Protein AF-A0A484LIE7-F1 (afdb_monomer_lite)

Secondary structure (DSSP, 8-state):
---PPPP--------------------PPPPP---------PPP------SS---HHHHHHHHHHHHHHHHHHHHHTT-S--HHHHHHHHHHHHHHHHHHHHHHHHHHHHTT--HHHHHH---EEEEEHHHHTT---TT--EEEEEEE-TT--IIIIIIIIIHHHHHTSTTEEEEEEE-SSSS-EEEEEETTEEEEEEEEE-SSSS--SS--TTSHHHHTT--HHHHHHHHHHHHHHHHHHH-S-HHHHHHHHHHHHHHHHHTT-B-GGGTSB-HHHHHHHHHHHHHH-TT--HHHHHHHHHHHHHT--TTSPB----SS----PPTT----SS-BBPTT-SS-B------HHHHHHHHHHHHHHHHHHHTTTSTT--HHHHTPPP-HHHH-SEEEEEEEEESSHHHHHHHHHHHHTTHHHHHHHHHHHHTSEEE-----EEEE-TTSTT--EEEEEEEEEE--S-S---HHHHHHHHHHHHHHHHHHH-------------------EEEEEEEE----------------SS--HHHHHHHHTSS-HHHHHHHHHT-GGGGSTT--HHHHHHHHHHHHHHHHHHHHHHHHHHTTT-GGGHHHHHHHHIIIIIIIIIIIHHHHHHHHHTT-HHHHHHHHHHHHHHHHHHHHTTTTS--TTHHHHHHHHHHHHHHHHHHHTT-

pLDDT: mean 80.45, std 22.51, range [23.0, 98.62]

Structure (mmCIF, N/CA/C/O backbone):
data_AF-A0A484LIE7-F1
#
_entry.id   AF-A0A484LIE7-F1
#
loop_
_atom_site.group_PDB
_atom_site.id
_atom_site.type_symbol
_atom_site.label_atom_id
_atom_site.label_alt_id
_atom_site.label_comp_id
_atom_site.label_asym_id
_atom_site.label_entity_id
_atom_site.label_seq_id
_atom_site.pdbx_PDB_ins_code
_atom_site.Cartn_x
_atom_site.Cartn_y
_atom_site.Cartn_z
_atom_site.occupancy
_atom_site.B_iso_or_equiv
_atom_site.auth_seq_id
_atom_site.auth_comp_id
_atom_site.auth_asym_id
_atom_site.auth_atom_id
_atom_site.pdbx_PDB_model_num
ATOM 1 N N . MET A 1 1 ? -12.855 21.604 -38.419 1.00 31.05 1 MET A N 1
ATOM 2 C CA . MET A 1 1 ? -12.119 21.369 -39.673 1.00 31.05 1 MET A CA 1
ATOM 3 C C . MET A 1 1 ? -11.802 19.889 -39.680 1.00 31.05 1 MET A C 1
ATOM 5 O O . MET A 1 1 ? -10.874 19.458 -39.009 1.00 31.05 1 MET A O 1
ATOM 9 N N . GLU A 1 2 ? -12.745 19.138 -40.242 1.00 30.39 2 GLU A N 1
ATOM 10 C CA . GLU A 1 2 ? -12.715 17.685 -40.427 1.00 30.39 2 GLU A CA 1
ATOM 11 C C . GLU A 1 2 ? -11.495 17.288 -41.252 1.00 30.39 2 GLU A C 1
ATOM 13 O O . GLU A 1 2 ? -11.127 18.050 -42.136 1.00 30.39 2 GLU A O 1
ATOM 18 N N . PHE A 1 3 ? -10.917 16.115 -40.993 1.00 26.03 3 PHE A N 1
ATOM 19 C CA . PHE A 1 3 ? -10.435 15.227 -42.052 1.00 26.03 3 PHE A CA 1
ATOM 20 C C . PHE A 1 3 ? -10.403 13.782 -41.538 1.00 26.03 3 PHE A C 1
ATOM 22 O O . PHE A 1 3 ? -10.031 13.508 -40.398 1.00 26.03 3 PHE A O 1
ATOM 29 N N . GLU A 1 4 ? -10.893 12.915 -42.416 1.00 25.88 4 GLU A N 1
ATOM 30 C CA . GLU A 1 4 ? -11.358 11.542 -42.247 1.00 25.88 4 GLU A CA 1
ATOM 31 C C . GLU A 1 4 ? -10.235 10.490 -42.183 1.00 25.88 4 GLU A C 1
ATOM 33 O O . GLU A 1 4 ? -9.157 10.661 -42.752 1.00 25.88 4 GLU A O 1
ATOM 38 N N . GLU A 1 5 ? -10.540 9.352 -41.551 1.00 25.14 5 GLU A N 1
ATOM 39 C CA . GLU A 1 5 ? -9.829 8.076 -41.713 1.00 25.14 5 GLU A CA 1
ATOM 40 C C . GLU A 1 5 ? -10.390 7.283 -42.914 1.00 25.14 5 GLU A C 1
ATOM 42 O O . GLU A 1 5 ? -11.609 7.257 -43.101 1.00 25.14 5 GLU A O 1
ATOM 47 N N . PRO A 1 6 ? -9.563 6.545 -43.683 1.00 27.16 6 PRO A N 1
ATOM 48 C CA . PRO A 1 6 ? -10.064 5.590 -44.661 1.00 27.16 6 PRO A CA 1
ATOM 49 C C . PRO A 1 6 ? -10.254 4.189 -44.053 1.00 27.16 6 PRO A C 1
ATOM 51 O O . PRO A 1 6 ? -9.330 3.572 -43.521 1.00 27.16 6 PRO A O 1
ATOM 54 N N . VAL A 1 7 ? -11.469 3.665 -44.217 1.00 25.09 7 VAL A N 1
ATOM 55 C CA . VAL A 1 7 ? -11.863 2.270 -43.979 1.00 25.09 7 VAL A CA 1
ATOM 56 C C . VAL A 1 7 ? -11.470 1.420 -45.192 1.00 25.09 7 VAL A C 1
ATOM 58 O O . VAL A 1 7 ? -11.877 1.718 -46.312 1.00 25.09 7 VAL A O 1
ATOM 61 N N . ILE A 1 8 ? -10.722 0.331 -44.981 1.00 24.95 8 ILE A N 1
ATOM 62 C CA . ILE A 1 8 ? -10.503 -0.718 -45.991 1.00 24.95 8 ILE A CA 1
ATOM 63 C C . ILE A 1 8 ? -11.295 -1.961 -45.581 1.00 24.95 8 ILE A C 1
ATOM 65 O O . ILE A 1 8 ? -11.043 -2.583 -44.550 1.00 24.95 8 ILE A O 1
ATOM 69 N N . GLN A 1 9 ? -12.265 -2.298 -46.424 1.00 23.53 9 GLN A N 1
ATOM 70 C CA . GLN A 1 9 ? -13.183 -3.426 -46.331 1.00 23.53 9 GLN A CA 1
ATOM 71 C C . GLN A 1 9 ? -12.631 -4.564 -47.205 1.00 23.53 9 GLN A C 1
ATOM 73 O O . GLN A 1 9 ? -12.430 -4.368 -48.401 1.00 23.53 9 GLN A O 1
ATOM 78 N N . HIS A 1 10 ? -12.403 -5.752 -46.641 1.00 26.39 10 HIS A N 1
ATOM 79 C CA . HIS A 1 10 ? -12.178 -6.965 -47.432 1.00 26.39 10 HIS A CA 1
ATOM 80 C C . HIS A 1 10 ? -13.286 -7.980 -47.159 1.00 26.39 10 HIS A C 1
ATOM 82 O O . HIS A 1 10 ? -13.334 -8.628 -46.115 1.00 26.39 10 HIS A O 1
ATOM 88 N N . SER A 1 11 ? -14.177 -8.082 -48.142 1.00 23.00 11 SER A N 1
ATOM 89 C CA . SER A 1 11 ? -15.139 -9.158 -48.350 1.00 23.00 11 SER A CA 1
ATOM 90 C C . SER A 1 11 ? -14.404 -10.421 -48.806 1.00 23.00 11 SER A C 1
ATOM 92 O O . SER A 1 11 ? -13.535 -10.339 -49.674 1.00 23.00 11 SER A O 1
ATOM 94 N N . ILE A 1 12 ? -14.765 -11.585 -48.263 1.00 26.81 12 ILE A N 1
ATOM 95 C CA . ILE A 1 12 ? -14.417 -12.885 -48.848 1.00 26.81 12 ILE A CA 1
ATOM 96 C C . ILE A 1 12 ? -15.716 -13.648 -49.101 1.00 26.81 12 ILE A C 1
ATOM 98 O O . ILE A 1 12 ? -16.504 -13.883 -48.185 1.00 26.81 12 ILE A O 1
ATOM 102 N N . ASP A 1 13 ? -15.900 -13.978 -50.377 1.00 24.72 13 ASP A N 1
ATOM 103 C CA . ASP A 1 13 ? -17.009 -14.714 -50.971 1.00 24.72 13 ASP A CA 1
ATOM 104 C C . ASP A 1 13 ? -17.097 -16.171 -50.503 1.00 24.72 13 ASP A C 1
ATOM 106 O O . ASP A 1 13 ? -16.098 -16.863 -50.290 1.00 24.72 13 ASP A O 1
ATOM 110 N N . VAL A 1 14 ? -18.340 -16.642 -50.413 1.00 26.31 14 VAL A N 1
ATOM 111 C CA . VAL A 1 14 ? -18.739 -18.015 -50.097 1.00 26.31 14 VAL A CA 1
ATOM 112 C C . VAL A 1 14 ? -18.869 -18.808 -51.400 1.00 26.31 14 VAL A C 1
ATOM 114 O O . VAL A 1 14 ? -19.760 -18.551 -52.205 1.00 26.31 14 VAL A O 1
ATOM 117 N N . GLY A 1 15 ? -18.004 -19.805 -51.592 1.00 24.97 15 GLY A N 1
ATOM 118 C CA . GLY A 1 15 ? -18.109 -20.790 -52.670 1.00 24.97 15 GLY A CA 1
ATOM 119 C C . GLY A 1 15 ? -18.875 -22.039 -52.226 1.00 24.97 15 GLY A C 1
ATOM 120 O O . GLY A 1 15 ? -18.445 -22.751 -51.321 1.00 24.97 15 GLY A O 1
ATOM 121 N N . VAL A 1 16 ? -20.007 -22.303 -52.879 1.00 27.56 16 VAL A N 1
ATOM 122 C CA . VAL A 1 16 ? -20.844 -23.504 -52.731 1.00 27.56 16 VAL A CA 1
ATOM 123 C C . VAL A 1 16 ? -20.245 -24.665 -53.535 1.00 27.56 16 VAL A C 1
ATOM 125 O O . VAL A 1 16 ? -19.953 -24.512 -54.717 1.00 27.56 16 VAL A O 1
ATOM 128 N N . GLY A 1 17 ? -20.132 -25.844 -52.920 1.00 25.14 17 GLY A N 1
ATOM 129 C CA . GLY A 1 17 ? -19.806 -27.103 -53.594 1.00 25.14 17 GLY A CA 1
ATOM 130 C C . GLY A 1 17 ? -20.461 -28.282 -52.877 1.00 25.14 17 GLY A C 1
ATOM 131 O O . GLY A 1 17 ? -20.102 -28.603 -51.748 1.00 25.14 17 GLY A O 1
ATOM 132 N N . ALA A 1 18 ? -21.459 -28.890 -53.519 1.00 26.22 18 ALA A N 1
ATOM 133 C CA . ALA A 1 18 ? -22.214 -30.036 -53.023 1.00 26.22 18 ALA A CA 1
ATOM 134 C C . ALA A 1 18 ? -21.499 -31.368 -53.318 1.00 26.22 18 ALA A C 1
ATOM 136 O O . ALA A 1 18 ? -20.922 -31.543 -54.389 1.00 26.22 18 ALA A O 1
ATOM 137 N N . GLY A 1 19 ? -21.615 -32.332 -52.401 1.00 25.42 19 GLY A N 1
ATOM 138 C CA . GLY A 1 19 ? -21.187 -33.718 -52.597 1.00 25.42 19 GLY A CA 1
ATOM 139 C C . GLY A 1 19 ? -21.646 -34.621 -51.450 1.00 25.42 19 GLY A C 1
ATOM 140 O O . GLY A 1 19 ? -21.067 -34.602 -50.370 1.00 25.42 19 GLY A O 1
ATOM 141 N N . ASN A 1 20 ? -22.718 -35.379 -51.692 1.00 27.30 20 ASN A N 1
ATOM 142 C CA . ASN A 1 20 ? -23.316 -36.382 -50.802 1.00 27.30 20 ASN A CA 1
ATOM 143 C C . ASN A 1 20 ? -22.342 -37.518 -50.452 1.00 27.30 20 ASN A C 1
ATOM 145 O O . ASN A 1 20 ? -21.673 -37.994 -51.357 1.00 27.30 20 ASN A O 1
ATOM 149 N N . HIS A 1 21 ? -22.394 -38.050 -49.220 1.00 29.17 21 HIS A N 1
ATOM 150 C CA . HIS A 1 21 ? -22.493 -39.499 -48.957 1.00 29.17 21 HIS A CA 1
ATOM 151 C C . HIS A 1 21 ? -22.818 -39.824 -47.477 1.00 29.17 21 HIS A C 1
ATOM 153 O O . HIS A 1 21 ? -22.089 -39.457 -46.565 1.00 29.17 21 HIS A O 1
ATOM 159 N N . ALA A 1 22 ? -23.932 -40.550 -47.310 1.00 28.05 22 ALA A N 1
ATOM 160 C CA . ALA A 1 22 ? -24.279 -41.573 -46.309 1.00 28.05 22 ALA A CA 1
ATOM 161 C C . ALA A 1 22 ? -24.054 -41.333 -44.792 1.00 28.05 22 ALA A C 1
ATOM 163 O O . ALA A 1 22 ? -22.943 -41.358 -44.275 1.00 28.05 22 ALA A O 1
ATOM 164 N N . ALA A 1 23 ? -25.173 -41.280 -44.058 1.00 29.64 23 ALA A N 1
ATOM 165 C CA . ALA A 1 23 ? -25.254 -41.418 -42.600 1.00 29.64 23 ALA A CA 1
ATOM 166 C C . ALA A 1 23 ? -24.946 -42.853 -42.120 1.00 29.64 23 ALA A C 1
ATOM 168 O O . ALA A 1 23 ? -25.239 -43.817 -42.834 1.00 29.64 23 ALA A O 1
ATOM 169 N N . PRO A 1 24 ? -24.512 -43.016 -40.853 1.00 27.78 24 PRO A N 1
ATOM 170 C CA . PRO A 1 24 ? -25.311 -43.886 -39.988 1.00 27.78 24 PRO A CA 1
ATOM 171 C C . PRO A 1 24 ? -25.449 -43.442 -38.515 1.00 27.78 24 PRO A C 1
ATOM 173 O O . PRO A 1 24 ? -24.505 -43.028 -37.856 1.00 27.78 24 PRO A O 1
ATOM 176 N N . ARG A 1 25 ? -26.674 -43.683 -38.023 1.00 26.09 25 ARG A N 1
ATOM 177 C CA . ARG A 1 25 ? -27.111 -44.122 -36.680 1.00 26.09 25 ARG A CA 1
ATOM 178 C C . ARG A 1 25 ? -26.737 -43.296 -35.438 1.00 26.09 25 ARG A C 1
ATOM 180 O O . ARG A 1 25 ? -25.663 -43.398 -34.860 1.00 26.09 25 ARG A O 1
ATOM 187 N N . VAL A 1 26 ? -27.779 -42.625 -34.946 1.00 26.09 26 VAL A N 1
ATOM 188 C CA . VAL A 1 26 ? -27.939 -42.054 -33.606 1.00 26.09 26 VAL A CA 1
ATOM 189 C C . VAL A 1 26 ? -28.017 -43.166 -32.551 1.00 26.09 26 VAL A C 1
ATOM 191 O O . VAL A 1 26 ? -28.889 -44.032 -32.620 1.00 26.09 26 VAL A O 1
ATOM 194 N N . ILE A 1 27 ? -27.142 -43.096 -31.547 1.00 28.80 27 ILE A N 1
ATOM 195 C CA . ILE A 1 27 ? -27.288 -43.757 -30.243 1.00 28.80 27 ILE A CA 1
ATOM 196 C C . ILE A 1 27 ? -27.642 -42.641 -29.243 1.00 28.80 27 ILE A C 1
ATOM 198 O O . ILE A 1 27 ? -26.922 -41.641 -29.206 1.00 28.80 27 ILE A O 1
ATOM 202 N N . PRO A 1 28 ? -28.731 -42.739 -28.459 1.00 29.09 28 PRO A N 1
ATOM 203 C CA . PRO A 1 28 ? -29.097 -41.675 -27.534 1.00 29.09 28 PRO A CA 1
ATOM 204 C C . PRO A 1 28 ? -28.126 -41.645 -26.347 1.00 29.09 28 PRO A C 1
ATOM 206 O O . PRO A 1 28 ? -28.037 -42.598 -25.575 1.00 29.09 28 PRO A O 1
ATOM 209 N N . GLY A 1 29 ? -27.391 -40.537 -26.214 1.00 28.02 29 GLY A N 1
ATOM 210 C CA . GLY A 1 29 ? -26.591 -40.229 -25.029 1.00 28.02 29 GLY A CA 1
ATOM 211 C C . GLY A 1 29 ? -27.470 -40.005 -23.787 1.00 28.02 29 GLY A C 1
ATOM 212 O O . GLY A 1 29 ? -28.655 -39.682 -23.917 1.00 28.02 29 GLY A O 1
ATOM 213 N N . PRO A 1 30 ? -26.921 -40.193 -22.575 1.00 27.25 30 PRO A N 1
ATOM 214 C CA . PRO A 1 30 ? -27.692 -40.180 -21.341 1.00 27.25 30 PRO A CA 1
ATOM 215 C C . PRO A 1 30 ? -28.271 -38.789 -21.051 1.00 27.25 30 PRO A C 1
ATOM 217 O O . PRO A 1 30 ? -27.620 -37.762 -21.244 1.00 27.25 30 PRO A O 1
ATOM 220 N N . GLN A 1 31 ? -29.512 -38.788 -20.566 1.00 29.95 31 GLN A N 1
ATOM 221 C CA . GLN A 1 31 ? -30.261 -37.619 -20.105 1.00 29.95 31 GLN A CA 1
ATOM 222 C C . GLN A 1 31 ? -29.429 -36.759 -19.132 1.00 29.95 31 GLN A C 1
ATOM 224 O O . GLN A 1 31 ? -28.746 -37.311 -18.264 1.00 29.95 31 GLN A O 1
ATOM 229 N N . PRO A 1 32 ? -29.508 -35.417 -19.206 1.00 26.14 32 PRO A N 1
ATOM 230 C CA . PRO A 1 32 ? -28.802 -34.554 -18.275 1.00 26.14 32 PRO A CA 1
ATOM 231 C C . PRO A 1 32 ? -29.364 -34.734 -16.861 1.00 26.14 32 PRO A C 1
ATOM 233 O O . PRO A 1 32 ? -30.528 -34.438 -16.580 1.00 26.14 32 PRO A O 1
ATOM 236 N N . ILE A 1 33 ? -28.502 -35.189 -15.952 1.00 26.08 33 ILE A N 1
ATOM 237 C CA . ILE A 1 33 ? -28.732 -35.147 -14.510 1.00 26.08 33 ILE A CA 1
ATOM 238 C C . ILE A 1 33 ? -28.990 -33.683 -14.137 1.00 26.08 33 ILE A C 1
ATOM 240 O O . ILE A 1 33 ? -28.107 -32.829 -14.238 1.00 26.08 33 ILE A O 1
ATOM 244 N N . ARG A 1 34 ? -30.221 -33.385 -13.709 1.00 27.84 34 ARG A N 1
ATOM 245 C CA . ARG A 1 34 ? -30.575 -32.119 -13.062 1.00 27.84 34 ARG A CA 1
ATOM 246 C C . ARG A 1 34 ? -29.776 -31.999 -11.765 1.00 27.84 34 ARG A C 1
ATOM 248 O O . ARG A 1 34 ? -30.210 -32.474 -10.721 1.00 27.84 34 ARG A O 1
ATOM 255 N N . VAL A 1 35 ? -28.624 -31.339 -11.818 1.00 26.52 35 VAL A N 1
ATOM 256 C CA . VAL A 1 35 ? -27.946 -30.878 -10.606 1.00 26.52 35 VAL A CA 1
ATOM 257 C C . VAL A 1 35 ? -28.673 -29.624 -10.137 1.00 26.52 35 VAL A C 1
ATOM 259 O O . VAL A 1 35 ? -28.655 -28.580 -10.793 1.00 26.52 35 VAL A O 1
ATOM 262 N N . ALA A 1 36 ? -29.378 -29.763 -9.017 1.00 25.72 36 ALA A N 1
ATOM 263 C CA . ALA A 1 36 ? -30.050 -28.675 -8.334 1.00 25.72 36 ALA A CA 1
ATOM 264 C C . ALA A 1 36 ? -29.052 -27.542 -8.053 1.00 25.72 36 ALA A C 1
ATOM 266 O O . ALA A 1 36 ? -28.067 -27.710 -7.336 1.00 25.72 36 ALA A O 1
ATOM 267 N N . ARG A 1 37 ? -29.325 -26.366 -8.624 1.00 27.17 37 ARG A N 1
ATOM 268 C CA . ARG A 1 37 ? -28.730 -25.099 -8.207 1.00 27.17 37 ARG A CA 1
ATOM 269 C C . ARG A 1 37 ? -29.038 -24.893 -6.722 1.00 27.17 37 ARG A C 1
ATOM 271 O O . ARG A 1 37 ? -30.132 -24.448 -6.394 1.00 27.17 37 ARG A O 1
ATOM 278 N N . ILE A 1 38 ? -28.077 -25.127 -5.831 1.00 26.33 38 ILE A N 1
ATOM 279 C CA . ILE A 1 38 ? -28.079 -24.452 -4.527 1.00 26.33 38 ILE A CA 1
ATOM 280 C C . ILE A 1 38 ? -27.538 -23.043 -4.782 1.00 26.33 38 ILE A C 1
ATOM 282 O O . ILE A 1 38 ? -26.386 -22.715 -4.519 1.00 26.33 38 ILE A O 1
ATOM 286 N N . VAL A 1 39 ? -28.382 -22.214 -5.396 1.00 25.33 39 VAL A N 1
ATOM 287 C CA . VAL A 1 39 ? -28.279 -20.765 -5.257 1.00 25.33 39 VAL A CA 1
ATOM 288 C C . VAL A 1 39 ? -28.810 -20.500 -3.862 1.00 25.33 39 VAL A C 1
ATOM 290 O O . VAL A 1 39 ? -30.004 -20.658 -3.633 1.00 25.33 39 VAL A O 1
ATOM 293 N N . VAL A 1 40 ? -27.934 -20.155 -2.919 1.00 24.69 40 VAL A N 1
ATOM 294 C CA . VAL A 1 40 ? -28.382 -19.521 -1.678 1.00 24.69 40 VAL A CA 1
ATOM 295 C C . VAL A 1 40 ? -29.008 -18.193 -2.113 1.00 24.69 40 VAL A C 1
ATOM 297 O O . VAL A 1 40 ? -28.275 -17.328 -2.604 1.00 24.69 40 VAL A O 1
ATOM 300 N N . PRO A 1 41 ? -30.337 -18.014 -2.042 1.00 25.16 41 PRO A N 1
ATOM 301 C CA . PRO A 1 41 ? -30.937 -16.746 -2.391 1.00 25.16 41 PRO A CA 1
ATOM 302 C C . PRO A 1 41 ? -30.646 -15.818 -1.217 1.00 25.16 41 PRO A C 1
ATOM 304 O O . PRO A 1 41 ? -31.231 -15.960 -0.144 1.00 25.16 41 PRO A O 1
ATOM 307 N N . PHE A 1 42 ? -29.735 -14.865 -1.400 1.00 27.66 42 PHE A N 1
ATOM 308 C CA . PHE A 1 42 ? -29.816 -13.654 -0.595 1.00 27.66 42 PHE A CA 1
ATOM 309 C C . PHE A 1 42 ? -31.175 -13.016 -0.911 1.00 27.66 42 PHE A C 1
ATOM 311 O O . PHE A 1 42 ? -31.513 -12.894 -2.094 1.00 27.66 42 PHE A O 1
ATOM 318 N N . PRO A 1 43 ? -31.991 -12.670 0.099 1.00 28.80 43 PRO A N 1
ATOM 319 C CA . PRO A 1 43 ? -33.285 -12.072 -0.166 1.00 28.80 43 PRO A CA 1
ATOM 320 C C . PRO A 1 43 ? -33.065 -10.781 -0.965 1.00 28.80 43 PRO A C 1
ATOM 322 O O . PRO A 1 43 ? -32.150 -10.017 -0.637 1.00 28.80 43 PRO A O 1
ATOM 325 N N . PRO A 1 44 ? -33.874 -10.509 -2.006 1.00 28.33 44 PRO A N 1
ATOM 326 C CA . PRO A 1 44 ? -33.870 -9.193 -2.615 1.00 28.33 44 PRO A CA 1
ATOM 327 C C . PRO A 1 44 ? -34.177 -8.199 -1.500 1.00 28.33 44 PRO A C 1
ATOM 329 O O . PRO A 1 44 ? -35.056 -8.450 -0.671 1.00 28.33 44 PRO A O 1
ATOM 332 N N . HIS A 1 45 ? -33.439 -7.092 -1.451 1.00 31.08 45 HIS A N 1
ATOM 333 C CA . HIS A 1 45 ? -33.774 -5.981 -0.577 1.00 31.08 45 HIS A CA 1
ATOM 334 C C . HIS A 1 45 ? -35.221 -5.563 -0.874 1.00 31.08 45 HIS A C 1
ATOM 336 O O . HIS A 1 45 ? -35.489 -4.811 -1.807 1.00 31.08 45 HIS A O 1
ATOM 342 N N . ARG A 1 46 ? -36.177 -6.063 -0.082 1.00 25.16 46 ARG A N 1
ATOM 343 C CA . ARG A 1 46 ? -37.464 -5.406 0.081 1.00 25.16 46 ARG A CA 1
ATOM 344 C C . ARG A 1 46 ? -37.128 -4.101 0.772 1.00 25.16 46 ARG A C 1
ATOM 346 O O . ARG A 1 46 ? -36.843 -4.078 1.968 1.00 25.16 46 ARG A O 1
ATOM 353 N N . VAL A 1 47 ? -37.132 -3.028 -0.006 1.00 27.92 47 VAL A N 1
ATOM 354 C CA . VAL A 1 47 ? -37.331 -1.689 0.524 1.00 27.92 47 VAL A CA 1
ATOM 355 C C . VAL A 1 47 ? -38.665 -1.752 1.260 1.00 27.92 47 VAL A C 1
ATOM 357 O O . VAL A 1 47 ? -39.732 -1.737 0.652 1.00 27.92 47 VAL A O 1
ATOM 360 N N . VAL A 1 48 ? -38.612 -1.922 2.579 1.00 26.86 48 VAL A N 1
ATOM 361 C CA . VAL A 1 48 ? -39.735 -1.556 3.429 1.00 26.86 48 VAL A CA 1
ATOM 362 C C . VAL A 1 48 ? -39.784 -0.044 3.324 1.00 26.86 48 VAL A C 1
ATOM 364 O O . VAL A 1 48 ? -39.020 0.661 3.976 1.00 26.86 48 VAL A O 1
ATOM 367 N N . THR A 1 49 ? -40.630 0.452 2.426 1.00 27.73 49 THR A N 1
ATOM 368 C CA . THR A 1 49 ? -41.026 1.852 2.408 1.00 27.73 49 THR A CA 1
ATOM 369 C C . THR A 1 49 ? -41.824 2.091 3.685 1.00 27.73 49 THR A C 1
ATOM 371 O O . THR A 1 49 ? -43.052 1.973 3.701 1.00 27.73 49 THR A O 1
ATOM 374 N N . SER A 1 50 ? -41.133 2.380 4.787 1.00 28.19 50 SER A N 1
ATOM 375 C CA . SER A 1 50 ? -41.749 3.172 5.838 1.00 28.19 50 SER A CA 1
ATOM 376 C C . SER A 1 50 ? -42.101 4.516 5.202 1.00 28.19 50 SER A C 1
ATOM 378 O O . SER A 1 50 ? -41.313 5.110 4.466 1.00 28.19 50 SER A O 1
ATOM 380 N N . ARG A 1 51 ? -43.348 4.948 5.391 1.00 33.59 51 ARG A N 1
ATOM 381 C CA . ARG A 1 51 ? -43.864 6.219 4.881 1.00 33.59 51 ARG A CA 1
ATOM 382 C C . ARG A 1 51 ? -43.178 7.378 5.610 1.00 33.59 51 ARG A C 1
ATOM 384 O O . ARG A 1 51 ? -43.730 7.936 6.546 1.00 33.59 51 ARG A O 1
ATOM 391 N N . VAL A 1 52 ? -41.981 7.730 5.165 1.00 38.03 52 VAL A N 1
ATOM 392 C CA . VAL A 1 52 ? -41.394 9.066 5.274 1.00 38.03 52 VAL A CA 1
ATOM 393 C C . VAL A 1 52 ? -40.831 9.329 3.887 1.00 38.03 52 VAL A C 1
ATOM 395 O O . VAL A 1 52 ? -40.024 8.542 3.401 1.00 38.03 52 VAL A O 1
ATOM 398 N N . GLY A 1 53 ? -41.339 10.348 3.196 1.00 38.94 53 GLY A N 1
ATOM 399 C CA . GLY A 1 53 ? -40.951 10.640 1.819 1.00 38.94 53 GLY A CA 1
ATOM 400 C C . GLY A 1 53 ? -39.452 10.913 1.719 1.00 38.94 53 GLY A C 1
ATOM 401 O O . GLY A 1 53 ? -39.013 12.032 1.960 1.00 38.94 53 GLY A O 1
ATOM 402 N N . PHE A 1 54 ? -38.665 9.898 1.365 1.00 52.19 54 PHE A N 1
ATOM 403 C CA . PHE A 1 54 ? -37.283 10.081 0.945 1.00 52.19 54 PHE A CA 1
ATOM 404 C C . PHE A 1 54 ? -37.321 10.719 -0.440 1.00 52.19 54 PHE A C 1
ATOM 406 O O . PHE A 1 54 ? -37.622 10.060 -1.435 1.00 52.19 54 PHE A O 1
ATOM 413 N N . ASN A 1 55 ? -37.070 12.024 -0.497 1.00 68.12 55 ASN A N 1
ATOM 414 C CA . ASN A 1 55 ? -36.909 12.715 -1.762 1.00 68.12 55 ASN A CA 1
ATOM 415 C C . ASN A 1 55 ? -35.591 12.244 -2.402 1.00 68.12 55 ASN A C 1
ATOM 417 O O . ASN A 1 55 ? -34.507 12.575 -1.923 1.00 68.12 55 ASN A O 1
ATOM 421 N N . LEU A 1 56 ? -35.698 11.441 -3.463 1.00 73.44 56 LEU A N 1
ATOM 422 C CA . LEU A 1 56 ? -34.554 10.904 -4.199 1.00 73.44 56 LEU A CA 1
ATOM 423 C C . LEU A 1 56 ? -33.645 12.020 -4.742 1.00 73.44 56 LEU A C 1
ATOM 425 O O . LEU A 1 56 ? -32.431 11.845 -4.769 1.00 73.44 56 LEU A O 1
ATOM 429 N N . ASP A 1 57 ? -34.211 13.178 -5.097 1.00 75.19 57 ASP A N 1
ATOM 430 C CA . ASP A 1 57 ? -33.447 14.347 -5.550 1.00 75.19 57 ASP A CA 1
ATOM 431 C C . ASP A 1 57 ? -32.551 14.895 -4.430 1.00 75.19 57 ASP A C 1
ATOM 433 O O . ASP A 1 57 ? -31.377 15.180 -4.648 1.00 75.19 57 ASP A O 1
ATOM 437 N N . VAL A 1 58 ? -33.067 14.959 -3.198 1.00 78.25 58 VAL A N 1
ATOM 438 C CA . VAL A 1 58 ? -32.288 15.398 -2.027 1.00 78.25 58 VAL A CA 1
ATOM 439 C C . VAL A 1 58 ? -31.153 14.416 -1.738 1.00 78.25 58 VAL A C 1
ATOM 441 O O . VAL A 1 58 ? -30.023 14.839 -1.520 1.00 78.25 58 VAL A O 1
ATOM 444 N N . PHE A 1 59 ? -31.422 13.108 -1.799 1.00 80.62 59 PHE A N 1
ATOM 445 C CA . PHE A 1 59 ? -30.393 12.080 -1.617 1.00 80.62 59 PHE A CA 1
ATOM 446 C C . PHE A 1 59 ? -29.257 12.212 -2.644 1.00 80.62 59 PHE A C 1
ATOM 448 O O . PHE A 1 59 ? -28.087 12.220 -2.263 1.00 80.62 59 PHE A O 1
ATOM 455 N N . LEU A 1 60 ? -29.595 12.346 -3.931 1.00 82.12 60 LEU A N 1
ATOM 456 C CA . LEU A 1 60 ? -28.610 12.452 -5.011 1.00 82.12 60 LEU A CA 1
ATOM 457 C C . LEU A 1 60 ? -27.791 13.744 -4.917 1.00 82.12 60 LEU A C 1
ATOM 459 O O . LEU A 1 60 ? -26.577 13.712 -5.117 1.00 82.12 60 LEU A O 1
ATOM 463 N N . ARG A 1 61 ? -28.423 14.871 -4.561 1.00 84.19 61 ARG A N 1
ATOM 464 C CA . ARG A 1 61 ? -27.712 16.136 -4.311 1.00 84.19 61 ARG A CA 1
ATOM 465 C C . ARG A 1 61 ? -26.715 15.999 -3.169 1.00 84.19 61 ARG A C 1
ATOM 467 O O . ARG A 1 61 ? -25.554 16.352 -3.340 1.00 84.19 61 ARG A O 1
ATOM 474 N N . MET A 1 62 ? -27.135 15.423 -2.043 1.00 84.50 62 MET A N 1
ATOM 475 C CA . MET A 1 62 ? -26.243 15.214 -0.902 1.00 84.50 62 MET A CA 1
ATOM 476 C C . MET A 1 62 ? -25.086 14.273 -1.260 1.00 84.50 62 MET A C 1
ATOM 478 O O . MET A 1 62 ? -23.942 14.570 -0.943 1.00 84.50 62 MET A O 1
ATOM 482 N N . GLU A 1 63 ? -25.331 13.162 -1.961 1.00 86.38 63 GLU A N 1
ATOM 483 C CA . GLU A 1 63 ? -24.264 12.252 -2.414 1.00 86.38 63 GLU A CA 1
ATOM 484 C C . GLU A 1 63 ? -23.235 12.960 -3.314 1.00 86.38 63 GLU A C 1
ATOM 486 O O . GLU A 1 63 ? -22.020 12.748 -3.170 1.00 86.38 63 GLU A O 1
ATOM 491 N N . MET A 1 64 ? -23.721 13.814 -4.219 1.00 87.56 64 MET A N 1
ATOM 492 C CA . MET A 1 64 ? -22.897 14.626 -5.109 1.00 87.56 64 MET A CA 1
ATOM 493 C C . MET A 1 64 ? -22.055 15.631 -4.320 1.00 87.56 64 MET A C 1
ATOM 495 O O . MET A 1 64 ? -20.838 15.655 -4.481 1.00 87.56 64 MET A O 1
ATOM 499 N N . GLU A 1 65 ? -22.663 16.389 -3.406 1.00 89.38 65 GLU A N 1
ATOM 500 C CA . GLU A 1 65 ? -21.960 17.322 -2.516 1.00 89.38 65 GLU A CA 1
ATOM 501 C C . GLU A 1 65 ? -20.881 16.614 -1.684 1.00 89.38 65 GLU A C 1
ATOM 503 O O . GLU A 1 65 ? -19.748 17.094 -1.582 1.00 89.38 65 GLU A O 1
ATOM 508 N N . ARG A 1 66 ? -21.186 15.425 -1.144 1.00 90.94 66 ARG A N 1
ATOM 509 C CA . ARG A 1 66 ? -20.226 14.608 -0.386 1.00 90.94 66 ARG A CA 1
ATOM 510 C C . ARG A 1 66 ? -19.050 14.150 -1.243 1.00 90.94 66 ARG A C 1
ATOM 512 O O . ARG A 1 66 ? -17.922 14.156 -0.751 1.00 90.94 66 ARG A O 1
ATOM 519 N N . SER A 1 67 ? -19.299 13.779 -2.498 1.00 92.12 67 SER A N 1
ATOM 520 C CA . SER A 1 67 ? -18.251 13.375 -3.447 1.00 92.12 67 SER A CA 1
ATOM 521 C C . SER A 1 67 ? -17.370 14.558 -3.856 1.00 92.12 67 SER A C 1
ATOM 523 O O . SER A 1 67 ? -16.145 14.426 -3.894 1.00 92.12 67 SER A O 1
ATOM 525 N N . SER A 1 68 ? -17.967 15.729 -4.089 1.00 91.94 68 SER A N 1
ATOM 526 C CA . SER A 1 68 ? -17.239 16.966 -4.397 1.00 91.94 68 SER A CA 1
ATOM 527 C C . SER A 1 68 ? -16.366 17.417 -3.225 1.00 91.94 68 SER A C 1
ATOM 529 O O . SER A 1 68 ? -15.190 17.718 -3.413 1.00 91.94 68 SER A O 1
ATOM 531 N N . SER A 1 69 ? -16.899 17.387 -1.999 1.00 93.19 69 SER A N 1
ATOM 532 C CA . SER A 1 69 ? -16.138 17.698 -0.781 1.00 93.19 69 SER A CA 1
ATOM 533 C C . SER A 1 69 ? -14.937 16.763 -0.601 1.00 93.19 69 SER A C 1
ATOM 535 O O . SER A 1 69 ? -13.831 17.217 -0.309 1.00 93.19 69 SER A O 1
ATOM 537 N N . LEU A 1 70 ? -15.120 15.463 -0.847 1.00 92.56 70 LEU A N 1
ATOM 538 C CA . LEU A 1 70 ? -14.035 14.489 -0.765 1.00 92.56 70 LEU A CA 1
ATOM 539 C C . LEU A 1 70 ? -12.966 14.720 -1.845 1.00 92.56 70 LEU A C 1
ATOM 541 O O . LEU A 1 70 ? -11.773 14.647 -1.556 1.00 92.56 70 LEU A O 1
ATOM 545 N N . SER A 1 71 ? -13.384 15.070 -3.062 1.00 92.56 71 SER A N 1
ATOM 546 C CA . SER A 1 71 ? -12.474 15.434 -4.156 1.00 92.56 71 SER A CA 1
ATOM 547 C C . SER A 1 71 ? -11.651 16.680 -3.815 1.00 92.56 71 SER A C 1
ATOM 549 O O . SER A 1 71 ? -10.446 16.711 -4.059 1.00 92.56 71 SER A O 1
ATOM 551 N N . GLN A 1 72 ? -12.262 17.674 -3.163 1.00 92.25 72 GLN A N 1
ATOM 552 C CA . GLN A 1 72 ? -11.551 18.859 -2.682 1.00 92.25 72 GLN A CA 1
ATOM 553 C C . GLN A 1 72 ? -10.500 18.505 -1.621 1.00 92.25 72 GLN A C 1
ATOM 555 O O . GLN A 1 72 ? -9.383 19.015 -1.670 1.00 92.25 72 GLN A O 1
ATOM 560 N N . ILE A 1 73 ? -10.815 17.596 -0.691 1.00 92.69 73 ILE A N 1
ATOM 561 C CA . ILE A 1 73 ? -9.833 17.095 0.284 1.00 92.69 73 ILE A CA 1
ATOM 562 C C . ILE A 1 73 ? -8.670 16.419 -0.440 1.00 92.69 73 ILE A C 1
ATOM 564 O O . ILE A 1 73 ? -7.519 16.678 -0.109 1.00 92.69 73 ILE A O 1
ATOM 568 N N . MET A 1 74 ? -8.937 15.603 -1.463 1.00 92.50 74 MET A N 1
ATOM 569 C CA . MET A 1 74 ? -7.872 14.963 -2.239 1.00 92.50 74 MET A CA 1
ATOM 570 C C . MET A 1 74 ? -6.933 15.979 -2.902 1.00 92.50 74 MET A C 1
ATOM 572 O O . MET A 1 74 ? -5.725 15.741 -2.936 1.00 92.50 74 MET A O 1
ATOM 576 N N . MET A 1 75 ? -7.464 17.097 -3.407 1.00 90.81 75 MET A N 1
ATOM 577 C CA . MET A 1 75 ? -6.656 18.188 -3.963 1.00 90.81 75 MET A CA 1
ATOM 578 C C . MET A 1 75 ? -5.833 18.889 -2.877 1.00 90.81 75 MET A C 1
ATOM 580 O O . MET A 1 75 ? -4.623 19.031 -3.030 1.00 90.81 75 MET A O 1
ATOM 584 N N . ASN A 1 76 ? -6.465 19.261 -1.759 1.00 91.81 76 ASN A N 1
ATOM 585 C CA . ASN A 1 76 ? -5.805 19.951 -0.644 1.00 91.81 76 ASN A CA 1
ATOM 586 C C . ASN A 1 76 ? -4.676 19.111 -0.021 1.00 91.81 76 ASN A C 1
ATOM 588 O O . ASN A 1 76 ? -3.661 19.646 0.412 1.00 91.81 76 ASN A O 1
ATOM 592 N N . GLU A 1 77 ? -4.844 17.790 -0.000 1.00 91.00 77 GLU A N 1
ATOM 593 C CA . GLU A 1 77 ? -3.871 16.817 0.507 1.00 91.00 77 GLU A CA 1
ATOM 594 C C . GLU A 1 77 ? -2.809 16.416 -0.538 1.00 91.00 77 GLU A C 1
ATOM 596 O O . GLU A 1 77 ? -1.978 15.542 -0.277 1.00 91.00 77 GLU A O 1
ATOM 601 N N . GLY A 1 78 ? -2.842 16.999 -1.744 1.00 91.25 78 GLY A N 1
ATOM 602 C CA . GLY A 1 78 ? -1.885 16.710 -2.818 1.00 91.25 78 GLY A CA 1
ATOM 603 C C . GLY A 1 78 ? -1.930 15.260 -3.317 1.00 91.25 78 GLY A C 1
ATOM 604 O O . GLY A 1 78 ? -0.910 14.707 -3.738 1.00 91.25 78 GLY A O 1
ATOM 605 N N . LEU A 1 79 ? -3.091 14.599 -3.236 1.00 92.25 79 LEU A N 1
ATOM 606 C CA . LEU A 1 79 ? -3.258 13.203 -3.668 1.00 92.25 79 LEU A CA 1
ATOM 607 C C . LEU A 1 79 ? -3.398 13.056 -5.184 1.00 92.25 79 LEU A C 1
ATOM 609 O O . LEU A 1 79 ? -3.216 11.955 -5.711 1.00 92.25 79 LEU A O 1
ATOM 613 N N . VAL A 1 80 ? -3.751 14.144 -5.863 1.00 91.50 80 VAL A N 1
ATOM 614 C CA . VAL A 1 80 ? -3.823 14.233 -7.320 1.00 91.50 80 VAL A CA 1
ATOM 615 C C . VAL A 1 80 ? -2.612 15.048 -7.785 1.00 91.50 80 VAL A C 1
ATOM 617 O O . VAL A 1 80 ? -2.482 16.198 -7.364 1.00 91.50 80 VAL A O 1
ATOM 620 N N . PRO A 1 81 ? -1.695 14.461 -8.574 1.00 90.25 81 PRO A N 1
ATOM 621 C CA . PRO A 1 81 ? -0.561 15.190 -9.135 1.00 90.25 81 PRO A CA 1
ATOM 622 C C . PRO A 1 81 ? -1.015 16.348 -10.029 1.00 90.25 81 PRO A C 1
ATOM 624 O O . PRO A 1 81 ? -2.087 16.290 -10.632 1.00 90.25 81 PRO A O 1
ATOM 627 N N . SER A 1 82 ? -0.184 17.385 -10.139 1.00 91.94 82 SER A N 1
ATOM 628 C CA . SER A 1 82 ? -0.417 18.453 -11.113 1.00 91.94 82 SER A CA 1
ATOM 629 C C . SER A 1 82 ? -0.144 17.965 -12.544 1.00 91.94 82 SER A C 1
ATOM 631 O O . SER A 1 82 ? 0.629 17.029 -12.756 1.00 91.94 82 SER A O 1
ATOM 633 N N . GLU A 1 83 ? -0.719 18.632 -13.549 1.00 92.56 83 GLU A N 1
ATOM 634 C CA . GLU A 1 83 ? -0.416 18.349 -14.965 1.00 92.56 83 GLU A CA 1
ATOM 635 C C . GLU A 1 83 ? 1.080 18.497 -15.289 1.00 92.56 83 GLU A C 1
ATOM 637 O O . GLU A 1 83 ? 1.621 17.777 -16.132 1.00 92.56 83 GLU A O 1
ATOM 642 N N . GLU A 1 84 ? 1.769 19.407 -14.597 1.00 92.25 84 GLU A N 1
ATOM 643 C CA . GLU A 1 84 ? 3.212 19.581 -14.731 1.00 92.25 84 GLU A CA 1
ATOM 644 C C . GLU A 1 84 ? 3.975 18.367 -14.184 1.00 92.25 84 GLU A C 1
ATOM 646 O O . GLU A 1 84 ? 4.863 17.846 -14.864 1.00 92.25 84 GLU A O 1
ATOM 651 N N . ASP A 1 85 ? 3.604 17.866 -13.002 1.00 91.19 85 ASP A N 1
ATOM 652 C CA . ASP A 1 85 ? 4.198 16.654 -12.429 1.00 91.19 85 ASP A CA 1
ATOM 653 C C . ASP A 1 85 ? 3.969 15.439 -13.338 1.00 91.19 85 ASP A C 1
ATOM 655 O O . ASP A 1 85 ? 4.897 14.667 -13.593 1.00 91.19 85 ASP A O 1
ATOM 659 N N . GLU A 1 86 ? 2.760 15.292 -13.887 1.00 93.56 86 GLU A N 1
ATOM 660 C CA . GLU A 1 86 ? 2.428 14.239 -14.854 1.00 93.56 86 GLU A CA 1
ATOM 661 C C . GLU A 1 86 ? 3.268 14.359 -16.131 1.00 93.56 86 GLU A C 1
ATOM 663 O O . GLU A 1 86 ? 3.811 13.370 -16.636 1.00 93.56 86 GLU A O 1
ATOM 668 N N . LEU A 1 87 ? 3.437 15.572 -16.666 1.00 94.75 87 LEU A N 1
ATOM 669 C CA . LEU A 1 87 ? 4.287 15.808 -17.831 1.00 94.75 87 LEU A CA 1
ATOM 670 C C . LEU A 1 87 ? 5.753 15.449 -17.550 1.00 94.75 87 LEU A C 1
ATOM 672 O O . LEU A 1 87 ? 6.378 14.771 -18.370 1.00 94.75 87 LEU A O 1
ATOM 676 N N . ARG A 1 88 ? 6.292 15.835 -16.388 1.00 94.44 88 ARG A N 1
ATOM 677 C CA . ARG A 1 88 ? 7.659 15.480 -15.976 1.00 94.44 88 ARG A CA 1
ATOM 678 C C . ARG A 1 88 ? 7.838 13.960 -15.885 1.00 94.44 88 ARG A C 1
ATOM 680 O O . ARG A 1 88 ? 8.794 13.429 -16.454 1.00 94.44 88 ARG A O 1
ATOM 687 N N . ARG A 1 89 ? 6.888 13.236 -15.279 1.00 95.19 89 ARG A N 1
ATOM 688 C CA . ARG A 1 89 ? 6.908 11.759 -15.183 1.00 95.19 89 ARG A CA 1
ATOM 689 C C . ARG A 1 89 ? 6.814 11.084 -16.553 1.00 95.19 89 ARG A C 1
ATOM 691 O O . ARG A 1 89 ? 7.590 10.169 -16.843 1.00 95.19 89 ARG A O 1
ATOM 698 N N . ARG A 1 90 ? 5.926 11.561 -17.435 1.00 95.69 90 ARG A N 1
ATOM 699 C CA . ARG A 1 90 ? 5.815 11.077 -18.826 1.00 95.69 90 ARG A CA 1
ATOM 700 C C . ARG A 1 90 ? 7.121 11.273 -19.598 1.00 95.69 90 ARG A C 1
ATOM 702 O O . ARG A 1 90 ? 7.574 10.344 -20.269 1.00 95.69 90 ARG A O 1
ATOM 709 N N . ASN A 1 91 ? 7.752 12.438 -19.459 1.00 96.25 91 ASN A N 1
ATOM 710 C CA . ASN A 1 91 ? 9.030 12.745 -20.100 1.00 96.25 91 ASN A CA 1
ATOM 711 C C . ASN A 1 91 ? 10.165 11.851 -19.582 1.00 96.25 91 ASN A C 1
ATOM 713 O O . ASN A 1 91 ? 10.915 11.306 -20.395 1.00 96.25 91 ASN A O 1
ATOM 717 N N . ALA A 1 92 ? 10.254 11.635 -18.266 1.00 96.56 92 ALA A N 1
ATOM 718 C CA . ALA A 1 92 ? 11.234 10.731 -17.664 1.00 96.56 92 ALA A CA 1
ATOM 719 C C . ALA A 1 92 ? 11.085 9.295 -18.202 1.00 96.56 92 ALA A C 1
ATOM 721 O O . ALA A 1 92 ? 12.056 8.704 -18.678 1.00 96.56 92 ALA A O 1
ATOM 722 N N . ILE A 1 93 ? 9.859 8.756 -18.244 1.00 97.25 93 ILE A N 1
ATOM 723 C CA . ILE A 1 93 ? 9.588 7.425 -18.815 1.00 97.25 93 ILE A CA 1
ATOM 724 C C . ILE A 1 93 ? 9.938 7.356 -20.304 1.00 97.25 93 ILE A C 1
ATOM 726 O O . ILE A 1 93 ? 10.498 6.357 -20.761 1.00 97.25 93 ILE A O 1
ATOM 730 N N . HIS A 1 94 ? 9.626 8.396 -21.080 1.00 97.44 94 HIS A N 1
ATOM 731 C CA . HIS A 1 94 ? 9.955 8.442 -22.506 1.00 97.44 94 HIS A CA 1
ATOM 732 C C . HIS A 1 94 ? 11.466 8.425 -22.751 1.00 97.44 94 HIS A C 1
ATOM 734 O O . HIS A 1 94 ? 11.954 7.641 -23.568 1.00 97.44 94 HIS A O 1
ATOM 740 N N . LYS A 1 95 ? 12.224 9.242 -22.012 1.00 97.88 95 LYS A N 1
ATOM 741 C CA . LYS A 1 95 ? 13.692 9.247 -22.069 1.00 97.88 95 LYS A CA 1
ATOM 742 C C . LYS A 1 95 ? 14.266 7.895 -21.627 1.00 97.88 95 LYS A C 1
ATOM 744 O O . LYS A 1 95 ? 15.098 7.333 -22.339 1.00 97.88 95 LYS A O 1
ATOM 749 N N . LEU A 1 96 ? 13.771 7.323 -20.526 1.00 98.00 96 LEU A N 1
ATOM 750 C CA . LEU A 1 96 ? 14.204 6.012 -20.032 1.00 98.00 96 LEU A CA 1
ATOM 751 C C . LEU A 1 96 ? 13.963 4.898 -21.063 1.00 98.00 96 LEU A C 1
ATOM 753 O O . LEU A 1 96 ? 14.853 4.084 -21.307 1.00 98.00 96 LEU A O 1
ATOM 757 N N . LYS A 1 97 ? 12.804 4.893 -21.739 1.00 97.50 97 LYS A N 1
ATOM 758 C CA . LYS A 1 97 ? 12.511 3.962 -22.845 1.00 97.50 97 LYS A CA 1
ATOM 759 C C . LYS A 1 97 ? 13.550 4.058 -23.964 1.00 97.50 97 LYS A C 1
ATOM 761 O O . LYS A 1 97 ? 13.994 3.024 -24.459 1.00 97.50 97 LYS A O 1
ATOM 766 N N . LYS A 1 98 ? 13.962 5.271 -24.349 1.00 97.38 98 LYS A N 1
ATOM 767 C CA . LYS A 1 98 ? 15.006 5.476 -25.369 1.00 97.38 98 LYS A CA 1
ATOM 768 C C . LYS A 1 98 ? 16.358 4.925 -24.915 1.00 97.38 98 LYS A C 1
ATOM 770 O O . LYS A 1 98 ? 16.987 4.196 -25.676 1.00 97.38 98 LYS A O 1
ATOM 775 N N . ILE A 1 99 ? 16.759 5.208 -23.674 1.00 98.06 99 ILE A N 1
ATOM 776 C CA . ILE A 1 99 ? 18.020 4.718 -23.095 1.00 98.06 99 ILE A CA 1
ATOM 777 C C . ILE A 1 99 ? 18.054 3.185 -23.087 1.00 98.06 99 ILE A C 1
ATOM 779 O O . ILE A 1 99 ? 19.022 2.586 -23.549 1.00 98.06 99 ILE A O 1
ATOM 783 N N . VAL A 1 100 ? 16.983 2.538 -22.620 1.00 97.81 100 VAL A N 1
ATOM 784 C CA . VAL A 1 100 ? 16.886 1.070 -22.564 1.00 97.81 100 VAL A CA 1
ATOM 785 C C . VAL A 1 100 ? 16.892 0.442 -23.964 1.00 97.81 100 VAL A C 1
ATOM 787 O O . VAL A 1 100 ? 17.534 -0.588 -24.172 1.00 97.81 100 VAL A O 1
ATOM 790 N N . MET A 1 101 ? 16.247 1.076 -24.947 1.00 96.44 101 MET A N 1
ATOM 791 C CA . MET A 1 101 ? 16.280 0.629 -26.346 1.00 96.44 101 MET A CA 1
ATOM 792 C C . MET A 1 101 ? 17.666 0.760 -26.995 1.00 96.44 101 MET A C 1
ATOM 794 O O . MET A 1 101 ? 18.052 -0.087 -27.799 1.00 96.44 101 MET A O 1
ATOM 798 N N . GLU A 1 102 ? 18.426 1.805 -26.674 1.00 96.00 102 GLU A N 1
ATOM 799 C CA . GLU A 1 102 ? 19.809 1.958 -27.140 1.00 96.00 102 GLU A CA 1
ATOM 800 C C . GLU A 1 102 ? 20.729 0.927 -26.469 1.00 96.00 102 GLU A C 1
ATOM 802 O O . GLU A 1 102 ? 21.504 0.231 -27.134 1.00 96.00 102 GLU A O 1
ATOM 807 N N . TRP A 1 103 ? 20.586 0.770 -25.152 1.00 97.81 103 TRP A N 1
ATOM 808 C CA . TRP A 1 103 ? 21.342 -0.189 -24.358 1.00 97.81 103 TRP A CA 1
ATOM 809 C C . TRP A 1 103 ? 21.177 -1.623 -24.868 1.00 97.81 103 TRP A C 1
ATOM 811 O O . TRP A 1 103 ? 22.181 -2.302 -25.085 1.00 97.81 103 TRP A O 1
ATOM 821 N N . ILE A 1 104 ? 19.950 -2.087 -25.127 1.00 97.81 104 ILE A N 1
ATOM 822 C CA . ILE A 1 104 ? 19.735 -3.481 -25.539 1.00 97.81 104 ILE A CA 1
ATOM 823 C C . ILE A 1 104 ? 20.358 -3.797 -26.907 1.00 97.81 104 ILE A C 1
ATOM 825 O O . ILE A 1 104 ? 20.863 -4.900 -27.119 1.00 97.81 104 ILE A O 1
ATOM 829 N N . LYS A 1 105 ? 20.405 -2.821 -27.825 1.00 95.75 105 LYS A N 1
ATOM 830 C CA . LYS A 1 105 ? 21.117 -2.960 -29.106 1.00 95.75 105 LYS A CA 1
ATOM 831 C C . LYS A 1 105 ? 22.625 -3.073 -28.894 1.00 95.75 105 LYS A C 1
ATOM 833 O O . LYS A 1 105 ? 23.280 -3.886 -29.545 1.00 95.75 105 LYS A O 1
ATOM 838 N N . ARG A 1 106 ? 23.175 -2.303 -27.948 1.00 95.62 106 ARG A N 1
ATOM 839 C CA . ARG A 1 106 ? 24.588 -2.395 -27.556 1.00 95.62 106 ARG A CA 1
ATOM 840 C C . ARG A 1 106 ? 24.919 -3.749 -26.928 1.00 95.62 106 ARG A C 1
ATOM 842 O O . ARG A 1 106 ? 25.974 -4.295 -27.235 1.00 95.62 106 ARG A O 1
ATOM 849 N N . VAL A 1 107 ? 24.024 -4.302 -26.107 1.00 97.00 107 VAL A N 1
ATOM 850 C CA . VAL A 1 107 ? 24.149 -5.663 -25.554 1.00 97.00 107 VAL A CA 1
ATOM 851 C C . VAL A 1 107 ? 24.177 -6.695 -26.678 1.00 97.00 107 VAL A C 1
ATOM 853 O O . VAL A 1 107 ? 25.124 -7.474 -26.761 1.00 97.00 107 VAL A O 1
ATOM 856 N N . ALA A 1 108 ? 23.207 -6.645 -27.597 1.00 96.00 108 ALA A N 1
ATOM 857 C CA . ALA A 1 108 ? 23.134 -7.556 -28.738 1.00 96.00 108 ALA A CA 1
ATOM 858 C C . ALA A 1 108 ? 24.419 -7.530 -29.590 1.00 96.00 108 ALA A C 1
ATOM 860 O O . ALA A 1 108 ? 24.913 -8.576 -30.010 1.00 96.00 108 ALA A O 1
ATOM 861 N N . TYR A 1 109 ? 24.994 -6.340 -29.799 1.00 95.06 109 TYR A N 1
ATOM 862 C CA . TYR A 1 109 ? 26.275 -6.175 -30.487 1.00 95.06 109 TYR A CA 1
ATOM 863 C C . TYR A 1 109 ? 27.449 -6.771 -29.697 1.00 95.06 109 TYR A C 1
ATOM 865 O O . TYR A 1 109 ? 28.263 -7.496 -30.264 1.00 95.06 109 TYR A O 1
ATOM 873 N N . ARG A 1 110 ? 27.533 -6.510 -28.384 1.00 94.94 110 ARG A N 1
ATOM 874 C CA . ARG A 1 110 ? 28.609 -7.020 -27.512 1.00 94.94 110 ARG A CA 1
ATOM 875 C C . ARG A 1 110 ? 28.624 -8.540 -27.416 1.00 94.94 110 ARG A C 1
ATOM 877 O O . ARG A 1 110 ? 29.692 -9.138 -27.393 1.00 94.94 110 ARG A O 1
ATOM 884 N N . HIS A 1 111 ? 27.439 -9.142 -27.397 1.00 95.12 111 HIS A N 1
ATOM 885 C CA . HIS A 1 111 ? 27.245 -10.591 -27.420 1.00 95.12 111 HIS A CA 1
ATOM 886 C C . HIS A 1 111 ? 27.455 -11.191 -28.821 1.00 95.12 111 HIS A C 1
ATOM 888 O O . HIS A 1 111 ? 27.241 -12.383 -29.012 1.00 95.12 111 HIS A O 1
ATOM 894 N N . GLN A 1 112 ? 27.876 -10.379 -29.802 1.00 94.06 112 GLN A N 1
ATOM 895 C CA . GLN A 1 112 ? 28.199 -10.788 -31.173 1.00 94.06 112 GLN A CA 1
ATOM 896 C C . GLN A 1 112 ? 27.043 -11.515 -31.873 1.00 94.06 112 GLN A C 1
ATOM 898 O O . GLN A 1 112 ? 27.245 -12.446 -32.655 1.00 94.06 112 GLN A O 1
ATOM 903 N N . LEU A 1 113 ? 25.804 -11.087 -31.607 1.00 93.12 113 LEU A N 1
ATOM 904 C CA . LEU A 1 113 ? 24.645 -11.687 -32.253 1.00 93.12 113 LEU A CA 1
ATOM 905 C C . LEU A 1 113 ? 24.662 -11.413 -33.769 1.00 93.12 113 LEU A C 1
ATOM 907 O O . LEU A 1 113 ? 25.048 -10.322 -34.202 1.00 93.12 113 LEU A O 1
ATOM 911 N N . PRO A 1 114 ? 24.193 -12.367 -34.598 1.00 91.50 114 PRO A N 1
ATOM 912 C CA . PRO A 1 114 ? 24.035 -12.170 -36.035 1.00 91.50 114 PRO A CA 1
ATOM 913 C C . PRO A 1 114 ? 23.329 -10.854 -36.385 1.00 91.50 114 PRO A C 1
ATOM 915 O O . PRO A 1 114 ? 22.348 -10.487 -35.739 1.00 91.50 114 PRO A O 1
ATOM 918 N N . LYS A 1 115 ? 23.755 -10.190 -37.472 1.00 88.69 115 LYS A N 1
ATOM 919 C CA . LYS A 1 115 ? 23.227 -8.875 -37.902 1.00 88.69 115 LYS A CA 1
ATOM 920 C C . LYS A 1 115 ? 21.695 -8.802 -37.942 1.00 88.69 115 LYS A C 1
ATOM 922 O O . LYS A 1 115 ? 21.126 -7.786 -37.553 1.00 88.69 115 LYS A O 1
ATOM 927 N N . ARG A 1 116 ? 21.026 -9.893 -38.341 1.00 87.25 116 ARG A N 1
ATOM 928 C CA . ARG A 1 116 ? 19.554 -9.999 -38.338 1.00 87.25 116 ARG A CA 1
ATOM 929 C C . ARG A 1 116 ? 18.931 -9.748 -36.958 1.00 87.25 116 ARG A C 1
ATOM 931 O O . ARG A 1 116 ? 17.892 -9.109 -36.871 1.00 87.25 116 ARG A O 1
ATOM 938 N N . TYR A 1 117 ? 19.575 -10.195 -35.881 1.00 86.94 117 TYR A N 1
ATOM 939 C CA . TYR A 1 117 ? 19.087 -10.011 -34.514 1.00 86.94 117 TYR A CA 1
ATOM 940 C C . TYR A 1 117 ? 19.456 -8.645 -33.933 1.00 86.94 117 TYR A C 1
ATOM 942 O O . TYR A 1 117 ? 18.713 -8.141 -33.100 1.00 86.94 117 TYR A O 1
ATOM 950 N N . LEU A 1 118 ? 20.525 -7.998 -34.413 1.00 86.69 118 LEU A N 1
ATOM 951 C CA . LEU A 1 118 ? 20.850 -6.616 -34.026 1.00 86.69 118 LEU A CA 1
ATOM 952 C C . LEU A 1 118 ? 19.731 -5.644 -34.420 1.00 86.69 118 LEU A C 1
ATOM 954 O O . LEU A 1 118 ? 19.365 -4.771 -33.636 1.00 86.69 118 LEU A O 1
ATOM 958 N N . ALA A 1 119 ? 19.162 -5.823 -35.616 1.00 85.75 119 ALA A N 1
ATOM 959 C CA . ALA A 1 119 ? 18.048 -5.010 -36.101 1.00 85.75 119 ALA A CA 1
ATOM 960 C C . ALA A 1 119 ? 16.752 -5.243 -35.299 1.00 85.75 119 ALA A C 1
ATOM 962 O O . ALA A 1 119 ? 15.963 -4.317 -35.124 1.00 85.75 119 ALA A O 1
ATOM 963 N N . MET A 1 120 ? 16.552 -6.463 -34.791 1.00 87.88 120 MET A N 1
ATOM 964 C CA . MET A 1 120 ? 15.360 -6.866 -34.035 1.00 87.88 120 MET A CA 1
ATOM 965 C C . MET A 1 120 ? 15.489 -6.669 -32.516 1.00 87.88 120 MET A C 1
ATOM 967 O O . MET A 1 120 ? 14.500 -6.831 -31.801 1.00 87.88 120 MET A O 1
ATOM 971 N N . ALA A 1 121 ? 16.685 -6.361 -32.007 1.00 92.88 121 ALA A N 1
ATOM 972 C CA . ALA A 1 121 ? 16.938 -6.221 -30.579 1.00 92.88 121 ALA A CA 1
ATOM 973 C C . ALA A 1 121 ? 16.076 -5.101 -29.981 1.00 92.88 121 ALA A 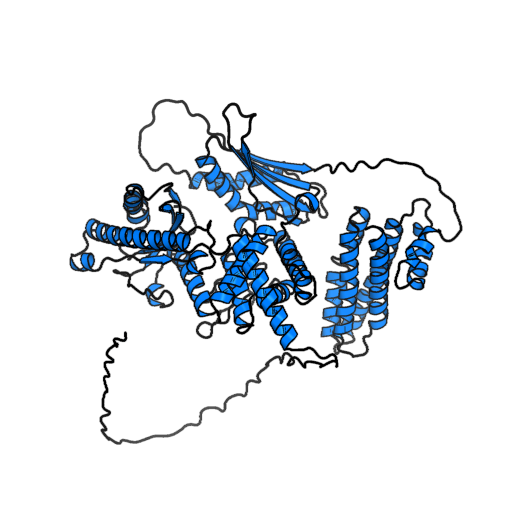C 1
ATOM 975 O O . ALA A 1 121 ? 16.183 -3.928 -30.352 1.00 92.88 121 ALA A O 1
ATOM 976 N N . SER A 1 122 ? 15.222 -5.476 -29.036 1.00 95.19 122 SER A N 1
ATOM 977 C CA . SER A 1 122 ? 14.286 -4.577 -28.373 1.00 95.19 122 SER A CA 1
ATOM 978 C C . SER A 1 122 ? 14.120 -4.966 -26.911 1.00 95.19 122 SER A C 1
ATO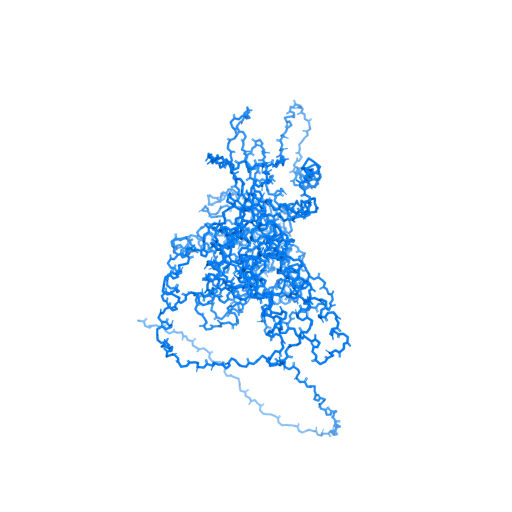M 980 O O . SER A 1 122 ? 14.236 -6.132 -26.543 1.00 95.19 122 SER A O 1
ATOM 982 N N . ALA A 1 123 ? 13.837 -3.968 -26.083 1.00 96.56 123 ALA A N 1
ATOM 983 C CA . ALA A 1 123 ? 13.505 -4.097 -24.672 1.00 96.56 123 ALA A CA 1
ATOM 984 C C . ALA A 1 123 ? 12.346 -3.141 -24.367 1.00 96.56 123 ALA A C 1
ATOM 986 O O . ALA A 1 123 ? 12.097 -2.192 -25.115 1.00 96.56 123 ALA A O 1
ATOM 987 N N . ARG A 1 124 ? 11.594 -3.390 -23.293 1.00 96.31 124 ARG A N 1
ATOM 988 C CA . ARG A 1 124 ? 10.415 -2.582 -22.950 1.00 96.31 124 ARG A CA 1
ATOM 989 C C . ARG A 1 124 ? 10.457 -2.121 -21.508 1.00 96.31 124 ARG A C 1
ATOM 991 O O . ARG A 1 124 ? 10.843 -2.872 -20.625 1.00 96.31 124 ARG A O 1
ATOM 998 N N . ILE A 1 125 ? 9.985 -0.897 -21.296 1.00 97.38 125 ILE A N 1
ATOM 999 C CA . ILE A 1 125 ? 9.651 -0.385 -19.971 1.00 97.38 125 ILE A CA 1
ATOM 1000 C C . ILE A 1 125 ? 8.142 -0.494 -19.784 1.00 97.38 125 ILE A C 1
ATOM 1002 O O . ILE A 1 125 ? 7.385 0.121 -20.543 1.00 97.38 125 ILE A O 1
ATOM 1006 N N . LEU A 1 126 ? 7.722 -1.265 -18.783 1.00 97.00 126 LEU A N 1
ATOM 1007 C CA . LEU A 1 126 ? 6.325 -1.412 -18.381 1.00 97.00 126 LEU A CA 1
ATOM 1008 C C . LEU A 1 126 ? 6.127 -0.780 -17.007 1.00 97.00 126 LEU A C 1
ATOM 1010 O O . LEU A 1 126 ? 6.689 -1.243 -16.022 1.00 97.00 126 LEU A O 1
ATOM 1014 N N . THR A 1 127 ? 5.323 0.270 -16.929 1.00 96.56 127 THR A N 1
ATOM 1015 C CA . THR A 1 127 ? 5.021 0.928 -15.658 1.00 96.56 127 THR A CA 1
ATOM 1016 C C . THR A 1 127 ? 3.983 0.139 -14.869 1.00 96.56 127 THR A C 1
ATOM 1018 O O . THR A 1 127 ? 3.031 -0.403 -15.435 1.00 96.56 127 THR A O 1
ATOM 1021 N N . PHE A 1 128 ? 4.162 0.061 -13.555 1.00 96.06 128 PHE A N 1
ATOM 1022 C CA . PHE A 1 128 ? 3.249 -0.640 -12.654 1.00 96.06 128 PHE A CA 1
ATOM 1023 C C . PHE A 1 128 ? 3.176 0.074 -11.298 1.00 96.06 128 PHE A C 1
ATOM 1025 O O . PHE A 1 128 ? 3.399 1.283 -11.229 1.00 96.06 128 PHE A O 1
ATOM 1032 N N . GLY A 1 129 ? 2.742 -0.628 -10.250 1.00 94.81 129 GLY A N 1
ATOM 1033 C CA . GLY A 1 129 ? 2.589 -0.058 -8.918 1.00 94.81 129 GLY A CA 1
ATOM 1034 C C . GLY A 1 129 ? 1.586 1.092 -8.890 1.00 94.81 129 GLY A C 1
ATOM 1035 O O . GLY A 1 129 ? 0.606 1.100 -9.641 1.00 94.81 129 GLY A O 1
ATOM 1036 N N . SER A 1 130 ? 1.811 2.067 -8.011 1.00 95.00 130 SER A N 1
ATOM 1037 C CA . SER A 1 130 ? 0.858 3.170 -7.837 1.00 95.00 130 SER A CA 1
ATOM 1038 C C . SER A 1 130 ? 0.775 4.087 -9.060 1.00 95.00 130 SER A C 1
ATOM 1040 O O . SER A 1 130 ? -0.322 4.535 -9.406 1.00 95.00 130 SER A O 1
ATOM 1042 N N . TYR A 1 131 ? 1.903 4.296 -9.748 1.00 96.00 131 TYR A N 1
ATOM 1043 C CA . TYR A 1 131 ? 1.968 5.069 -10.985 1.00 96.00 131 TYR A CA 1
ATOM 1044 C C . TYR A 1 131 ? 1.214 4.363 -12.114 1.00 96.00 131 TYR A C 1
ATOM 1046 O O . TYR A 1 131 ? 0.325 4.950 -12.721 1.00 96.00 131 TYR A O 1
ATOM 1054 N N . GLY A 1 132 ? 1.471 3.069 -12.328 1.00 95.75 132 GLY A N 1
ATOM 1055 C CA . GLY A 1 132 ? 0.783 2.281 -13.352 1.00 95.75 132 GLY A CA 1
ATOM 1056 C C . GLY A 1 132 ? -0.710 2.053 -13.091 1.00 95.75 132 GLY A C 1
ATOM 1057 O O . GLY A 1 132 ? -1.437 1.770 -14.034 1.00 95.75 132 GLY A O 1
ATOM 1058 N N . LEU A 1 133 ? -1.182 2.174 -11.844 1.00 96.81 133 LEU A N 1
ATOM 1059 C CA . LEU A 1 133 ? -2.618 2.203 -11.524 1.00 96.81 133 LEU A CA 1
ATOM 1060 C C . 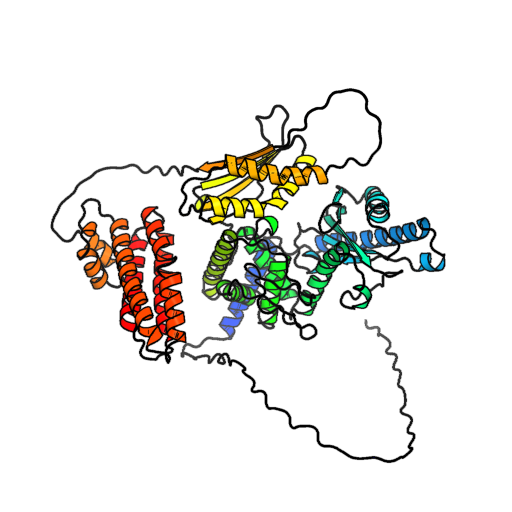LEU A 1 133 ? -3.245 3.589 -11.733 1.00 96.81 133 LEU A C 1
ATOM 1062 O O . LEU A 1 133 ? -4.467 3.699 -11.693 1.00 96.81 133 LEU A O 1
ATOM 1066 N N . GLY A 1 134 ? -2.439 4.642 -11.900 1.00 94.75 134 GLY A N 1
ATOM 1067 C CA . GLY A 1 134 ? -2.897 6.033 -11.913 1.00 94.75 134 GLY A CA 1
ATOM 1068 C C . GLY A 1 134 ? -3.430 6.509 -10.558 1.00 94.75 134 GLY A C 1
ATOM 1069 O O . GLY A 1 134 ? -4.273 7.391 -10.508 1.00 94.75 134 GLY A O 1
ATOM 1070 N N . ALA A 1 135 ? -2.954 5.925 -9.452 1.00 94.44 135 ALA A N 1
ATOM 1071 C CA . ALA A 1 135 ? -3.314 6.290 -8.073 1.00 94.44 135 ALA A CA 1
ATOM 1072 C C . ALA A 1 135 ? -2.076 6.720 -7.259 1.00 94.44 135 ALA A C 1
ATOM 1074 O O . ALA A 1 135 ? -1.944 6.443 -6.054 1.00 94.44 135 ALA A O 1
ATOM 1075 N N . HIS A 1 136 ? -1.123 7.333 -7.956 1.00 93.00 136 HIS A N 1
ATOM 1076 C CA . HIS A 1 136 ? 0.073 7.942 -7.398 1.00 93.00 136 HIS A CA 1
ATOM 1077 C C . HIS A 1 136 ? -0.203 9.399 -7.003 1.00 93.00 136 HIS A C 1
ATOM 1079 O O . HIS A 1 136 ? -1.203 9.984 -7.420 1.00 93.00 136 HIS A O 1
ATOM 1085 N N . ASN A 1 137 ? 0.668 9.949 -6.163 1.00 89.56 137 ASN A N 1
ATOM 1086 C CA . ASN A 1 137 ? 0.652 11.349 -5.740 1.00 89.56 137 ASN A CA 1
ATOM 1087 C C . ASN A 1 137 ? 1.982 12.031 -6.114 1.00 89.56 137 ASN A C 1
ATOM 1089 O O . ASN A 1 137 ? 2.895 11.370 -6.615 1.00 89.56 137 ASN A O 1
ATOM 1093 N N . ALA A 1 138 ? 2.108 13.334 -5.846 1.00 85.50 138 ALA A N 1
ATOM 1094 C CA . ALA A 1 138 ? 3.284 14.119 -6.235 1.00 85.50 138 ALA A CA 1
ATOM 1095 C C . ALA A 1 138 ? 4.616 13.546 -5.706 1.00 85.50 138 ALA A C 1
ATOM 1097 O O . ALA A 1 138 ? 5.622 13.588 -6.409 1.00 85.50 138 ALA A O 1
ATOM 1098 N N . SER A 1 139 ? 4.612 12.935 -4.516 1.00 85.12 139 SER A N 1
ATOM 1099 C CA . SER A 1 139 ? 5.796 12.339 -3.880 1.00 85.12 139 SER A CA 1
ATOM 1100 C C . SER A 1 139 ? 6.012 10.851 -4.177 1.00 85.12 139 SER A C 1
ATOM 1102 O O . SER A 1 139 ? 6.961 10.263 -3.665 1.00 85.12 139 SER A O 1
ATOM 1104 N N . SER A 1 140 ? 5.147 10.218 -4.975 1.00 91.44 140 SER A N 1
ATOM 1105 C CA . SER A 1 140 ? 5.282 8.794 -5.301 1.00 91.44 140 SER A CA 1
ATOM 1106 C C . SER A 1 140 ? 6.465 8.542 -6.235 1.00 91.44 140 SER A C 1
ATOM 1108 O O . SER A 1 140 ? 6.774 9.345 -7.118 1.00 91.44 140 SER A O 1
ATOM 1110 N N . ASP A 1 141 ? 7.093 7.390 -6.070 1.00 94.06 141 ASP A N 1
ATOM 1111 C CA . ASP A 1 141 ? 8.050 6.816 -7.005 1.00 94.06 141 ASP A CA 1
ATOM 1112 C C . ASP A 1 141 ? 7.370 6.311 -8.289 1.00 94.06 141 ASP A C 1
ATOM 1114 O O . ASP A 1 141 ? 6.143 6.192 -8.391 1.00 94.06 141 ASP A O 1
ATOM 1118 N N . ILE A 1 142 ? 8.188 6.058 -9.310 1.00 96.62 142 ILE A N 1
ATOM 1119 C CA . ILE A 1 142 ? 7.775 5.356 -10.522 1.00 96.62 142 ILE A CA 1
ATOM 1120 C C . ILE A 1 142 ? 8.316 3.929 -10.473 1.00 96.62 142 ILE A C 1
ATOM 1122 O O . ILE A 1 142 ? 9.510 3.702 -10.656 1.00 96.62 142 ILE A O 1
ATOM 1126 N N . ASP A 1 143 ? 7.414 2.964 -10.326 1.00 96.81 143 ASP A N 1
ATOM 1127 C CA . ASP A 1 143 ? 7.712 1.552 -10.548 1.00 96.81 143 ASP A CA 1
ATOM 1128 C C . ASP A 1 143 ? 7.726 1.253 -12.060 1.00 96.81 143 ASP A C 1
ATOM 1130 O O . ASP A 1 143 ? 6.688 1.300 -12.737 1.00 96.81 143 ASP A O 1
ATOM 1134 N N . ALA A 1 144 ? 8.898 0.942 -12.614 1.00 97.56 144 ALA A N 1
ATOM 1135 C CA . ALA A 1 144 ? 9.103 0.738 -14.047 1.00 97.56 144 ALA A CA 1
ATOM 1136 C C . ALA A 1 144 ? 9.835 -0.581 -14.319 1.00 97.56 144 ALA A C 1
ATOM 1138 O O . ALA A 1 144 ? 11.030 -0.690 -14.111 1.00 97.56 144 ALA A O 1
ATOM 1139 N N . LEU A 1 145 ? 9.154 -1.601 -14.834 1.00 97.81 145 LEU A N 1
ATOM 1140 C CA . LEU A 1 145 ? 9.775 -2.888 -15.139 1.00 97.81 145 LEU A CA 1
ATOM 1141 C C . LEU A 1 145 ? 10.558 -2.847 -16.456 1.00 97.81 145 LEU A C 1
ATOM 1143 O O . LEU A 1 145 ? 9.969 -2.600 -17.510 1.00 97.81 145 LEU A O 1
ATOM 1147 N N . CYS A 1 146 ? 11.850 -3.178 -16.409 1.00 98.12 146 CYS A N 1
ATOM 1148 C CA . CYS A 1 146 ? 12.679 -3.415 -17.588 1.00 98.12 146 CYS A CA 1
ATOM 1149 C C . CYS A 1 146 ? 12.534 -4.867 -18.062 1.00 98.12 146 CYS A C 1
ATOM 1151 O O . CYS A 1 146 ? 13.094 -5.792 -17.470 1.00 98.12 146 CYS A O 1
ATOM 1153 N N . VAL A 1 147 ? 11.766 -5.063 -19.136 1.00 97.56 147 VAL A N 1
ATOM 1154 C CA . VAL A 1 147 ? 11.553 -6.359 -19.786 1.00 97.56 147 VAL A CA 1
ATOM 1155 C C . VAL A 1 147 ? 12.549 -6.534 -20.923 1.00 97.56 147 VAL A C 1
ATOM 1157 O O . VAL A 1 147 ? 12.570 -5.736 -21.866 1.00 97.56 147 VAL A O 1
ATOM 1160 N N . VAL A 1 148 ? 13.345 -7.598 -20.853 1.00 96.75 148 VAL A N 1
ATOM 1161 C CA . VAL A 1 148 ? 14.467 -7.835 -21.767 1.00 96.75 148 VAL A CA 1
ATOM 1162 C C . VAL A 1 148 ? 14.406 -9.211 -22.440 1.00 96.75 148 VAL A C 1
ATOM 1164 O O . VAL A 1 148 ? 13.812 -10.143 -21.889 1.00 96.75 148 VAL A O 1
ATOM 1167 N N . PRO A 1 149 ? 15.003 -9.358 -23.637 1.00 95.69 149 PRO A N 1
ATOM 1168 C CA . PRO A 1 149 ? 15.084 -10.631 -24.346 1.00 95.69 149 PRO A CA 1
ATOM 1169 C C . PRO A 1 149 ? 16.081 -11.592 -23.685 1.00 95.69 149 PRO A C 1
ATOM 1171 O O . PRO A 1 149 ? 16.907 -11.206 -22.858 1.00 95.69 149 PRO A O 1
ATOM 1174 N N . CYS A 1 150 ? 16.037 -12.857 -24.100 1.00 94.00 150 CYS A N 1
ATOM 1175 C CA . CYS A 1 150 ? 16.762 -13.957 -23.464 1.00 94.00 150 CYS A CA 1
ATOM 1176 C C . CYS A 1 150 ? 18.293 -13.843 -23.498 1.00 94.00 150 CYS A C 1
ATOM 1178 O O . CYS A 1 150 ? 18.963 -14.531 -22.732 1.00 94.00 150 CYS A O 1
ATOM 1180 N N . PHE A 1 151 ? 18.845 -13.015 -24.388 1.00 94.88 151 PHE A N 1
ATOM 1181 C CA . PHE A 1 151 ? 20.290 -12.816 -24.511 1.00 94.88 151 PHE A CA 1
ATOM 1182 C C . PHE A 1 151 ? 20.850 -11.791 -23.518 1.00 94.88 151 PHE A C 1
ATOM 1184 O O . PHE A 1 151 ? 22.039 -11.820 -23.237 1.00 94.88 151 PHE A O 1
ATOM 1191 N N . ALA A 1 152 ? 20.027 -10.886 -22.981 1.00 96.19 152 ALA A N 1
ATOM 1192 C CA . ALA A 1 152 ? 20.499 -9.890 -22.024 1.00 96.19 152 ALA A CA 1
ATOM 1193 C C . ALA A 1 152 ? 20.529 -10.500 -20.627 1.00 96.19 152 ALA A C 1
ATOM 1195 O O . ALA A 1 152 ? 19.519 -11.037 -20.186 1.00 96.19 152 ALA A O 1
ATOM 1196 N N . ASN A 1 153 ? 21.661 -10.424 -19.934 1.00 94.00 153 ASN A N 1
ATOM 1197 C CA . ASN A 1 153 ? 21.845 -11.017 -18.616 1.00 94.00 153 ASN A CA 1
ATOM 1198 C C . ASN A 1 153 ? 21.782 -9.971 -17.488 1.00 94.00 153 ASN A C 1
ATOM 1200 O O . ASN A 1 153 ? 22.228 -8.834 -17.623 1.00 94.00 153 ASN A O 1
ATOM 1204 N N . MET A 1 154 ? 21.237 -10.365 -16.336 1.00 94.81 154 MET A N 1
ATOM 1205 C CA . MET A 1 154 ? 21.010 -9.441 -15.220 1.00 94.81 154 MET A CA 1
ATOM 1206 C C . MET A 1 154 ? 22.318 -8.905 -14.603 1.00 94.81 154 MET A C 1
ATOM 1208 O O . MET A 1 154 ? 22.399 -7.733 -14.239 1.00 94.81 154 MET A O 1
ATOM 1212 N N . ARG A 1 155 ? 23.350 -9.745 -14.454 1.00 94.06 155 ARG A N 1
ATOM 1213 C CA . ARG A 1 155 ? 24.556 -9.388 -13.684 1.00 94.06 155 ARG A CA 1
ATOM 1214 C C . ARG A 1 155 ? 25.447 -8.393 -14.416 1.00 94.06 155 ARG A C 1
ATOM 1216 O O . ARG A 1 155 ? 25.862 -7.410 -13.816 1.00 94.06 155 ARG A O 1
ATOM 1223 N N . GLU A 1 156 ? 25.740 -8.651 -15.683 1.00 95.50 156 GLU A N 1
ATOM 1224 C CA . GLU A 1 156 ? 26.675 -7.851 -16.472 1.00 95.50 156 GLU A CA 1
ATOM 1225 C C . GLU A 1 156 ? 25.940 -6.815 -17.322 1.00 95.50 156 GLU A C 1
ATOM 1227 O O . GLU A 1 156 ? 26.279 -5.632 -17.298 1.00 95.50 156 GLU A O 1
ATOM 1232 N N . ASP A 1 157 ? 24.897 -7.215 -18.053 1.00 97.75 157 ASP A N 1
ATOM 1233 C CA . ASP A 1 157 ? 24.251 -6.281 -18.974 1.00 97.75 157 ASP A CA 1
ATOM 1234 C C . ASP A 1 157 ? 23.401 -5.260 -18.212 1.00 97.75 157 ASP A C 1
ATOM 1236 O O . ASP A 1 157 ? 23.479 -4.062 -18.489 1.00 97.75 157 ASP A O 1
ATOM 1240 N N . PHE A 1 158 ? 22.594 -5.707 -17.247 1.00 97.69 158 PHE A N 1
ATOM 1241 C CA . PHE A 1 158 ? 21.688 -4.824 -16.509 1.00 97.69 158 PHE A CA 1
ATOM 1242 C C . PHE A 1 158 ? 22.398 -4.078 -15.367 1.00 97.69 158 PHE A C 1
ATOM 1244 O O . PHE A 1 158 ? 22.436 -2.851 -15.370 1.00 97.69 158 PHE A O 1
ATOM 1251 N N . PHE A 1 159 ? 23.025 -4.785 -14.422 1.00 97.44 159 PHE A N 1
ATOM 1252 C CA . PHE A 1 159 ? 23.635 -4.143 -13.246 1.00 97.44 159 PHE A CA 1
ATOM 1253 C C . PHE A 1 159 ? 24.997 -3.480 -13.479 1.00 97.44 159 PHE A C 1
ATOM 1255 O O . PHE A 1 159 ? 25.462 -2.765 -12.594 1.00 97.44 159 PHE A O 1
ATOM 1262 N N . VAL A 1 160 ? 25.651 -3.704 -14.622 1.00 96.69 160 VAL A N 1
ATOM 1263 C CA . VAL A 1 160 ? 26.926 -3.038 -14.941 1.00 96.69 160 VAL A CA 1
ATOM 1264 C C . VAL A 1 160 ? 26.771 -2.147 -16.164 1.00 96.69 160 VAL A C 1
ATOM 1266 O O . VAL A 1 160 ? 26.991 -0.941 -16.073 1.00 96.69 160 VAL A O 1
ATOM 1269 N N . LEU A 1 161 ? 26.379 -2.694 -17.317 1.00 97.88 161 LEU A N 1
ATOM 1270 C CA . LEU A 1 161 ? 26.336 -1.897 -18.543 1.00 97.88 161 LEU A CA 1
ATOM 1271 C C . LEU A 1 161 ? 25.205 -0.856 -18.534 1.00 97.88 161 LEU A C 1
ATOM 1273 O O . LEU A 1 161 ? 25.485 0.309 -18.814 1.00 97.88 161 LEU A O 1
ATOM 1277 N N . LEU A 1 162 ? 23.960 -1.229 -18.211 1.00 98.44 162 LEU A N 1
ATOM 1278 C CA . LEU A 1 162 ? 22.867 -0.250 -18.127 1.00 98.44 162 LEU A CA 1
ATOM 1279 C C . LEU A 1 162 ? 23.096 0.735 -16.977 1.00 98.44 162 LEU A C 1
ATOM 1281 O O . LEU A 1 162 ? 22.895 1.928 -17.183 1.00 98.44 162 LEU A O 1
ATOM 1285 N N . TYR A 1 163 ? 23.581 0.261 -15.823 1.00 98.06 163 TYR A N 1
ATOM 1286 C CA . TYR A 1 163 ? 23.988 1.124 -14.708 1.00 98.06 163 TYR A CA 1
ATOM 1287 C C . TYR A 1 163 ? 24.962 2.219 -15.162 1.00 98.06 163 TYR A C 1
ATOM 1289 O O . TYR A 1 163 ? 24.687 3.396 -14.968 1.00 98.06 163 TYR A O 1
ATOM 1297 N N . ASN A 1 164 ? 26.057 1.856 -15.837 1.00 98.06 164 ASN A N 1
ATOM 1298 C CA . ASN A 1 164 ? 27.053 2.825 -16.303 1.00 98.06 164 ASN A CA 1
ATOM 1299 C C . ASN A 1 164 ? 26.480 3.795 -17.345 1.00 98.06 164 ASN A C 1
ATOM 1301 O O . ASN A 1 164 ? 26.823 4.975 -17.346 1.00 98.06 164 ASN A O 1
ATOM 1305 N N . ILE A 1 165 ? 25.597 3.314 -18.230 1.00 98.12 165 ILE A N 1
ATOM 1306 C CA . ILE A 1 165 ? 24.903 4.188 -19.183 1.00 98.12 165 ILE A CA 1
ATOM 1307 C C . ILE A 1 165 ? 24.028 5.194 -18.435 1.00 98.12 165 ILE A C 1
ATOM 1309 O O . ILE A 1 165 ? 24.097 6.374 -18.757 1.00 98.12 165 ILE A O 1
ATOM 1313 N N . LEU A 1 166 ? 23.239 4.759 -17.451 1.00 98.12 166 LEU A N 1
ATOM 1314 C CA . LEU A 1 166 ? 22.395 5.646 -16.649 1.00 98.12 166 LEU A CA 1
ATOM 1315 C C . LEU A 1 166 ? 23.231 6.635 -15.826 1.00 98.12 166 LEU A C 1
ATOM 1317 O O . LEU A 1 166 ? 22.990 7.829 -15.921 1.00 98.12 166 LEU A O 1
ATOM 1321 N N . ALA A 1 167 ? 24.254 6.168 -15.109 1.00 97.00 167 ALA A N 1
ATOM 1322 C CA . ALA A 1 167 ? 25.126 7.000 -14.275 1.00 97.00 167 ALA A CA 1
ATOM 1323 C C . ALA A 1 167 ? 25.881 8.082 -15.071 1.00 97.00 167 ALA A C 1
ATOM 1325 O O . ALA A 1 167 ? 26.279 9.098 -14.513 1.00 97.00 167 ALA A O 1
ATOM 1326 N N . SER A 1 168 ? 26.080 7.872 -16.378 1.00 97.31 168 SER A N 1
ATOM 1327 C CA . SER A 1 168 ? 26.703 8.860 -17.271 1.00 97.31 168 SER A CA 1
ATOM 1328 C C . SER A 1 168 ? 25.767 9.993 -17.716 1.00 97.31 168 SER A C 1
ATOM 1330 O O . SER A 1 168 ? 26.227 10.953 -18.335 1.00 97.31 168 SER A O 1
ATOM 1332 N N . ARG A 1 169 ? 24.457 9.892 -17.453 1.00 97.25 169 ARG A N 1
ATOM 1333 C CA . ARG A 1 169 ? 23.462 10.886 -17.878 1.00 97.25 169 ARG A CA 1
ATOM 1334 C C . ARG A 1 169 ? 23.330 12.004 -16.838 1.00 97.25 169 ARG A C 1
ATOM 1336 O O . ARG A 1 169 ? 23.162 11.691 -15.663 1.00 97.25 169 ARG A O 1
ATOM 1343 N N . PRO A 1 170 ? 23.322 13.288 -17.246 1.00 96.69 170 PRO A N 1
ATOM 1344 C CA . PRO A 1 170 ? 23.164 14.408 -16.315 1.00 96.69 170 PRO A CA 1
ATOM 1345 C C . PRO A 1 170 ? 21.796 14.427 -15.618 1.00 96.69 170 PRO A C 1
ATOM 1347 O O . PRO A 1 170 ? 21.671 14.996 -14.541 1.00 96.69 170 PRO A O 1
ATOM 1350 N N . GLU A 1 171 ? 20.775 13.802 -16.212 1.00 96.50 171 GLU A N 1
ATOM 1351 C CA . GLU A 1 171 ? 19.435 13.689 -15.623 1.00 96.50 171 GLU A CA 1
ATOM 1352 C C . GLU A 1 171 ? 19.342 12.652 -14.492 1.00 96.50 171 GLU A C 1
ATOM 1354 O O . GLU A 1 171 ? 18.310 12.571 -13.826 1.00 96.50 171 GLU A O 1
ATOM 1359 N N . ILE A 1 172 ? 20.370 11.818 -14.296 1.00 97.81 172 ILE A N 1
ATOM 1360 C CA . ILE A 1 172 ? 20.357 10.725 -13.321 1.00 97.81 172 ILE A CA 1
ATOM 1361 C C . ILE A 1 172 ? 21.163 11.113 -12.082 1.00 97.81 172 ILE A C 1
ATOM 1363 O O . ILE A 1 172 ? 22.335 11.467 -12.174 1.00 97.81 172 ILE A O 1
ATOM 1367 N N . SER A 1 173 ? 20.554 10.966 -10.907 1.00 96.38 173 SER A N 1
ATOM 1368 C CA . SER A 1 173 ? 21.231 11.086 -9.613 1.00 96.38 173 SER A CA 1
ATOM 1369 C C . SER A 1 173 ? 20.867 9.924 -8.686 1.00 96.38 173 SER A C 1
ATOM 1371 O O . SER A 1 173 ? 19.939 9.161 -8.964 1.00 96.38 173 SER A O 1
ATOM 1373 N N . ASP A 1 174 ? 21.605 9.774 -7.583 1.00 93.06 174 ASP A N 1
ATOM 1374 C CA . ASP A 1 174 ? 21.339 8.799 -6.512 1.00 93.06 174 ASP A CA 1
ATOM 1375 C C . ASP A 1 174 ? 21.144 7.352 -7.012 1.00 93.06 174 ASP A C 1
ATOM 1377 O O . ASP A 1 174 ? 20.272 6.626 -6.529 1.00 93.06 174 ASP A O 1
ATOM 1381 N N . ILE A 1 175 ? 21.916 6.933 -8.024 1.00 94.56 175 ILE A N 1
ATOM 1382 C CA . ILE A 1 175 ? 21.790 5.599 -8.619 1.00 94.56 175 ILE A CA 1
ATOM 1383 C C . ILE A 1 175 ? 22.509 4.531 -7.788 1.00 94.56 175 ILE A C 1
ATOM 1385 O O . ILE A 1 175 ? 23.694 4.648 -7.492 1.00 94.56 175 ILE A O 1
ATOM 1389 N N . TYR A 1 176 ? 21.812 3.442 -7.464 1.00 90.56 176 TYR A N 1
ATOM 1390 C CA . TYR A 1 176 ? 22.393 2.268 -6.811 1.00 90.56 176 TYR A CA 1
ATOM 1391 C C . TYR A 1 176 ? 21.647 0.976 -7.173 1.00 90.56 176 TYR A C 1
ATOM 1393 O O . TYR A 1 176 ? 20.519 0.981 -7.671 1.00 90.56 176 TYR A O 1
ATOM 1401 N N . CYS A 1 177 ? 22.298 -0.166 -6.939 1.00 90.62 177 CYS A N 1
ATOM 1402 C CA . CYS A 1 177 ? 21.766 -1.490 -7.266 1.00 90.62 177 CYS A CA 1
ATOM 1403 C C . CYS A 1 177 ? 21.333 -2.251 -6.010 1.00 90.62 177 CYS A C 1
ATOM 1405 O O . CYS A 1 177 ? 22.100 -2.359 -5.056 1.00 90.62 177 CYS A O 1
ATOM 1407 N N . VAL A 1 178 ? 20.167 -2.894 -6.062 1.00 87.62 178 VAL A N 1
ATOM 1408 C CA . VAL A 1 178 ? 19.690 -3.843 -5.049 1.00 87.62 178 VAL A CA 1
ATOM 1409 C C . VAL A 1 178 ? 19.678 -5.242 -5.671 1.00 87.62 178 VAL A C 1
ATOM 1411 O O . VAL A 1 178 ? 18.745 -5.611 -6.385 1.00 87.62 178 VAL A O 1
ATOM 1414 N N . LYS A 1 179 ? 20.751 -6.011 -5.443 1.00 87.12 179 LYS A N 1
ATOM 1415 C CA . LYS A 1 179 ? 21.003 -7.293 -6.131 1.00 87.12 179 LYS A CA 1
ATOM 1416 C C . LYS A 1 179 ? 20.401 -8.500 -5.405 1.00 87.12 179 LYS A C 1
ATOM 1418 O O . LYS A 1 179 ? 19.787 -9.344 -6.046 1.00 87.12 179 LYS A O 1
ATOM 1423 N N . ASP A 1 180 ? 20.514 -8.546 -4.079 1.00 78.94 180 ASP A N 1
ATOM 1424 C CA . ASP A 1 180 ? 20.172 -9.726 -3.263 1.00 78.94 180 ASP A CA 1
ATOM 1425 C C . ASP A 1 180 ? 18.739 -9.695 -2.697 1.00 78.94 180 ASP A C 1
ATOM 1427 O O . ASP A 1 180 ? 18.442 -10.264 -1.647 1.00 78.94 180 ASP A O 1
ATOM 1431 N N . ALA A 1 181 ? 17.826 -9.000 -3.379 1.00 80.06 181 ALA A N 1
ATOM 1432 C CA . ALA A 1 181 ? 16.413 -8.949 -3.015 1.00 80.06 181 ALA A CA 1
ATOM 1433 C C . ALA A 1 181 ? 15.595 -10.009 -3.769 1.00 80.06 181 ALA A C 1
ATOM 1435 O O . ALA A 1 181 ? 15.974 -10.476 -4.840 1.00 80.06 181 ALA A O 1
ATOM 1436 N N . LYS A 1 182 ? 14.397 -10.334 -3.253 1.00 82.88 182 LYS A N 1
ATOM 1437 C CA . LYS A 1 182 ? 13.431 -11.216 -3.948 1.00 82.88 182 LYS A CA 1
ATOM 1438 C C . LYS A 1 182 ? 13.087 -10.726 -5.363 1.00 82.88 182 LYS A C 1
ATOM 1440 O O . LYS A 1 182 ? 12.696 -11.536 -6.198 1.00 82.88 182 LYS A O 1
ATOM 1445 N N . VAL A 1 183 ? 13.185 -9.416 -5.580 1.00 88.31 183 VAL A N 1
ATOM 1446 C CA . VAL A 1 183 ? 13.028 -8.726 -6.861 1.00 88.31 183 VAL A CA 1
ATOM 1447 C C . VAL A 1 183 ? 14.250 -7.816 -7.021 1.00 88.31 183 VAL A C 1
ATOM 1449 O O . VAL A 1 183 ? 14.290 -6.760 -6.388 1.00 88.31 183 VAL A O 1
ATOM 1452 N N . PRO A 1 184 ? 15.272 -8.231 -7.786 1.00 91.06 184 PRO A N 1
ATOM 1453 C CA . PRO A 1 184 ? 16.452 -7.409 -8.032 1.00 91.06 184 PRO A CA 1
ATOM 1454 C C . PRO A 1 184 ? 16.110 -6.178 -8.881 1.00 91.06 184 PRO A C 1
ATOM 1456 O O . PRO A 1 184 ? 15.387 -6.286 -9.878 1.00 91.06 184 PRO A O 1
ATOM 1459 N N . LEU A 1 185 ? 16.628 -5.009 -8.497 1.00 95.50 185 LEU A N 1
ATOM 1460 C CA . LEU A 1 185 ? 16.282 -3.734 -9.136 1.00 95.50 185 LEU A CA 1
ATOM 1461 C C . LEU A 1 185 ? 17.388 -2.678 -9.015 1.00 95.50 185 LEU A C 1
ATOM 1463 O O . LEU A 1 185 ? 18.257 -2.763 -8.147 1.00 95.50 185 LEU A O 1
ATOM 1467 N N . MET A 1 186 ? 17.349 -1.677 -9.894 1.00 96.69 186 MET A N 1
ATOM 1468 C CA . MET A 1 186 ? 18.112 -0.433 -9.754 1.00 96.69 186 MET A CA 1
ATOM 1469 C C . MET A 1 186 ? 17.197 0.676 -9.246 1.00 96.69 186 MET A C 1
ATOM 1471 O O . MET A 1 186 ? 16.062 0.784 -9.706 1.00 96.69 186 MET A O 1
ATOM 1475 N N . ARG A 1 187 ? 17.700 1.503 -8.330 1.00 96.31 187 ARG A N 1
ATOM 1476 C CA . ARG A 1 187 ? 17.029 2.726 -7.877 1.00 96.31 187 ARG A CA 1
ATOM 1477 C C . ARG A 1 187 ? 17.834 3.925 -8.302 1.00 96.31 187 ARG A C 1
ATOM 1479 O O . ARG A 1 187 ? 19.057 3.863 -8.261 1.00 96.31 187 ARG A O 1
ATOM 1486 N N . PHE A 1 188 ? 17.154 4.978 -8.720 1.00 96.75 188 PHE A N 1
ATOM 1487 C CA . 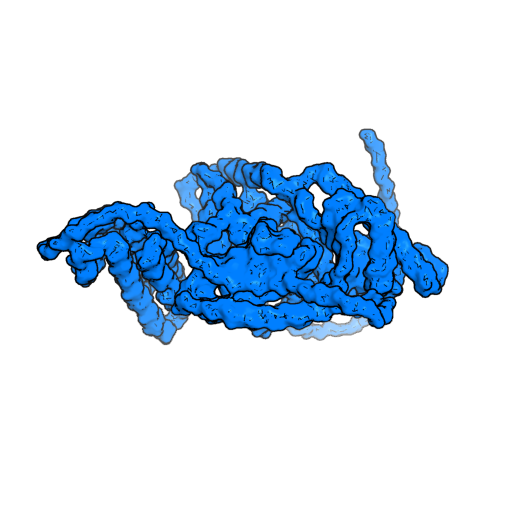PHE A 1 188 ? 17.764 6.252 -9.083 1.00 96.75 188 PHE A CA 1
ATOM 1488 C C . PHE A 1 188 ? 16.714 7.356 -9.067 1.00 96.75 188 PHE A C 1
ATOM 1490 O O . PHE A 1 188 ? 15.512 7.086 -9.052 1.00 96.75 188 PHE A O 1
ATOM 1497 N N . LYS A 1 189 ? 17.163 8.606 -9.126 1.00 97.38 189 LYS A N 1
ATOM 1498 C CA . LYS A 1 189 ? 16.311 9.744 -9.461 1.00 97.38 189 LYS A CA 1
ATOM 1499 C C . LYS A 1 189 ? 16.544 10.145 -10.909 1.00 97.38 189 LYS A C 1
ATOM 1501 O O . LYS A 1 189 ? 17.684 10.296 -11.330 1.00 97.38 189 LYS A O 1
ATOM 1506 N N . PHE A 1 190 ? 15.462 10.312 -11.660 1.00 96.94 190 PHE A N 1
ATOM 1507 C CA . PHE A 1 190 ? 15.462 10.828 -13.025 1.00 96.94 190 PHE A CA 1
ATOM 1508 C C . PHE A 1 190 ? 14.852 12.227 -13.008 1.00 96.94 190 PHE A C 1
ATOM 1510 O O . PHE A 1 190 ? 13.664 12.362 -12.720 1.00 96.94 190 PHE A O 1
ATOM 1517 N N . ASP A 1 191 ? 15.642 13.264 -13.295 1.00 95.12 191 ASP A N 1
ATOM 1518 C CA . ASP A 1 191 ? 15.219 14.669 -13.195 1.00 95.12 191 ASP A CA 1
ATOM 1519 C C . ASP A 1 191 ? 14.561 14.955 -11.816 1.00 95.12 191 ASP A C 1
ATOM 1521 O O . ASP A 1 191 ? 13.528 15.614 -11.707 1.00 95.12 191 ASP A O 1
ATOM 1525 N N . GLY A 1 192 ? 15.133 14.379 -10.745 1.00 93.88 192 GLY A N 1
ATOM 1526 C CA . GLY A 1 192 ? 14.634 14.472 -9.364 1.00 93.88 192 GLY A CA 1
ATOM 1527 C C . GLY A 1 192 ? 13.512 13.490 -8.981 1.00 93.88 192 GLY A C 1
ATOM 1528 O O . GLY A 1 192 ? 13.179 13.390 -7.801 1.00 93.88 192 GLY A O 1
ATOM 1529 N N . ILE A 1 193 ? 12.953 12.732 -9.931 1.00 95.38 193 ILE A N 1
ATOM 1530 C CA . ILE A 1 193 ? 11.862 11.773 -9.695 1.00 95.38 193 ILE A CA 1
ATOM 1531 C C . ILE A 1 193 ? 12.433 10.397 -9.355 1.00 95.38 193 ILE A C 1
ATOM 1533 O O . ILE A 1 193 ? 13.127 9.807 -10.178 1.00 95.38 193 ILE A O 1
ATOM 1537 N N . SER A 1 194 ? 12.102 9.846 -8.188 1.00 96.81 194 SER A N 1
ATOM 1538 C CA . SER A 1 194 ? 12.514 8.488 -7.807 1.00 96.81 194 SER A CA 1
ATOM 1539 C C . SER A 1 194 ? 11.922 7.422 -8.740 1.00 96.81 194 SER A C 1
ATOM 1541 O O . SER A 1 194 ? 10.713 7.405 -8.985 1.00 96.81 194 SER A O 1
ATOM 1543 N N . VAL A 1 195 ? 12.767 6.515 -9.232 1.00 97.88 195 VAL A N 1
ATOM 1544 C CA . VAL A 1 195 ? 12.408 5.394 -10.109 1.00 97.88 195 VAL A CA 1
ATOM 1545 C C . VAL A 1 195 ? 12.967 4.093 -9.539 1.00 97.88 195 VAL A C 1
ATOM 1547 O O . VAL A 1 195 ? 14.178 3.964 -9.350 1.00 97.88 195 VAL A O 1
ATOM 1550 N N . ASP A 1 196 ? 12.085 3.112 -9.355 1.00 97.44 196 ASP A N 1
ATOM 1551 C CA . ASP A 1 196 ? 12.439 1.727 -9.052 1.00 97.44 196 ASP A CA 1
ATOM 1552 C C . ASP A 1 196 ? 12.356 0.927 -10.364 1.00 97.44 196 ASP A C 1
ATOM 1554 O O . ASP A 1 196 ? 11.280 0.736 -10.939 1.00 97.44 196 ASP A O 1
ATOM 1558 N N . LEU A 1 197 ? 13.511 0.476 -10.864 1.00 98.12 197 LEU A N 1
ATOM 1559 C CA . LEU A 1 197 ? 13.666 -0.228 -12.139 1.00 98.12 197 LEU A CA 1
ATOM 1560 C C . LEU A 1 197 ? 14.016 -1.706 -11.902 1.00 98.12 197 LEU A C 1
ATOM 1562 O O . LEU A 1 197 ? 15.199 -2.056 -11.893 1.00 98.12 197 LEU A O 1
ATOM 1566 N N . PRO A 1 198 ? 13.035 -2.599 -11.670 1.00 97.50 198 PRO A N 1
ATOM 1567 C CA . PRO A 1 198 ? 13.280 -4.036 -11.627 1.00 97.50 198 PRO A CA 1
ATOM 1568 C C . PRO A 1 198 ? 13.585 -4.621 -13.006 1.00 97.50 198 PRO A C 1
ATOM 1570 O O . PRO A 1 198 ? 13.261 -4.049 -14.050 1.00 97.50 198 PRO A O 1
ATOM 1573 N N . TYR A 1 199 ? 14.186 -5.807 -12.989 1.00 96.88 199 TYR A N 1
ATOM 1574 C CA . TYR A 1 199 ? 14.516 -6.593 -14.175 1.00 96.88 199 TYR A CA 1
ATOM 1575 C C . TYR A 1 199 ? 13.543 -7.766 -14.363 1.00 96.88 199 TYR A C 1
ATOM 1577 O O . TYR A 1 199 ? 13.177 -8.440 -13.395 1.00 96.88 199 TYR A O 1
ATOM 1585 N N . ALA A 1 200 ? 13.168 -8.055 -15.612 1.00 96.56 200 ALA A N 1
ATOM 1586 C CA . ALA A 1 200 ? 12.555 -9.324 -16.003 1.00 96.56 200 ALA A CA 1
ATOM 1587 C C . ALA A 1 200 ? 13.037 -9.776 -17.386 1.00 96.56 200 ALA A C 1
ATOM 1589 O O . ALA A 1 200 ? 13.003 -9.011 -18.350 1.00 96.56 200 ALA A O 1
ATOM 1590 N N . GLN A 1 201 ? 13.415 -11.047 -17.503 1.00 95.56 201 GLN A N 1
ATOM 1591 C CA . GLN A 1 201 ? 13.801 -11.654 -18.772 1.00 95.56 201 GLN A CA 1
ATOM 1592 C C . GLN A 1 201 ? 12.672 -12.520 -19.331 1.00 95.56 201 GLN A C 1
ATOM 1594 O O . GLN A 1 201 ? 12.173 -13.417 -18.652 1.00 95.56 201 GLN A O 1
ATOM 1599 N N . LEU A 1 202 ? 12.325 -12.313 -20.601 1.00 94.38 202 LEU A N 1
ATOM 1600 C CA . LEU A 1 202 ? 11.462 -13.226 -21.351 1.00 94.38 202 LEU A CA 1
ATOM 1601 C C . LEU A 1 202 ? 12.304 -14.150 -22.233 1.00 94.38 202 LEU A C 1
ATOM 1603 O O . LEU A 1 202 ? 13.343 -13.758 -22.767 1.00 94.38 202 LEU A O 1
ATOM 1607 N N . LYS A 1 203 ? 11.840 -15.387 -22.432 1.00 93.31 203 LYS A N 1
ATOM 1608 C CA . LYS A 1 203 ? 12.520 -16.399 -23.261 1.00 93.31 203 LYS A CA 1
ATOM 1609 C C . LYS A 1 203 ? 12.251 -16.204 -24.759 1.00 93.31 203 LYS A C 1
ATOM 1611 O O . LYS A 1 203 ? 11.877 -17.132 -25.466 1.00 93.31 203 LYS A O 1
ATOM 1616 N N . VAL A 1 204 ? 12.439 -14.974 -25.235 1.00 91.88 204 VAL A N 1
ATOM 1617 C CA . VAL A 1 204 ? 12.263 -14.563 -26.635 1.00 91.88 204 VAL A CA 1
ATOM 1618 C C . VAL A 1 204 ? 13.461 -13.732 -27.096 1.00 91.88 204 VAL A C 1
ATOM 1620 O O . VAL A 1 204 ? 14.116 -13.076 -26.288 1.00 91.88 204 VAL A O 1
ATOM 1623 N N . ILE A 1 205 ? 13.742 -13.742 -28.401 1.00 90.50 205 ILE A N 1
ATOM 1624 C CA . ILE A 1 205 ? 14.883 -13.010 -28.981 1.00 90.50 205 ILE A CA 1
ATOM 1625 C C . ILE A 1 205 ? 14.613 -11.506 -29.147 1.00 90.50 205 ILE A C 1
ATOM 1627 O O . ILE A 1 205 ? 15.540 -10.713 -29.241 1.00 90.50 205 ILE A O 1
ATOM 1631 N N . SER A 1 206 ? 13.345 -11.099 -29.190 1.00 92.19 206 SER A N 1
ATOM 1632 C CA . SER A 1 206 ? 12.916 -9.710 -29.350 1.00 92.19 206 SER A CA 1
ATOM 1633 C C . SER A 1 206 ? 11.644 -9.494 -28.541 1.00 92.19 206 SER A C 1
ATOM 1635 O O . SER A 1 206 ? 10.768 -10.362 -28.521 1.00 92.19 206 SER A O 1
ATOM 1637 N N . ILE A 1 207 ? 11.553 -8.359 -27.850 1.00 94.62 207 ILE A N 1
ATOM 1638 C CA . ILE A 1 207 ? 10.372 -7.996 -27.072 1.00 94.62 207 ILE A CA 1
ATOM 1639 C C . ILE A 1 207 ? 9.387 -7.229 -27.971 1.00 94.62 207 ILE A C 1
ATOM 1641 O O . ILE A 1 207 ? 9.741 -6.162 -28.495 1.00 94.62 207 ILE A O 1
ATOM 1645 N N . PRO A 1 208 ? 8.144 -7.717 -28.149 1.00 90.81 208 PRO A N 1
ATOM 1646 C CA . PRO A 1 208 ? 7.147 -7.015 -28.950 1.00 90.81 208 PRO A CA 1
ATOM 1647 C C . PRO A 1 208 ? 6.774 -5.666 -28.326 1.00 90.81 208 PRO A C 1
ATOM 1649 O O . PRO A 1 208 ? 7.061 -5.387 -27.162 1.00 90.81 208 PRO A O 1
ATOM 1652 N N . GLU A 1 209 ? 6.171 -4.779 -29.114 1.00 86.62 209 GLU A N 1
ATOM 1653 C CA . GLU A 1 209 ? 5.703 -3.477 -28.618 1.00 86.62 209 GLU A CA 1
ATOM 1654 C C . GLU A 1 209 ? 4.600 -3.619 -27.576 1.00 86.62 209 GLU A C 1
ATOM 1656 O O . GLU A 1 209 ? 4.741 -3.137 -26.452 1.00 86.62 209 GLU A O 1
ATOM 1661 N N . ASN A 1 210 ? 3.581 -4.403 -27.911 1.00 86.69 210 ASN A N 1
ATOM 1662 C CA . ASN A 1 210 ? 2.466 -4.711 -27.033 1.00 86.69 210 ASN A CA 1
ATOM 1663 C C . ASN A 1 210 ? 2.642 -6.120 -26.464 1.00 86.69 210 ASN A C 1
ATOM 1665 O O . ASN A 1 210 ? 2.056 -7.083 -26.952 1.00 86.69 210 ASN A O 1
ATOM 1669 N N . VAL A 1 211 ? 3.502 -6.253 -25.451 1.00 88.19 211 VAL A N 1
ATOM 1670 C CA . VAL A 1 211 ? 3.693 -7.536 -24.760 1.00 88.19 211 VAL A CA 1
ATOM 1671 C C . VAL A 1 211 ? 2.418 -7.892 -23.995 1.00 88.19 211 VAL A C 1
ATOM 1673 O O . VAL A 1 211 ? 2.094 -7.250 -22.988 1.00 88.19 211 VAL A O 1
ATOM 1676 N N . ASP A 1 212 ? 1.713 -8.926 -24.450 1.00 88.75 212 ASP A N 1
ATOM 1677 C CA . ASP A 1 212 ? 0.611 -9.524 -23.702 1.00 88.75 212 ASP A CA 1
ATOM 1678 C C . ASP A 1 212 ? 1.161 -10.454 -22.617 1.00 88.75 212 ASP A C 1
ATOM 1680 O O . ASP A 1 212 ? 1.485 -11.613 -22.859 1.00 88.75 212 ASP A O 1
ATOM 1684 N N . LEU A 1 213 ? 1.260 -9.929 -21.398 1.00 89.62 213 LEU A N 1
ATOM 1685 C CA . LEU A 1 213 ? 1.755 -10.685 -20.255 1.00 89.62 213 LEU A CA 1
ATOM 1686 C C . LEU A 1 213 ? 0.804 -11.785 -19.786 1.00 89.62 213 LEU A C 1
ATOM 1688 O O . LEU A 1 213 ? 1.225 -12.554 -18.933 1.00 89.62 213 LEU A O 1
ATOM 1692 N N . PHE A 1 214 ? -0.432 -11.872 -20.288 1.00 88.94 214 PHE A N 1
ATOM 1693 C CA . PHE A 1 214 ? -1.364 -12.956 -19.964 1.00 88.94 214 PHE A CA 1
ATOM 1694 C C . PHE A 1 214 ? -1.241 -14.140 -20.921 1.00 88.94 214 PHE A C 1
ATOM 1696 O O . PHE A 1 214 ? -1.658 -15.242 -20.568 1.00 88.94 214 PHE A O 1
ATOM 1703 N N . ASN A 1 215 ? -0.599 -13.954 -22.077 1.00 88.88 215 ASN A N 1
ATOM 1704 C CA . ASN A 1 215 ? -0.334 -15.036 -23.009 1.00 88.88 215 ASN A CA 1
ATOM 1705 C C . ASN A 1 215 ? 0.644 -16.057 -22.385 1.00 88.88 215 ASN A C 1
ATOM 1707 O O . ASN A 1 215 ? 1.796 -15.705 -22.091 1.00 88.88 215 ASN A O 1
ATOM 1711 N N . PRO A 1 216 ? 0.242 -17.338 -22.236 1.00 87.56 216 PRO A N 1
ATOM 1712 C CA . PRO A 1 216 ? 1.092 -18.377 -21.660 1.00 87.56 216 PRO A CA 1
ATOM 1713 C C . PRO A 1 216 ? 2.431 -18.549 -22.379 1.00 87.56 216 PRO A C 1
ATOM 1715 O O . PRO A 1 216 ? 3.385 -19.011 -21.764 1.00 87.56 216 PRO A O 1
ATOM 1718 N N . PHE A 1 217 ? 2.529 -18.167 -23.659 1.00 89.69 217 PHE A N 1
ATOM 1719 C CA . PHE A 1 217 ? 3.771 -18.206 -24.430 1.00 89.69 217 PHE A CA 1
ATOM 1720 C C . PHE A 1 217 ? 4.915 -17.464 -23.734 1.00 89.69 217 PHE A C 1
ATOM 1722 O O . PHE A 1 217 ? 6.005 -18.021 -23.610 1.00 89.69 217 PHE A O 1
ATOM 1729 N N . PHE A 1 218 ? 4.671 -16.246 -23.237 1.00 88.44 218 PHE A N 1
ATOM 1730 C CA . PHE A 1 218 ? 5.718 -15.461 -22.582 1.00 88.44 218 PHE A CA 1
ATOM 1731 C C . PHE A 1 218 ? 6.081 -16.015 -21.208 1.00 88.44 218 PHE A C 1
ATOM 1733 O O . PHE A 1 218 ? 7.230 -15.877 -20.809 1.00 88.44 218 PHE A O 1
ATOM 1740 N N . MET A 1 219 ? 5.140 -16.676 -20.523 1.00 87.19 219 MET A N 1
ATOM 1741 C CA . MET A 1 219 ? 5.311 -17.154 -19.146 1.00 87.19 219 MET A CA 1
ATOM 1742 C C . MET A 1 219 ? 6.031 -18.509 -19.031 1.00 87.19 219 MET A C 1
ATOM 1744 O O . MET A 1 219 ? 6.337 -18.952 -17.925 1.00 87.19 219 MET A O 1
ATOM 1748 N N . ARG A 1 220 ? 6.335 -19.174 -20.153 1.00 85.38 220 ARG A N 1
ATOM 1749 C CA . ARG A 1 220 ? 7.055 -20.457 -20.161 1.00 85.38 220 ARG A CA 1
ATOM 1750 C C . ARG A 1 220 ? 8.506 -20.281 -19.718 1.00 85.38 220 ARG A C 1
ATOM 1752 O O . ARG A 1 220 ? 9.236 -19.468 -20.281 1.00 85.38 220 ARG A O 1
ATOM 1759 N N . ASN A 1 221 ? 8.946 -21.117 -18.776 1.00 85.75 221 ASN A N 1
ATOM 1760 C CA . ASN A 1 221 ? 10.337 -21.189 -18.307 1.00 85.75 221 ASN A CA 1
ATOM 1761 C C . ASN A 1 221 ? 10.904 -19.836 -17.829 1.00 85.75 221 ASN A C 1
ATOM 1763 O O . ASN A 1 221 ? 12.099 -19.563 -17.986 1.00 85.75 221 ASN A O 1
ATOM 1767 N N . ILE A 1 222 ? 10.042 -18.977 -17.277 1.00 90.25 222 ILE A N 1
ATOM 1768 C CA . ILE A 1 222 ? 10.457 -17.752 -16.597 1.00 90.25 222 ILE A CA 1
ATOM 1769 C C . ILE A 1 222 ? 11.077 -18.130 -15.245 1.00 90.25 222 ILE A C 1
ATOM 1771 O O . ILE A 1 222 ? 10.547 -18.973 -14.525 1.00 90.25 222 ILE A O 1
ATOM 1775 N N . ASP A 1 223 ? 12.205 -17.508 -14.902 1.00 90.25 223 ASP A N 1
ATOM 1776 C CA . ASP A 1 223 ? 12.826 -17.676 -13.588 1.00 90.25 223 ASP A CA 1
ATOM 1777 C C . ASP A 1 223 ? 12.017 -16.977 -12.481 1.00 90.25 223 ASP A C 1
ATOM 1779 O O . ASP A 1 223 ? 11.282 -16.020 -12.721 1.00 90.25 223 ASP A O 1
ATOM 1783 N N . GLU A 1 224 ? 12.180 -17.420 -11.236 1.00 90.69 224 GLU A N 1
ATOM 1784 C CA . GLU A 1 224 ? 11.381 -16.929 -10.108 1.00 90.69 224 GLU A CA 1
ATOM 1785 C C . GLU A 1 224 ? 11.458 -15.400 -9.918 1.00 90.69 224 GLU A C 1
ATOM 1787 O O . GLU A 1 224 ? 10.459 -14.767 -9.566 1.00 90.69 224 GLU A O 1
ATOM 1792 N N . SER A 1 225 ? 12.623 -14.789 -10.169 1.00 90.44 225 SER A N 1
ATOM 1793 C CA . SER A 1 225 ? 12.806 -13.343 -10.006 1.00 90.44 225 SER A CA 1
ATOM 1794 C C . SER A 1 225 ? 12.048 -12.561 -11.079 1.00 90.44 225 SER A C 1
ATOM 1796 O O . SER A 1 225 ? 11.282 -11.652 -10.754 1.00 90.44 225 SER A O 1
ATOM 1798 N N . SER A 1 226 ? 12.157 -12.985 -12.341 1.00 93.44 226 SER A N 1
ATOM 1799 C CA . SER A 1 226 ? 11.411 -12.411 -13.460 1.00 93.44 226 SER A CA 1
ATOM 1800 C C . SER A 1 226 ? 9.900 -12.610 -13.293 1.00 93.44 226 SER A C 1
ATOM 1802 O O . SER A 1 226 ? 9.137 -11.686 -13.572 1.00 93.44 226 SER A O 1
ATOM 1804 N N . TRP A 1 227 ? 9.449 -13.767 -12.787 1.00 92.06 227 TRP A N 1
ATOM 1805 C CA . TRP A 1 227 ? 8.031 -14.015 -12.490 1.00 92.06 227 TRP A CA 1
ATOM 1806 C C . TRP A 1 227 ? 7.496 -13.019 -11.460 1.00 92.06 227 TRP A C 1
ATOM 1808 O O . TRP A 1 227 ? 6.478 -12.367 -11.701 1.00 92.06 227 TRP A O 1
ATOM 1818 N N . LYS A 1 228 ? 8.209 -12.835 -10.341 1.00 91.12 228 LYS A N 1
ATOM 1819 C CA . LYS A 1 228 ? 7.828 -11.864 -9.304 1.00 91.12 228 LYS A CA 1
ATOM 1820 C C . LYS A 1 228 ? 7.766 -10.444 -9.862 1.00 91.12 228 LYS A C 1
ATOM 1822 O O . LYS A 1 228 ? 6.768 -9.760 -9.637 1.00 91.12 228 LYS A O 1
ATOM 1827 N N . SER A 1 229 ? 8.764 -10.030 -10.641 1.00 92.75 229 SER A N 1
ATOM 1828 C CA . SER A 1 229 ? 8.778 -8.727 -11.316 1.00 92.75 229 SER A CA 1
ATOM 1829 C C . SER A 1 229 ? 7.569 -8.531 -12.246 1.00 92.75 229 SER A C 1
ATOM 1831 O O . SER A 1 229 ? 6.902 -7.497 -12.204 1.00 92.75 229 SER A O 1
ATOM 1833 N N . LEU A 1 230 ? 7.237 -9.538 -13.061 1.00 94.25 230 LEU A N 1
ATOM 1834 C CA . LEU A 1 230 ? 6.113 -9.487 -14.006 1.00 94.25 230 LEU A CA 1
ATOM 1835 C C . LEU A 1 230 ? 4.748 -9.544 -13.313 1.00 94.25 230 LEU A C 1
ATOM 1837 O O . LEU A 1 230 ? 3.786 -8.953 -13.809 1.00 94.25 230 LEU A O 1
ATOM 1841 N N . SER A 1 231 ? 4.655 -10.224 -12.167 1.00 92.81 231 SER A N 1
ATOM 1842 C CA . SER A 1 231 ? 3.409 -10.381 -11.410 1.00 92.81 231 SER A CA 1
ATOM 1843 C C . SER A 1 231 ? 2.809 -9.036 -10.985 1.00 92.81 231 SER A C 1
ATOM 1845 O O . SER A 1 231 ? 1.595 -8.865 -11.054 1.00 92.81 231 SER A O 1
ATOM 1847 N N . GLY A 1 232 ? 3.645 -8.041 -10.656 1.00 93.25 232 GLY A N 1
ATOM 1848 C CA . GLY A 1 232 ? 3.188 -6.685 -10.336 1.00 93.25 232 GLY A CA 1
ATOM 1849 C C . GLY A 1 232 ? 2.512 -5.994 -11.524 1.00 93.25 232 GLY A C 1
ATOM 1850 O O . GLY A 1 232 ? 1.436 -5.413 -11.380 1.00 93.25 232 GLY A O 1
ATOM 1851 N N . VAL A 1 233 ? 3.091 -6.116 -12.724 1.00 95.06 233 VAL A N 1
ATOM 1852 C CA . VAL A 1 233 ? 2.502 -5.568 -13.960 1.00 95.06 233 VAL A CA 1
ATOM 1853 C C . VAL A 1 233 ? 1.199 -6.293 -14.308 1.00 95.06 233 VAL A C 1
ATOM 1855 O O . VAL A 1 233 ? 0.208 -5.647 -14.658 1.00 95.06 233 VAL A O 1
ATOM 1858 N N . ARG A 1 234 ? 1.178 -7.628 -14.189 1.00 94.38 234 ARG A N 1
ATOM 1859 C CA . ARG A 1 234 ? -0.023 -8.450 -14.418 1.00 94.38 234 ARG A CA 1
ATOM 1860 C C . ARG A 1 234 ? -1.149 -8.071 -13.461 1.00 94.38 234 ARG A C 1
ATOM 1862 O O . ARG A 1 234 ? -2.271 -7.869 -13.917 1.00 94.38 234 ARG A O 1
ATOM 1869 N N . ALA A 1 235 ? -0.848 -7.904 -12.175 1.00 95.19 235 ALA A N 1
ATOM 1870 C CA . ALA A 1 235 ? -1.828 -7.509 -11.173 1.00 95.19 235 ALA A CA 1
ATOM 1871 C C . ALA A 1 235 ? -2.436 -6.136 -11.481 1.00 95.19 235 ALA A C 1
ATOM 1873 O O . ALA A 1 235 ? -3.657 -6.007 -11.496 1.00 95.19 235 ALA A O 1
ATOM 1874 N N . ASN A 1 236 ? -1.612 -5.138 -11.821 1.00 96.44 236 ASN A N 1
ATOM 1875 C CA . ASN A 1 236 ? -2.099 -3.821 -12.237 1.00 96.44 236 ASN A CA 1
ATOM 1876 C C . ASN A 1 236 ? -3.033 -3.900 -13.450 1.00 96.44 236 ASN A C 1
ATOM 1878 O O . ASN A 1 236 ? -4.138 -3.364 -13.411 1.00 96.44 236 ASN A O 1
ATOM 1882 N N . ARG A 1 237 ? -2.600 -4.575 -14.524 1.00 95.19 237 ARG A N 1
ATOM 1883 C CA . ARG A 1 237 ? -3.403 -4.710 -15.750 1.00 95.19 237 ARG A CA 1
ATOM 1884 C C . ARG A 1 237 ? -4.711 -5.451 -15.492 1.00 95.19 237 ARG A C 1
ATOM 1886 O O . ARG A 1 237 ? -5.748 -5.020 -15.981 1.00 95.19 237 ARG A O 1
ATOM 1893 N N . SER A 1 238 ? -4.663 -6.516 -14.691 1.00 95.31 238 SER A N 1
ATOM 1894 C CA . SER A 1 238 ? -5.851 -7.264 -14.284 1.00 95.31 238 SER A CA 1
ATOM 1895 C C . SER A 1 238 ? -6.816 -6.359 -13.517 1.00 95.31 238 SER A C 1
ATOM 1897 O O . SER A 1 238 ? -7.958 -6.222 -13.939 1.00 95.31 238 SER A O 1
ATOM 1899 N N . ILE A 1 239 ? -6.357 -5.641 -12.484 1.00 97.25 239 ILE A N 1
ATOM 1900 C CA . ILE A 1 239 ? -7.194 -4.693 -11.727 1.00 97.25 239 ILE A CA 1
ATOM 1901 C C . ILE A 1 239 ? -7.864 -3.677 -12.660 1.00 97.25 239 ILE A C 1
ATOM 1903 O O . ILE A 1 239 ? -9.082 -3.530 -12.614 1.00 97.25 239 ILE A O 1
ATOM 1907 N N . LEU A 1 240 ? -7.096 -3.015 -13.531 1.00 96.88 240 LEU A N 1
ATOM 1908 C CA . LEU A 1 240 ? -7.624 -1.988 -14.436 1.00 96.88 240 LEU A CA 1
ATOM 1909 C C . LEU A 1 240 ? -8.629 -2.543 -15.454 1.00 96.88 240 LEU A C 1
ATOM 1911 O O . LEU A 1 240 ? -9.588 -1.858 -15.785 1.00 96.88 240 LEU A O 1
ATOM 1915 N N . SER A 1 241 ? -8.445 -3.783 -15.917 1.00 95.06 241 SER A N 1
ATOM 1916 C CA . SER A 1 241 ? -9.405 -4.450 -16.810 1.00 95.06 241 SER A CA 1
ATOM 1917 C C . SER A 1 241 ? -10.695 -4.893 -16.110 1.00 95.06 241 SER A C 1
ATOM 1919 O O . SER A 1 241 ? -11.704 -5.143 -16.764 1.00 95.06 241 SER A O 1
ATOM 1921 N N . LEU A 1 242 ? -10.655 -5.018 -14.781 1.00 95.19 242 LEU A N 1
ATOM 1922 C CA . LEU A 1 242 ? -11.720 -5.595 -13.967 1.00 95.19 242 LEU A CA 1
ATOM 1923 C C . LEU A 1 242 ? -12.613 -4.546 -13.300 1.00 95.19 242 LEU A C 1
ATOM 1925 O O . LEU A 1 242 ? -13.722 -4.890 -12.882 1.00 95.19 242 LEU A O 1
ATOM 1929 N N . VAL A 1 243 ? -12.151 -3.300 -13.164 1.00 96.88 243 VAL A N 1
ATOM 1930 C CA . VAL A 1 243 ? -12.928 -2.216 -12.551 1.00 96.88 243 VAL A CA 1
ATOM 1931 C C . VAL A 1 243 ? -13.884 -1.567 -13.563 1.00 96.88 243 VAL A C 1
ATOM 1933 O O . VAL A 1 243 ? -13.502 -1.332 -14.705 1.00 96.88 243 VAL A O 1
ATOM 1936 N N . PRO A 1 244 ? -15.126 -1.241 -13.160 1.00 96.25 244 PRO A N 1
ATOM 1937 C CA . PRO A 1 244 ? -16.127 -0.669 -14.066 1.00 96.25 244 PRO A CA 1
ATOM 1938 C C . PRO A 1 244 ? -15.860 0.798 -14.429 1.00 96.25 244 PRO A C 1
ATOM 1940 O O . PRO A 1 244 ? -16.197 1.229 -15.526 1.00 96.25 244 PRO A O 1
ATOM 1943 N N . SER A 1 245 ? -15.252 1.559 -13.517 1.00 97.31 245 SER A N 1
ATOM 1944 C CA . SER A 1 245 ? -14.781 2.925 -13.748 1.00 97.31 245 SER A CA 1
ATOM 1945 C C . SER A 1 245 ? -13.376 3.056 -13.176 1.00 97.31 245 SER A C 1
ATOM 1947 O O . SER A 1 245 ? -13.168 2.866 -11.974 1.00 97.31 245 SER A O 1
ATOM 1949 N N . ILE A 1 246 ? -12.409 3.356 -14.046 1.00 97.25 246 ILE A N 1
ATOM 1950 C CA . ILE A 1 246 ? -11.009 3.559 -13.656 1.00 97.25 246 ILE A CA 1
ATOM 1951 C C . ILE A 1 246 ? -10.884 4.800 -12.767 1.00 97.25 246 ILE A C 1
ATOM 1953 O O . ILE A 1 246 ? -10.180 4.755 -11.762 1.00 97.25 246 ILE A O 1
ATOM 1957 N N . GLU A 1 247 ? -11.599 5.874 -13.098 1.00 96.25 247 GLU A N 1
ATOM 1958 C CA . GLU A 1 247 ? -11.565 7.140 -12.360 1.00 96.25 247 GLU A CA 1
ATOM 1959 C C . GLU A 1 247 ? -12.064 6.972 -10.918 1.00 96.25 247 GLU A C 1
ATOM 1961 O O . GLU A 1 247 ? -11.364 7.325 -9.969 1.00 96.25 247 GLU A O 1
ATOM 1966 N N . GLU A 1 248 ? -13.231 6.348 -10.733 1.00 96.75 248 GLU A N 1
ATOM 1967 C CA . GLU A 1 248 ? -13.805 6.118 -9.399 1.00 96.75 248 GLU A CA 1
ATOM 1968 C C . GLU A 1 248 ? -12.924 5.170 -8.573 1.00 96.75 248 GLU A C 1
ATOM 1970 O O . GLU A 1 248 ? -12.695 5.394 -7.383 1.00 96.75 248 GLU A O 1
ATOM 1975 N N . PHE A 1 249 ? -12.361 4.136 -9.211 1.00 98.38 249 PHE A N 1
ATOM 1976 C CA . PHE A 1 249 ? -11.394 3.242 -8.578 1.00 98.38 249 PHE A CA 1
ATOM 1977 C C . PHE A 1 249 ? -10.141 3.989 -8.105 1.00 98.38 249 PHE A C 1
ATOM 1979 O O . PHE A 1 249 ? -9.713 3.813 -6.962 1.00 98.38 249 PHE A O 1
ATOM 1986 N N . GLN A 1 250 ? -9.545 4.819 -8.962 1.00 97.88 250 GLN A N 1
ATOM 1987 C CA . GLN A 1 250 ? -8.345 5.583 -8.627 1.00 97.88 250 GLN A CA 1
ATOM 1988 C C . GLN A 1 250 ? -8.613 6.572 -7.492 1.00 97.88 250 GLN A C 1
ATOM 1990 O O . GLN A 1 250 ? -7.794 6.690 -6.577 1.00 97.88 250 GLN A O 1
ATOM 1995 N N . SER A 1 251 ? -9.760 7.252 -7.518 1.00 97.44 251 SER A N 1
A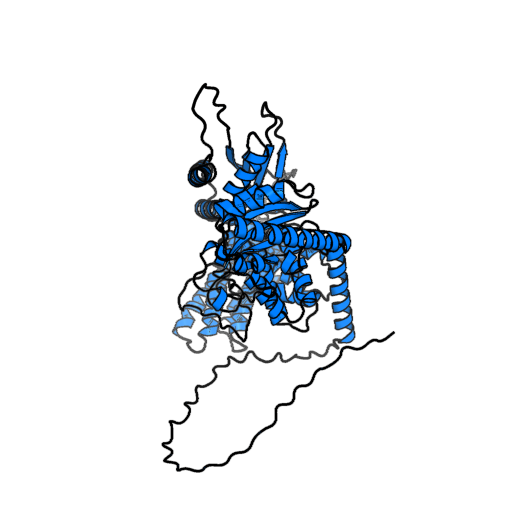TOM 1996 C CA . SER A 1 251 ? -10.178 8.175 -6.462 1.00 97.44 251 SER A CA 1
ATOM 1997 C C . SER A 1 251 ? -10.404 7.457 -5.132 1.00 97.44 251 SER A C 1
ATOM 1999 O O . SER A 1 251 ? -9.821 7.853 -4.121 1.00 97.44 251 SER A O 1
ATOM 2001 N N . LEU A 1 252 ? -11.125 6.329 -5.134 1.00 98.31 252 LEU A N 1
ATOM 2002 C CA . LEU A 1 252 ? -11.303 5.498 -3.941 1.00 98.31 252 LEU A CA 1
ATOM 2003 C C . LEU A 1 252 ? -9.954 5.022 -3.389 1.00 98.31 252 LEU A C 1
ATOM 2005 O O . LEU A 1 252 ? -9.695 5.144 -2.191 1.00 98.31 252 LEU A O 1
ATOM 2009 N N . LEU A 1 253 ? -9.069 4.521 -4.254 1.00 98.38 253 LEU A N 1
ATOM 2010 C CA . LEU A 1 253 ? -7.755 4.028 -3.849 1.00 98.38 253 LEU A CA 1
ATOM 2011 C C . LEU A 1 253 ? -6.893 5.139 -3.232 1.00 98.38 253 LEU A C 1
ATOM 2013 O O . LEU A 1 253 ? -6.195 4.890 -2.247 1.00 98.38 253 LEU A O 1
ATOM 2017 N N . ARG A 1 254 ? -6.946 6.370 -3.757 1.00 97.56 254 ARG A N 1
ATOM 2018 C CA . ARG A 1 254 ? -6.266 7.532 -3.157 1.00 97.56 254 ARG A CA 1
ATOM 2019 C C . ARG A 1 254 ? -6.800 7.829 -1.753 1.00 97.56 254 ARG A C 1
ATOM 2021 O O . ARG A 1 254 ? -5.994 7.938 -0.827 1.00 97.56 254 ARG A O 1
ATOM 2028 N N . CYS A 1 255 ? -8.122 7.873 -1.569 1.00 97.38 255 CYS A N 1
ATOM 2029 C CA . CYS A 1 255 ? -8.747 8.074 -0.257 1.00 97.38 255 CYS A CA 1
ATOM 2030 C C . CYS A 1 255 ? -8.354 6.973 0.737 1.00 97.38 255 CYS A C 1
ATOM 2032 O O . CYS A 1 255 ? -7.912 7.259 1.848 1.00 97.38 255 CYS A O 1
ATOM 2034 N N . VAL A 1 256 ? -8.450 5.708 0.328 1.00 98.06 256 VAL A N 1
ATOM 2035 C CA . VAL A 1 256 ? -8.109 4.557 1.173 1.00 98.06 256 VAL A CA 1
ATOM 2036 C C . VAL A 1 256 ? -6.620 4.552 1.528 1.00 98.06 256 VAL A C 1
ATOM 2038 O O . VAL A 1 256 ? -6.267 4.258 2.668 1.00 98.06 256 VAL A O 1
ATOM 2041 N N . LYS A 1 257 ? -5.727 4.924 0.600 1.00 97.12 257 LYS A N 1
ATOM 2042 C CA . LYS A 1 257 ? -4.292 5.082 0.892 1.00 97.12 257 LYS A CA 1
ATOM 2043 C C . LYS A 1 257 ? -4.038 6.203 1.899 1.00 97.12 257 LYS A C 1
ATOM 2045 O O . LYS A 1 257 ? -3.225 6.001 2.800 1.00 97.12 257 LYS A O 1
ATOM 2050 N N . LEU A 1 258 ? -4.706 7.352 1.767 1.00 96.38 258 LEU A N 1
ATOM 2051 C CA . LEU A 1 258 ? -4.595 8.451 2.733 1.00 96.38 258 LEU A CA 1
ATOM 2052 C C . LEU A 1 258 ? -5.054 8.001 4.124 1.00 96.38 258 LEU A C 1
ATOM 2054 O O . LEU A 1 258 ? -4.300 8.138 5.087 1.00 96.38 258 LEU A O 1
ATOM 2058 N N . TRP A 1 259 ? -6.248 7.408 4.210 1.00 97.94 259 TRP A N 1
ATOM 2059 C CA . TRP A 1 259 ? -6.785 6.842 5.447 1.00 97.94 259 TRP A CA 1
ATOM 2060 C C . TRP A 1 259 ? -5.806 5.840 6.065 1.00 97.94 259 TRP A C 1
ATOM 2062 O O . TRP A 1 259 ? -5.378 6.022 7.201 1.00 97.94 259 TRP A O 1
ATOM 2072 N N . ALA A 1 260 ? -5.366 4.834 5.307 1.00 97.81 260 ALA A N 1
ATOM 2073 C CA . ALA A 1 260 ? -4.473 3.804 5.822 1.00 97.81 260 ALA A CA 1
ATOM 2074 C C . ALA A 1 260 ? -3.144 4.389 6.321 1.00 97.81 260 ALA A C 1
ATOM 2076 O O . ALA A 1 260 ? -2.646 3.966 7.360 1.00 97.81 260 ALA A O 1
ATOM 2077 N N . LYS A 1 261 ? -2.573 5.384 5.629 1.00 95.50 261 LYS A N 1
ATOM 2078 C CA . LYS A 1 261 ? -1.355 6.069 6.086 1.00 95.50 261 LYS A CA 1
ATOM 2079 C C . LYS A 1 261 ? -1.589 6.804 7.405 1.00 95.50 261 LYS A C 1
ATOM 2081 O O . LYS A 1 261 ? -0.876 6.548 8.372 1.00 95.50 261 LYS A O 1
ATOM 2086 N N . ARG A 1 262 ? -2.608 7.665 7.476 1.00 95.75 262 ARG A N 1
ATOM 2087 C CA . ARG A 1 262 ? -2.883 8.483 8.670 1.00 95.75 262 ARG A CA 1
ATOM 2088 C C . ARG A 1 262 ? -3.307 7.656 9.877 1.00 95.75 262 ARG A C 1
ATOM 2090 O O . ARG A 1 262 ? -2.958 7.996 11.004 1.00 95.75 262 ARG A O 1
ATOM 2097 N N . ARG A 1 263 ? -3.998 6.539 9.647 1.00 96.81 263 ARG A N 1
ATOM 2098 C CA . ARG A 1 263 ? -4.413 5.598 10.696 1.00 96.81 263 ARG A CA 1
ATOM 2099 C C . ARG A 1 263 ? -3.334 4.580 11.079 1.00 96.81 263 ARG A C 1
ATOM 2101 O O . ARG A 1 263 ? -3.559 3.750 11.955 1.00 96.81 263 ARG A O 1
ATOM 2108 N N . GLY A 1 264 ? -2.151 4.643 10.461 1.00 95.75 264 GLY A N 1
ATOM 2109 C CA . GLY A 1 264 ? -1.036 3.751 10.779 1.00 95.75 264 GLY A CA 1
ATOM 2110 C C . GLY A 1 264 ? -1.298 2.292 10.397 1.00 95.75 264 GLY A C 1
ATOM 2111 O O . GLY A 1 264 ? -0.983 1.395 11.170 1.00 95.75 264 GLY A O 1
ATOM 2112 N N . LEU A 1 265 ? -1.914 2.080 9.232 1.00 97.06 265 LEU A N 1
ATOM 2113 C CA . LEU A 1 265 ? -2.276 0.790 8.629 1.00 97.06 265 LEU A CA 1
ATOM 2114 C C . LEU A 1 265 ? -1.601 0.573 7.262 1.00 97.06 265 LEU A C 1
ATOM 2116 O O . LEU A 1 265 ? -1.991 -0.323 6.509 1.00 97.06 265 LEU A O 1
ATOM 2120 N N . TYR A 1 266 ? -0.624 1.409 6.903 1.00 95.56 266 TYR A N 1
ATOM 2121 C CA . TYR A 1 266 ? 0.123 1.302 5.652 1.00 95.56 266 TYR A CA 1
ATOM 2122 C C . TYR A 1 266 ? 1.570 0.888 5.934 1.00 95.56 266 TYR A C 1
ATOM 2124 O O . TYR A 1 266 ? 2.324 1.643 6.540 1.00 95.56 266 TYR A O 1
ATOM 2132 N N . GLY A 1 267 ? 1.961 -0.306 5.482 1.00 93.69 267 GLY A N 1
ATOM 2133 C CA . GLY A 1 267 ? 3.312 -0.840 5.677 1.00 93.69 267 GLY A CA 1
ATOM 2134 C C . GLY A 1 267 ? 3.345 -2.360 5.810 1.00 93.69 267 GLY A C 1
ATOM 2135 O O . GLY A 1 267 ? 3.258 -2.898 6.911 1.00 93.69 267 GLY A O 1
ATOM 2136 N N . ASN A 1 268 ? 3.539 -3.075 4.695 1.00 92.56 268 ASN A N 1
ATOM 2137 C CA . ASN A 1 268 ? 3.562 -4.545 4.707 1.00 92.56 268 ASN A CA 1
ATOM 2138 C C . ASN A 1 268 ? 4.693 -5.116 5.575 1.00 92.56 268 ASN A C 1
ATOM 2140 O O . ASN A 1 268 ? 4.521 -6.140 6.216 1.00 92.56 268 ASN A O 1
ATOM 2144 N N . LEU A 1 269 ? 5.860 -4.474 5.650 1.00 90.62 269 LEU A N 1
ATOM 2145 C CA . LEU A 1 269 ? 6.964 -4.980 6.482 1.00 90.62 269 LEU A CA 1
ATOM 2146 C C . LEU A 1 269 ? 6.648 -4.966 7.991 1.00 90.62 269 LEU A C 1
ATOM 2148 O O . LEU A 1 269 ? 7.169 -5.802 8.726 1.00 90.62 269 LEU A O 1
ATOM 2152 N N . LEU A 1 270 ? 5.747 -4.079 8.423 1.00 91.75 270 LEU A N 1
ATOM 2153 C CA . LEU A 1 270 ? 5.259 -3.960 9.805 1.00 91.75 270 LEU A CA 1
ATOM 2154 C C . LEU A 1 270 ? 4.046 -4.857 10.087 1.00 91.75 270 LEU A C 1
ATOM 2156 O O . LEU A 1 270 ? 3.562 -4.905 11.210 1.00 91.75 270 LEU A O 1
ATOM 2160 N N . GLY A 1 271 ? 3.551 -5.563 9.070 1.00 93.50 271 GLY A N 1
ATOM 2161 C CA . GLY A 1 271 ? 2.369 -6.410 9.165 1.00 93.50 271 GLY A CA 1
ATOM 2162 C C . GLY A 1 271 ? 1.040 -5.713 8.904 1.00 93.50 271 GLY A C 1
ATOM 2163 O O . GLY A 1 271 ? -0.004 -6.232 9.278 1.00 93.50 271 GLY A O 1
ATOM 2164 N N . PHE A 1 272 ? 1.054 -4.573 8.219 1.00 96.38 272 PHE A N 1
ATOM 2165 C CA . PHE A 1 272 ? -0.160 -3.904 7.752 1.00 96.38 272 PHE A CA 1
ATOM 2166 C C . PHE A 1 272 ? -0.345 -4.017 6.232 1.00 96.38 272 PHE A C 1
ATOM 2168 O O . PHE A 1 272 ? 0.337 -4.789 5.555 1.00 96.38 272 PHE A O 1
ATOM 2175 N N . PHE A 1 273 ? -1.273 -3.251 5.655 1.00 96.81 273 PHE A N 1
ATOM 2176 C CA . PHE A 1 273 ? -1.522 -3.290 4.220 1.00 96.81 273 PHE A CA 1
ATOM 2177 C C . PHE A 1 273 ? -0.394 -2.615 3.430 1.00 96.81 273 PHE A C 1
ATOM 2179 O O . PHE A 1 273 ? 0.010 -1.484 3.683 1.00 96.81 273 PHE A O 1
ATOM 2186 N N . GLY A 1 274 ? 0.118 -3.321 2.427 1.00 95.19 274 GLY A N 1
ATOM 2187 C CA . GLY A 1 274 ? 0.846 -2.726 1.296 1.00 95.19 274 GLY A CA 1
ATOM 2188 C C . GLY A 1 274 ? -0.082 -2.133 0.223 1.00 95.19 274 GLY A C 1
ATOM 2189 O O . GLY A 1 274 ? -1.277 -2.426 0.202 1.00 95.19 274 GLY A O 1
ATOM 2190 N N . GLY A 1 275 ? 0.478 -1.361 -0.715 1.00 94.75 275 GLY A N 1
ATOM 2191 C CA . GLY A 1 275 ? -0.288 -0.678 -1.769 1.00 94.75 275 GLY A CA 1
ATOM 2192 C C . GLY A 1 275 ? -1.162 -1.602 -2.625 1.00 94.75 275 GLY A C 1
ATOM 2193 O O . GLY A 1 275 ? -2.323 -1.280 -2.866 1.00 94.75 275 GLY A O 1
ATOM 2194 N N . ILE A 1 276 ? -0.650 -2.779 -3.009 1.00 95.56 276 ILE A N 1
ATOM 2195 C CA . ILE A 1 276 ? -1.424 -3.761 -3.785 1.00 95.56 276 ILE A CA 1
ATOM 2196 C C . ILE A 1 276 ? -2.639 -4.292 -3.016 1.00 95.56 276 ILE A C 1
ATOM 2198 O O . ILE A 1 276 ? -3.703 -4.453 -3.603 1.00 95.56 276 ILE A O 1
ATOM 2202 N N . HIS A 1 277 ? -2.529 -4.492 -1.698 1.00 97.56 277 HIS A N 1
ATOM 2203 C CA . HIS A 1 277 ? -3.654 -4.953 -0.885 1.00 97.56 277 HIS A CA 1
ATOM 2204 C C . HIS A 1 277 ? -4.802 -3.941 -0.938 1.00 97.56 277 HIS A C 1
ATOM 2206 O O . HIS A 1 277 ? -5.929 -4.305 -1.255 1.00 97.56 277 HIS A O 1
ATOM 2212 N N . LEU A 1 278 ? -4.504 -2.656 -0.714 1.00 98.31 278 LEU A N 1
ATOM 2213 C CA . LEU A 1 278 ? -5.507 -1.590 -0.778 1.00 98.31 278 LEU A CA 1
ATOM 2214 C C . LEU A 1 278 ? -6.101 -1.437 -2.185 1.00 98.31 278 LEU A C 1
ATOM 2216 O O . LEU A 1 278 ? -7.297 -1.177 -2.308 1.00 98.31 278 LEU A O 1
ATOM 2220 N N . ALA A 1 279 ? -5.301 -1.643 -3.236 1.00 98.44 279 ALA A N 1
ATOM 2221 C CA . ALA A 1 279 ? -5.781 -1.638 -4.616 1.00 98.44 279 ALA A CA 1
ATOM 2222 C C . ALA A 1 279 ? -6.790 -2.765 -4.871 1.00 98.44 279 ALA A C 1
ATOM 2224 O O . ALA A 1 279 ? -7.867 -2.504 -5.397 1.00 98.44 279 ALA A O 1
ATOM 2225 N N . VAL A 1 280 ? -6.504 -3.993 -4.431 1.00 98.31 280 VAL A N 1
ATOM 2226 C CA . VAL A 1 280 ? -7.440 -5.119 -4.581 1.00 98.31 280 VAL A CA 1
ATOM 2227 C C . VAL A 1 280 ? -8.719 -4.898 -3.774 1.00 98.31 280 VAL A C 1
ATOM 2229 O O . VAL A 1 280 ? -9.810 -5.099 -4.300 1.00 98.31 280 VAL A O 1
ATOM 2232 N N . LEU A 1 281 ? -8.612 -4.434 -2.525 1.00 98.44 281 LEU A N 1
ATOM 2233 C CA . LEU A 1 281 ? -9.780 -4.135 -1.687 1.00 98.44 281 LEU A CA 1
ATOM 2234 C C . LEU A 1 281 ? -10.665 -3.042 -2.317 1.00 98.44 281 LEU A C 1
ATOM 2236 O O . LEU A 1 281 ? -11.888 -3.169 -2.327 1.00 98.44 281 LEU A O 1
ATOM 2240 N N . SER A 1 282 ? -10.053 -1.999 -2.885 1.00 98.62 282 SER A N 1
ATOM 2241 C CA . SER A 1 282 ? -10.772 -0.915 -3.572 1.00 98.62 282 SER A CA 1
ATOM 2242 C C . SER A 1 282 ? -11.443 -1.419 -4.853 1.00 98.62 282 SER A C 1
ATOM 2244 O O . SER A 1 282 ? -12.634 -1.197 -5.060 1.00 98.62 282 SER A O 1
ATOM 2246 N N . ALA A 1 283 ? -10.714 -2.178 -5.678 1.00 98.44 283 ALA A N 1
ATOM 2247 C CA . ALA A 1 283 ? -11.242 -2.766 -6.906 1.00 98.44 283 ALA A CA 1
ATOM 2248 C C . ALA A 1 283 ? -12.417 -3.715 -6.633 1.00 98.44 283 ALA A C 1
ATOM 2250 O O . ALA A 1 283 ? -13.406 -3.690 -7.363 1.00 98.44 283 ALA A O 1
ATOM 2251 N N . PHE A 1 284 ? -12.350 -4.501 -5.553 1.00 98.19 284 PHE A N 1
ATOM 2252 C CA . PHE A 1 284 ? -13.427 -5.398 -5.134 1.00 98.19 284 PHE A CA 1
ATOM 2253 C C . PHE A 1 284 ? -14.731 -4.632 -4.887 1.00 98.19 284 PHE A C 1
ATOM 2255 O O . PHE A 1 284 ? -15.793 -5.033 -5.366 1.00 98.19 284 PHE A O 1
ATOM 2262 N N . VAL A 1 285 ? -14.653 -3.506 -4.176 1.00 98.38 285 VAL A N 1
ATOM 2263 C CA . VAL A 1 285 ? -15.816 -2.657 -3.892 1.00 98.38 285 VAL A CA 1
ATOM 2264 C C . VAL A 1 285 ? -16.363 -2.036 -5.177 1.00 98.38 285 VAL A C 1
ATOM 2266 O O . VAL A 1 285 ? -17.568 -2.119 -5.417 1.00 98.38 285 VAL A O 1
ATOM 2269 N N . CYS A 1 286 ? -15.495 -1.510 -6.047 1.00 98.25 286 CYS A N 1
ATOM 2270 C CA . CYS A 1 286 ? -15.905 -0.970 -7.346 1.00 98.25 286 CYS A CA 1
ATOM 2271 C C . CYS A 1 286 ? -16.618 -2.024 -8.209 1.00 98.25 286 CYS A C 1
ATOM 2273 O O . CYS A 1 286 ? -17.667 -1.735 -8.778 1.00 98.25 286 CYS A O 1
ATOM 2275 N N . GLN A 1 287 ? -16.115 -3.263 -8.266 1.00 96.38 287 GLN A N 1
ATOM 2276 C CA . GLN A 1 287 ? -16.754 -4.354 -9.016 1.00 96.38 287 GLN A CA 1
ATOM 2277 C C . GLN A 1 287 ? -18.161 -4.683 -8.513 1.00 96.38 287 GLN A C 1
ATOM 2279 O O . GLN A 1 287 ? -19.056 -4.982 -9.303 1.00 96.38 287 GLN A O 1
ATOM 2284 N N . LYS A 1 288 ? -18.358 -4.670 -7.192 1.00 96.44 288 LYS A N 1
ATOM 2285 C CA . LYS A 1 288 ? -19.656 -4.978 -6.581 1.00 96.44 288 LYS A CA 1
ATOM 2286 C C . LYS A 1 288 ? -20.663 -3.839 -6.729 1.00 96.44 288 LYS A C 1
ATOM 2288 O O . LYS A 1 288 ? -21.863 -4.099 -6.670 1.00 96.44 288 LYS A O 1
ATOM 2293 N N . HIS A 1 289 ? -20.189 -2.614 -6.953 1.00 96.50 289 HIS A N 1
ATOM 2294 C CA . HIS A 1 289 ? -21.012 -1.408 -7.007 1.00 96.50 289 HIS A CA 1
ATOM 2295 C C . HIS A 1 289 ? -20.642 -0.522 -8.210 1.00 96.50 289 HIS A C 1
ATOM 2297 O O . HIS A 1 289 ? -20.159 0.593 -8.027 1.00 96.50 289 HIS A O 1
ATOM 2303 N N . PRO A 1 290 ? -20.894 -0.985 -9.450 1.00 95.00 290 PRO A N 1
ATOM 2304 C CA . PRO A 1 290 ? -20.392 -0.336 -10.664 1.00 95.00 290 PRO A CA 1
ATOM 2305 C C . PRO A 1 290 ? -20.975 1.053 -10.945 1.00 95.00 290 PRO A C 1
ATOM 2307 O O . PRO A 1 290 ? -20.362 1.827 -11.671 1.00 95.00 290 PRO A O 1
ATOM 2310 N N . ALA A 1 291 ? -22.147 1.366 -10.390 1.00 92.88 291 ALA A N 1
ATOM 2311 C CA . ALA A 1 291 ? -22.810 2.659 -10.558 1.00 92.88 291 ALA A CA 1
ATOM 2312 C C . ALA A 1 291 ? -22.584 3.623 -9.377 1.00 92.88 291 ALA A C 1
ATOM 2314 O O . ALA A 1 291 ? -23.089 4.742 -9.410 1.00 92.88 291 ALA A O 1
ATOM 2315 N N . ALA A 1 292 ? -21.884 3.194 -8.319 1.00 93.50 292 ALA A N 1
ATOM 2316 C CA . ALA A 1 292 ? -21.687 4.019 -7.131 1.00 93.50 292 ALA A CA 1
ATOM 2317 C C . ALA A 1 292 ? -20.635 5.109 -7.371 1.00 93.50 292 ALA A C 1
ATOM 2319 O O . ALA A 1 292 ? -19.628 4.880 -8.039 1.00 93.50 292 ALA A O 1
ATOM 2320 N N . LYS A 1 293 ? -20.875 6.281 -6.780 1.00 94.38 293 LYS A N 1
ATOM 2321 C CA . LYS A 1 293 ? -19.945 7.415 -6.769 1.00 94.38 293 LYS A CA 1
ATOM 2322 C C . LYS A 1 293 ? -18.973 7.336 -5.602 1.00 94.38 293 LYS A C 1
ATOM 2324 O O . LYS A 1 293 ? -19.212 6.596 -4.646 1.00 94.38 293 LYS A O 1
ATOM 2329 N N . LEU A 1 294 ? -17.897 8.117 -5.669 1.00 95.38 294 LEU A N 1
ATOM 2330 C CA . LEU A 1 294 ? -16.807 8.125 -4.696 1.00 95.38 294 LEU A CA 1
ATOM 2331 C C . LEU A 1 294 ? -17.263 8.107 -3.226 1.00 95.38 294 LEU A C 1
ATOM 2333 O O . LEU A 1 294 ? -16.803 7.258 -2.464 1.00 95.38 294 LEU A O 1
ATOM 2337 N N . SER A 1 295 ? -18.173 8.998 -2.815 1.00 95.19 295 SER A N 1
ATOM 2338 C CA . SER A 1 295 ? -18.640 9.066 -1.419 1.00 95.19 295 SER A CA 1
ATOM 2339 C C . SER A 1 295 ? -19.309 7.756 -0.971 1.00 95.19 295 SER A C 1
ATOM 2341 O O . SER A 1 295 ? -18.947 7.178 0.059 1.00 95.19 295 SER A O 1
ATOM 2343 N N . SER A 1 296 ? -20.206 7.222 -1.799 1.00 95.25 296 SER A N 1
ATOM 2344 C CA . SER A 1 296 ? -20.847 5.921 -1.596 1.00 95.25 296 SER A CA 1
ATOM 2345 C C . SER A 1 296 ? -19.851 4.764 -1.618 1.00 95.25 296 SER A C 1
ATOM 2347 O O . SER A 1 296 ? -19.945 3.868 -0.781 1.00 95.25 296 SER A O 1
ATOM 2349 N N . LEU A 1 297 ? -18.867 4.779 -2.518 1.00 97.88 297 LEU A N 1
ATOM 2350 C CA . LEU A 1 297 ? -17.811 3.766 -2.571 1.00 97.88 297 LEU A CA 1
ATOM 2351 C C . LEU A 1 297 ? -16.986 3.740 -1.278 1.00 97.88 297 LEU A C 1
ATOM 2353 O O . LEU A 1 297 ? -16.700 2.655 -0.773 1.00 97.88 297 LEU A O 1
ATOM 2357 N N . VAL A 1 298 ? -16.661 4.901 -0.699 1.00 97.94 298 VAL A N 1
ATOM 2358 C CA . VAL A 1 298 ? -15.971 4.994 0.598 1.00 97.94 298 VAL A CA 1
ATOM 2359 C C . VAL A 1 298 ? -16.827 4.402 1.722 1.00 97.94 298 VAL A C 1
ATOM 2361 O O . VAL A 1 298 ? -16.344 3.560 2.481 1.00 97.94 298 VAL A O 1
ATOM 2364 N N . LEU A 1 299 ? -18.111 4.764 1.803 1.00 96.94 299 LEU A N 1
ATOM 2365 C CA . LEU A 1 299 ? -19.046 4.191 2.781 1.00 96.94 299 LEU A CA 1
ATOM 2366 C C . LEU A 1 299 ? -19.132 2.664 2.654 1.00 96.94 299 LEU A C 1
ATOM 2368 O O . LEU A 1 299 ? -19.046 1.932 3.645 1.00 96.94 299 LEU A O 1
ATOM 2372 N N . ILE A 1 300 ? -19.294 2.168 1.427 1.00 97.94 300 ILE A N 1
ATOM 2373 C CA . ILE A 1 300 ? -19.413 0.739 1.137 1.00 97.94 300 ILE A CA 1
ATOM 2374 C C . ILE A 1 300 ? -18.109 0.010 1.462 1.00 97.94 300 ILE A C 1
ATOM 2376 O O . ILE A 1 300 ? -18.164 -1.097 1.997 1.00 97.94 300 ILE A O 1
ATOM 2380 N N . PHE A 1 301 ? -16.952 0.614 1.191 1.00 98.62 301 PHE A N 1
ATOM 2381 C CA . PHE A 1 301 ? -15.646 0.053 1.522 1.00 98.62 301 PHE A CA 1
ATOM 2382 C C . PHE A 1 301 ? -15.534 -0.239 3.019 1.00 98.62 301 PHE A C 1
ATOM 2384 O O . PHE A 1 301 ? -15.283 -1.383 3.409 1.00 98.62 301 PHE A O 1
ATOM 2391 N N . PHE A 1 302 ? -15.823 0.751 3.867 1.00 98.38 302 PHE A N 1
ATOM 2392 C CA . PHE A 1 302 ? -15.783 0.556 5.314 1.00 98.38 302 PHE A CA 1
ATOM 2393 C C . PHE A 1 302 ? -16.843 -0.422 5.806 1.00 98.38 302 PHE A C 1
ATOM 2395 O O . PHE A 1 302 ? -16.529 -1.318 6.584 1.00 98.38 302 PHE A O 1
ATOM 2402 N N . LYS A 1 303 ? -18.080 -0.315 5.309 1.00 97.12 303 LYS A N 1
ATOM 2403 C CA . LYS A 1 303 ? -19.154 -1.257 5.647 1.00 97.12 303 LYS A CA 1
ATOM 2404 C C . LYS A 1 303 ? -18.783 -2.703 5.305 1.00 97.12 303 LYS A C 1
ATOM 2406 O O . LYS A 1 303 ? -19.059 -3.605 6.088 1.00 97.12 303 LYS A O 1
ATOM 2411 N N . THR A 1 304 ? -18.172 -2.925 4.143 1.00 97.31 304 THR A N 1
ATOM 2412 C CA . THR A 1 304 ? -17.800 -4.261 3.661 1.00 97.31 304 THR A CA 1
ATOM 2413 C C . THR A 1 304 ? -16.709 -4.868 4.532 1.00 97.31 304 THR A C 1
ATOM 2415 O O . THR A 1 304 ? -16.850 -5.996 5.003 1.00 97.31 304 THR A O 1
ATOM 2418 N N . PHE A 1 305 ? -15.632 -4.118 4.778 1.00 97.62 305 PHE A N 1
ATOM 2419 C CA . PHE A 1 305 ? -14.454 -4.652 5.458 1.00 97.62 305 PHE A CA 1
ATOM 2420 C C . PHE A 1 305 ? -14.535 -4.611 6.989 1.00 97.62 305 PHE A C 1
ATOM 2422 O O . PHE A 1 305 ? -13.856 -5.399 7.639 1.00 97.62 305 PHE A O 1
ATOM 2429 N N . ALA A 1 306 ? -15.433 -3.814 7.578 1.00 94.88 306 ALA A N 1
ATOM 2430 C CA . ALA A 1 306 ? -15.718 -3.849 9.017 1.00 94.88 306 ALA A CA 1
ATOM 2431 C C . ALA A 1 306 ? -16.240 -5.213 9.500 1.00 94.88 306 ALA A C 1
ATOM 2433 O O . ALA A 1 306 ? -15.946 -5.632 10.622 1.00 94.88 306 ALA A O 1
ATOM 2434 N N . PHE A 1 307 ? -16.989 -5.917 8.647 1.00 91.88 307 PHE A N 1
ATOM 2435 C CA . PHE A 1 307 ? -17.608 -7.207 8.967 1.00 91.88 307 PHE A CA 1
ATOM 2436 C C . PHE A 1 307 ? -17.059 -8.362 8.121 1.00 91.88 307 PHE A C 1
ATOM 2438 O O . PHE A 1 307 ? -17.645 -9.445 8.103 1.00 91.88 307 PHE A O 1
ATOM 2445 N N . TRP A 1 308 ? -15.943 -8.150 7.417 1.00 92.38 308 TRP A N 1
ATOM 2446 C CA . TRP A 1 308 ? -15.354 -9.184 6.574 1.00 92.38 308 TRP A CA 1
ATOM 2447 C C . TRP A 1 308 ? -14.784 -10.332 7.424 1.00 92.38 308 TRP A C 1
ATOM 2449 O O . TRP A 1 308 ? -14.010 -10.077 8.353 1.00 92.38 308 TRP A O 1
ATOM 2459 N N . PRO A 1 309 ? -15.116 -11.604 7.129 1.00 89.06 309 PRO A N 1
ATOM 2460 C CA . PRO A 1 309 ? -14.531 -12.732 7.843 1.00 89.06 309 PRO A CA 1
ATOM 2461 C C . PRO A 1 309 ? -13.023 -12.813 7.583 1.00 89.06 309 PRO A C 1
ATOM 2463 O O . PRO A 1 309 ? -12.585 -12.926 6.442 1.00 89.06 309 PRO A O 1
ATOM 2466 N N . CYS A 1 310 ? -12.209 -12.813 8.637 1.00 83.94 310 CYS A N 1
ATOM 2467 C CA . CYS A 1 310 ? -10.754 -12.666 8.518 1.00 83.94 310 CYS A CA 1
ATOM 2468 C C . CYS A 1 310 ? -10.022 -13.776 7.761 1.00 83.94 310 CYS A C 1
ATOM 2470 O O . CYS A 1 310 ? -8.895 -13.558 7.330 1.00 83.94 310 CYS A O 1
ATOM 2472 N N . HIS A 1 311 ? -10.632 -14.947 7.601 1.00 87.31 311 HIS A N 1
ATOM 2473 C CA . HIS A 1 311 ? -10.065 -16.062 6.839 1.00 87.31 311 HIS A CA 1
ATOM 2474 C C . HIS A 1 311 ? -10.707 -16.227 5.457 1.00 87.31 311 HIS A C 1
ATOM 2476 O O . HIS A 1 311 ? -10.260 -17.063 4.676 1.00 87.31 311 HIS A O 1
ATOM 2482 N N . ALA A 1 312 ? -11.743 -15.444 5.137 1.00 88.25 312 ALA A N 1
ATOM 2483 C CA . ALA A 1 312 ? -12.347 -15.468 3.813 1.00 88.25 312 ALA A CA 1
ATOM 2484 C C . ALA A 1 312 ? -11.470 -14.673 2.832 1.00 88.25 312 ALA A C 1
ATOM 2486 O O . ALA A 1 312 ? -11.150 -13.512 3.114 1.00 88.25 312 ALA A O 1
ATOM 2487 N N . PRO A 1 313 ? -11.084 -15.257 1.685 1.00 91.25 313 PRO A N 1
ATOM 2488 C CA . PRO A 1 313 ? -10.245 -14.567 0.722 1.00 91.25 313 PRO A CA 1
ATOM 2489 C C . PRO A 1 313 ? -11.014 -13.456 0.011 1.00 91.25 313 PRO A C 1
ATOM 2491 O O . PRO A 1 313 ? -12.151 -13.648 -0.423 1.00 91.25 313 PRO A O 1
ATOM 2494 N N . VAL A 1 314 ? -10.373 -12.299 -0.151 1.00 94.06 314 VAL A N 1
ATOM 2495 C CA . VAL A 1 314 ? -10.862 -11.247 -1.047 1.00 94.06 314 VAL A CA 1
ATOM 2496 C C . VAL A 1 314 ? -10.412 -11.581 -2.461 1.00 94.06 314 VAL A C 1
ATOM 2498 O O . VAL A 1 314 ? -9.217 -11.705 -2.731 1.00 94.06 314 VAL A O 1
ATOM 2501 N N . VAL A 1 315 ? -11.382 -11.736 -3.359 1.00 93.00 315 VAL A N 1
ATOM 2502 C CA . VAL A 1 315 ? -11.170 -12.233 -4.719 1.00 93.00 315 VAL A CA 1
ATOM 2503 C C . VAL A 1 315 ? -11.883 -11.314 -5.701 1.00 93.00 315 VAL A C 1
ATOM 2505 O O . VAL A 1 315 ? -13.096 -11.118 -5.594 1.00 93.00 315 VAL A O 1
ATOM 2508 N N . LEU A 1 316 ? -11.139 -10.762 -6.661 1.00 93.25 316 LEU A N 1
ATOM 2509 C CA . LEU A 1 316 ? -11.734 -10.046 -7.789 1.00 93.25 316 LEU A CA 1
ATOM 2510 C C . LEU A 1 316 ? -12.356 -11.054 -8.749 1.00 93.25 316 LEU A C 1
ATOM 2512 O O . LEU A 1 316 ? -11.749 -12.076 -9.067 1.00 93.25 316 LEU A O 1
ATOM 2516 N N . HIS A 1 317 ? -13.581 -10.783 -9.188 1.00 85.31 317 HIS A N 1
ATOM 2517 C CA . HIS A 1 317 ? -14.272 -11.687 -10.094 1.00 85.31 317 HIS A CA 1
ATOM 2518 C C . HIS A 1 317 ? -13.798 -11.443 -11.524 1.00 85.31 317 HIS A C 1
ATOM 2520 O O . HIS A 1 317 ? -14.100 -10.399 -12.103 1.00 85.31 317 HIS A O 1
ATOM 2526 N N . ASP A 1 318 ? -13.093 -12.424 -12.080 1.00 79.50 318 ASP A N 1
ATOM 2527 C CA . ASP A 1 318 ? -12.701 -12.487 -13.483 1.00 79.50 318 ASP A CA 1
ATOM 2528 C C . ASP A 1 318 ? -13.498 -13.607 -14.174 1.00 79.50 318 ASP A C 1
ATOM 2530 O O . ASP A 1 318 ? -13.609 -14.727 -13.672 1.00 79.50 318 ASP A O 1
ATOM 2534 N N . ARG A 1 319 ? -14.118 -13.300 -15.318 1.00 67.25 319 ARG A N 1
ATOM 2535 C CA . ARG A 1 319 ? -14.888 -14.285 -16.097 1.00 67.25 319 ARG A CA 1
ATOM 2536 C C . ARG A 1 319 ? -13.985 -15.222 -16.900 1.00 67.25 319 ARG A C 1
ATOM 2538 O O . ARG A 1 319 ? -14.410 -16.332 -17.213 1.00 67.25 319 ARG A O 1
ATOM 2545 N N . SER A 1 320 ? -12.782 -14.767 -17.239 1.00 62.91 320 SER A N 1
ATOM 2546 C CA . SER A 1 320 ? -11.797 -15.485 -18.052 1.00 62.91 320 SER A CA 1
ATOM 2547 C C . SER A 1 320 ? -10.893 -16.400 -17.225 1.00 62.91 320 SER A C 1
ATOM 2549 O O . SER A 1 320 ? -10.369 -17.383 -17.742 1.00 62.91 320 SER A O 1
ATOM 2551 N N . MET A 1 321 ? -10.764 -16.117 -15.928 1.00 64.19 321 MET A N 1
ATOM 2552 C CA . MET A 1 321 ? -9.832 -16.782 -15.029 1.00 64.19 321 MET A CA 1
ATOM 2553 C C . MET A 1 321 ? -10.558 -17.136 -13.732 1.00 64.19 321 MET A C 1
ATOM 2555 O O . MET A 1 321 ? -11.051 -16.259 -13.027 1.00 64.19 321 MET A O 1
ATOM 2559 N N . ARG A 1 322 ? -10.669 -18.432 -13.417 1.00 63.88 322 ARG A N 1
ATOM 2560 C CA . ARG A 1 322 ? -11.253 -18.884 -12.147 1.00 63.88 322 ARG A CA 1
ATOM 2561 C C . ARG A 1 322 ? -10.129 -19.187 -11.161 1.00 63.88 322 ARG A C 1
ATOM 2563 O O . ARG A 1 322 ? -9.373 -20.121 -11.421 1.00 63.88 322 ARG A O 1
ATOM 2570 N N . PRO A 1 323 ? -10.041 -18.453 -10.040 1.00 65.44 323 PRO A N 1
ATOM 2571 C CA . PRO A 1 323 ? -9.114 -18.780 -8.969 1.00 65.44 323 PRO A CA 1
ATOM 2572 C C . PRO A 1 323 ? -9.302 -20.225 -8.516 1.00 65.44 323 PRO A C 1
ATOM 2574 O O . PRO A 1 323 ? -10.422 -20.654 -8.217 1.00 65.44 323 PRO A O 1
ATOM 2577 N N . SER A 1 324 ? -8.206 -20.972 -8.492 1.00 67.06 324 SER A N 1
ATOM 2578 C CA . SER A 1 324 ? -8.171 -22.350 -8.020 1.00 67.06 324 SER A CA 1
ATOM 2579 C C . SER A 1 324 ? -7.720 -22.348 -6.566 1.00 67.06 324 SER A C 1
ATOM 2581 O O . SER A 1 324 ? -6.557 -22.097 -6.268 1.00 67.06 324 SER A O 1
ATOM 2583 N N . PHE A 1 325 ? -8.653 -22.609 -5.652 1.00 72.00 325 PHE A N 1
ATOM 2584 C CA . PHE A 1 325 ? -8.356 -22.737 -4.226 1.00 72.00 325 PHE A CA 1
ATOM 2585 C C . PHE A 1 325 ? -8.164 -24.206 -3.871 1.00 72.00 325 PHE A C 1
ATOM 2587 O O . PHE A 1 325 ? -9.011 -25.033 -4.215 1.00 72.00 325 PHE A O 1
ATOM 2594 N N . ILE A 1 326 ? -7.089 -24.528 -3.152 1.00 66.75 326 ILE A N 1
ATOM 2595 C CA . ILE A 1 326 ? -6.868 -25.875 -2.624 1.00 66.75 326 ILE A CA 1
ATOM 2596 C C . ILE A 1 326 ? -7.746 -26.048 -1.371 1.00 66.75 326 ILE A C 1
ATOM 2598 O O . ILE A 1 326 ? -7.556 -25.334 -0.381 1.00 66.75 326 ILE A O 1
ATOM 2602 N N . PRO A 1 327 ? -8.722 -26.978 -1.365 1.00 58.16 327 PRO A N 1
ATOM 2603 C CA . PRO A 1 327 ? -9.565 -27.200 -0.196 1.00 58.16 327 PRO A CA 1
ATOM 2604 C C . PRO A 1 327 ? -8.730 -27.638 1.015 1.00 58.16 327 PRO A C 1
ATOM 2606 O O . PRO A 1 327 ? -7.996 -28.619 0.948 1.00 58.16 327 PRO A O 1
ATOM 2609 N N . GLY A 1 328 ? -8.862 -26.924 2.136 1.00 59.88 328 GLY A N 1
ATOM 2610 C CA . GLY A 1 328 ? -8.147 -27.227 3.383 1.00 59.88 328 GLY A CA 1
ATOM 2611 C C . GLY A 1 328 ? -6.816 -26.492 3.567 1.00 59.88 328 GLY A C 1
ATOM 2612 O O . GLY A 1 328 ? -6.226 -26.591 4.645 1.00 59.88 328 GLY A O 1
ATOM 2613 N N . GLU A 1 329 ? -6.363 -25.714 2.579 1.00 68.62 329 GLU A N 1
ATOM 2614 C CA . GLU A 1 329 ? -5.190 -24.858 2.740 1.00 68.62 329 GLU A CA 1
ATOM 2615 C C . GLU A 1 329 ? -5.491 -23.722 3.732 1.00 68.62 329 GLU A C 1
ATOM 2617 O O . GLU A 1 329 ? -6.411 -22.918 3.557 1.00 68.62 329 GLU A O 1
ATOM 2622 N N . LYS A 1 330 ? -4.734 -23.674 4.834 1.00 64.19 330 LYS A N 1
ATOM 2623 C CA . LYS A 1 330 ? -4.864 -22.611 5.832 1.00 64.19 330 LYS A CA 1
ATOM 2624 C C . LYS A 1 330 ? -4.116 -21.381 5.344 1.00 64.19 330 LYS A C 1
ATOM 2626 O O . LYS A 1 330 ? -2.910 -21.261 5.543 1.00 64.19 330 LYS A O 1
ATOM 2631 N N . HIS A 1 331 ? -4.841 -20.445 4.753 1.00 72.50 331 HIS A N 1
ATOM 2632 C CA . HIS A 1 331 ? -4.296 -19.120 4.504 1.00 72.50 331 HIS A CA 1
ATOM 2633 C C . HIS A 1 331 ? -4.186 -18.325 5.816 1.00 72.50 331 HIS A C 1
ATOM 2635 O O . HIS A 1 331 ? -4.913 -18.572 6.785 1.00 72.50 331 HIS A O 1
ATOM 2641 N N . GLY A 1 332 ? -3.244 -17.378 5.852 1.00 81.31 332 GLY A N 1
ATOM 2642 C CA . GLY A 1 332 ? -3.063 -16.467 6.983 1.00 81.31 332 GLY A CA 1
ATOM 2643 C C . GLY A 1 332 ? -4.275 -15.557 7.227 1.00 81.31 332 GLY A C 1
ATOM 2644 O O . GLY A 1 332 ? -5.350 -15.726 6.654 1.00 81.31 332 GLY A O 1
ATOM 2645 N N . LEU A 1 333 ? -4.105 -14.562 8.097 1.00 87.44 333 LEU A N 1
ATOM 2646 C CA . LEU A 1 333 ? -5.132 -13.545 8.322 1.00 87.44 333 LEU A CA 1
ATOM 2647 C C . LEU A 1 333 ? -5.249 -12.622 7.102 1.00 87.44 333 LEU A C 1
ATOM 2649 O O . LEU A 1 333 ? -4.243 -12.173 6.552 1.00 87.44 333 LEU A O 1
ATOM 2653 N N . TRP A 1 334 ? -6.489 -12.312 6.737 1.00 89.12 334 TRP A N 1
ATOM 2654 C CA . TRP A 1 334 ? -6.872 -11.430 5.635 1.00 89.12 334 TRP A CA 1
ATOM 2655 C C . TRP A 1 334 ? -6.277 -11.837 4.274 1.00 89.12 334 TRP A C 1
ATOM 2657 O O . TRP A 1 334 ? -5.520 -11.071 3.670 1.00 89.12 334 TRP A O 1
ATOM 2667 N N . PRO A 1 335 ? -6.587 -13.047 3.770 1.00 92.50 335 PRO A N 1
ATOM 2668 C CA . PRO A 1 335 ? -6.069 -13.481 2.482 1.00 92.50 335 PRO A CA 1
ATOM 2669 C C . PRO A 1 335 ? -6.624 -12.611 1.347 1.00 92.50 335 PRO A C 1
ATOM 2671 O O . PRO A 1 335 ? -7.828 -12.381 1.245 1.00 92.50 335 PRO A O 1
ATOM 2674 N N . ILE A 1 336 ? -5.738 -12.127 0.478 1.00 94.75 336 ILE A N 1
ATOM 2675 C CA . ILE A 1 336 ? -6.089 -11.325 -0.699 1.00 94.75 336 ILE A CA 1
ATOM 2676 C C . ILE A 1 336 ? -5.510 -12.032 -1.916 1.00 94.75 336 ILE A C 1
ATOM 2678 O O . ILE A 1 336 ? -4.295 -12.196 -2.012 1.00 94.75 336 ILE A O 1
ATOM 2682 N N . HIS A 1 337 ? -6.375 -12.486 -2.817 1.00 93.75 337 HIS A N 1
ATOM 2683 C CA . HIS A 1 337 ? -5.953 -13.171 -4.033 1.00 93.75 337 HIS A CA 1
ATOM 2684 C C . HIS A 1 337 ? -5.225 -12.194 -4.964 1.00 93.75 337 HIS A C 1
ATOM 2686 O O . HIS A 1 337 ? -5.681 -11.064 -5.155 1.00 93.75 337 HIS A O 1
ATOM 2692 N N . LEU A 1 338 ? -4.105 -12.622 -5.549 1.00 93.00 338 LEU A N 1
ATOM 2693 C CA . LEU A 1 338 ? -3.317 -11.802 -6.461 1.00 93.00 338 LEU A CA 1
ATOM 2694 C C . LEU A 1 338 ? -4.027 -11.723 -7.826 1.00 93.00 338 LEU A C 1
ATOM 2696 O O . LEU A 1 338 ? -4.186 -12.752 -8.490 1.00 93.00 338 LEU A O 1
ATOM 2700 N N . PRO A 1 339 ? -4.460 -10.534 -8.285 1.00 92.44 339 PRO A N 1
ATOM 2701 C CA . PRO A 1 339 ? -5.140 -10.406 -9.571 1.00 92.44 339 PRO A CA 1
ATOM 2702 C C . PRO A 1 339 ? -4.248 -10.840 -10.734 1.00 92.44 339 PRO A C 1
ATOM 2704 O O . PRO A 1 339 ? -3.048 -10.568 -10.746 1.00 92.44 339 PRO A O 1
ATOM 2707 N N . GLY A 1 340 ? -4.835 -11.512 -11.723 1.00 87.00 340 GLY A N 1
ATOM 2708 C CA . GLY A 1 340 ? -4.095 -12.033 -12.871 1.00 87.00 340 GLY A CA 1
ATOM 2709 C C . GLY A 1 340 ? -3.212 -13.248 -12.565 1.00 87.00 340 GLY A C 1
ATOM 2710 O O . GLY A 1 340 ? -2.335 -13.559 -13.372 1.00 87.00 340 GLY A O 1
ATOM 2711 N N . SER A 1 341 ? -3.413 -13.919 -11.428 1.00 86.06 341 SER A N 1
ATOM 2712 C CA . SER A 1 341 ? -2.812 -15.216 -11.083 1.00 86.06 341 SER A CA 1
ATOM 2713 C C . SER A 1 341 ? -3.898 -16.292 -10.935 1.00 86.06 341 SER A C 1
ATOM 2715 O O . SER A 1 341 ? -5.062 -15.953 -10.733 1.00 86.06 341 SER A O 1
ATOM 2717 N N . GLU A 1 342 ? -3.553 -17.575 -11.098 1.00 79.81 342 GLU A N 1
ATOM 2718 C CA . GLU A 1 342 ? -4.534 -18.677 -10.985 1.00 79.81 342 GLU A CA 1
ATOM 2719 C C . GLU A 1 342 ? -4.737 -19.130 -9.538 1.00 79.81 342 GLU A C 1
ATOM 2721 O O . GLU A 1 342 ? -5.829 -19.566 -9.177 1.00 79.81 342 GLU A O 1
ATOM 2726 N N . SER A 1 343 ? -3.688 -19.039 -8.722 1.00 80.50 343 SER A N 1
ATOM 2727 C CA . SER A 1 343 ? -3.649 -19.593 -7.366 1.00 80.50 343 SER A CA 1
ATOM 2728 C C . SER A 1 343 ? -2.875 -18.732 -6.366 1.00 80.50 343 SER A C 1
ATOM 2730 O O . SER A 1 343 ? -2.824 -19.076 -5.187 1.00 80.50 343 SER A O 1
ATOM 2732 N N . ASP A 1 344 ? -2.241 -17.639 -6.803 1.00 88.38 344 ASP A N 1
ATOM 2733 C CA . ASP A 1 344 ? -1.345 -16.880 -5.933 1.00 88.38 344 ASP A CA 1
ATOM 2734 C C . ASP A 1 344 ? -2.118 -15.880 -5.068 1.00 88.38 344 ASP A C 1
ATOM 2736 O O . ASP A 1 344 ? -3.131 -15.292 -5.454 1.00 88.38 344 ASP A O 1
ATOM 2740 N N . PHE A 1 345 ? -1.581 -15.625 -3.880 1.00 91.44 345 PHE A N 1
ATOM 2741 C CA . PHE A 1 345 ? -2.073 -14.600 -2.970 1.00 91.44 345 PHE A CA 1
ATOM 2742 C C . PHE A 1 345 ? -1.059 -13.469 -2.848 1.00 91.44 345 PHE A C 1
ATOM 2744 O O . PHE A 1 345 ? 0.155 -13.673 -2.921 1.00 91.44 345 PHE A O 1
ATOM 2751 N N . CYS A 1 346 ? -1.553 -12.255 -2.613 1.00 92.62 346 CYS A N 1
ATOM 2752 C CA . CYS A 1 346 ? -0.702 -11.151 -2.209 1.00 92.62 346 CYS A CA 1
ATOM 2753 C C . CYS A 1 346 ? 0.039 -11.526 -0.919 1.00 92.62 346 CYS A C 1
ATOM 2755 O O . CYS A 1 346 ? -0.561 -11.988 0.054 1.00 92.62 346 CYS A O 1
ATOM 2757 N N . HIS A 1 347 ? 1.354 -11.308 -0.905 1.00 89.81 347 HIS A N 1
ATOM 2758 C CA . HIS A 1 347 ? 2.173 -11.597 0.264 1.00 89.81 347 HIS A CA 1
ATOM 2759 C C . HIS A 1 347 ? 1.782 -10.691 1.439 1.00 89.81 347 HIS A C 1
ATOM 2761 O O . HIS A 1 347 ? 2.145 -9.510 1.475 1.00 89.81 347 HIS A O 1
ATOM 2767 N N . SER A 1 348 ? 1.114 -11.279 2.429 1.00 90.81 348 SER A N 1
ATOM 2768 C CA . SER A 1 348 ? 0.646 -10.599 3.632 1.00 90.81 348 SER A CA 1
ATOM 2769 C C . SER A 1 348 ? 1.518 -10.935 4.837 1.00 90.81 348 SER A C 1
ATOM 2771 O O . SER A 1 348 ? 1.809 -12.094 5.128 1.00 90.81 348 SER A O 1
ATOM 2773 N N . ASN A 1 349 ? 1.903 -9.894 5.563 1.00 93.50 349 ASN A N 1
ATOM 2774 C CA . ASN A 1 349 ? 2.647 -9.976 6.815 1.00 93.50 349 ASN A CA 1
ATOM 2775 C C . ASN A 1 349 ? 1.760 -9.683 8.032 1.00 93.50 349 ASN A C 1
ATOM 2777 O O . ASN A 1 349 ? 2.286 -9.356 9.097 1.00 93.50 349 ASN A O 1
ATOM 2781 N N . ILE A 1 350 ? 0.439 -9.795 7.901 1.00 94.19 350 ILE A N 1
ATOM 2782 C CA . ILE A 1 350 ? -0.496 -9.522 8.996 1.00 94.19 350 ILE A CA 1
ATOM 2783 C C . ILE A 1 350 ? -0.269 -10.505 10.158 1.00 94.19 350 ILE A C 1
ATOM 2785 O O . ILE A 1 350 ? -0.078 -11.712 9.974 1.00 94.19 350 ILE A O 1
ATOM 2789 N N . THR A 1 351 ? -0.208 -9.962 11.369 1.00 93.88 351 THR A N 1
ATOM 2790 C CA . THR A 1 351 ? -0.059 -10.655 12.660 1.00 93.88 351 THR A CA 1
ATOM 2791 C C . THR A 1 351 ? -1.361 -10.569 13.455 1.00 93.88 351 THR A C 1
ATOM 2793 O O . THR A 1 351 ? -2.338 -9.964 13.009 1.00 93.88 351 THR A O 1
ATOM 2796 N N . ARG A 1 352 ? -1.389 -11.151 14.661 1.00 92.25 352 ARG A N 1
ATOM 2797 C CA . ARG A 1 352 ? -2.555 -11.059 15.543 1.00 92.25 352 ARG A CA 1
ATOM 2798 C C . ARG A 1 352 ? -2.834 -9.610 15.959 1.00 92.25 352 ARG A C 1
ATOM 2800 O O . ARG A 1 352 ? -3.991 -9.195 15.927 1.00 92.25 352 ARG A O 1
ATOM 2807 N N . SER A 1 353 ? -1.806 -8.835 16.317 1.00 93.00 353 SER A N 1
ATOM 2808 C CA . SER A 1 353 ? -1.992 -7.447 16.777 1.00 93.00 353 SER A CA 1
ATOM 2809 C C . SER A 1 353 ? -2.334 -6.485 15.661 1.00 93.00 353 SER A C 1
ATOM 2811 O O . SER A 1 353 ? -3.254 -5.680 15.790 1.00 93.00 353 SER A O 1
ATOM 2813 N N . THR A 1 354 ? -1.640 -6.600 14.535 1.00 95.25 354 THR A N 1
ATOM 2814 C CA . THR A 1 354 ? -1.912 -5.741 13.380 1.00 95.25 354 THR A CA 1
ATOM 2815 C C . THR A 1 354 ? -3.309 -6.008 12.818 1.00 95.25 354 THR A C 1
ATOM 2817 O O . THR A 1 354 ? -4.026 -5.059 12.514 1.00 95.25 354 THR A O 1
ATOM 2820 N N . TYR A 1 355 ? -3.767 -7.268 12.797 1.00 94.75 355 TYR A N 1
ATOM 2821 C CA . TYR A 1 355 ? -5.159 -7.607 12.483 1.00 94.75 355 TYR A CA 1
ATOM 2822 C C . TYR A 1 355 ? -6.162 -6.971 13.457 1.00 94.75 355 TYR A C 1
ATOM 2824 O O . TYR A 1 355 ? -7.178 -6.433 13.015 1.00 94.75 355 TYR A O 1
ATOM 2832 N N . HIS A 1 356 ? -5.889 -7.010 14.767 1.00 92.81 356 HIS A N 1
ATOM 2833 C CA . HIS A 1 356 ? -6.756 -6.386 15.772 1.00 92.81 356 HIS A CA 1
ATOM 2834 C C . HIS A 1 356 ? -6.949 -4.889 15.485 1.00 92.81 356 HIS A C 1
ATOM 2836 O O . HIS A 1 356 ? -8.088 -4.421 15.412 1.00 92.81 356 HIS A O 1
ATOM 2842 N N . LYS A 1 357 ? -5.857 -4.164 15.213 1.00 94.62 357 LYS A N 1
ATOM 2843 C CA . LYS A 1 357 ? -5.915 -2.745 14.837 1.00 94.62 357 LYS A CA 1
ATOM 2844 C C . LYS A 1 357 ? -6.639 -2.517 13.507 1.00 94.62 357 LYS A C 1
ATOM 2846 O O . LYS A 1 357 ? -7.504 -1.649 13.434 1.00 94.62 357 LYS A O 1
ATOM 2851 N N . ILE A 1 358 ? -6.330 -3.308 12.474 1.00 96.19 358 ILE A N 1
ATOM 2852 C CA . ILE A 1 358 ? -7.004 -3.241 11.165 1.00 96.19 358 ILE A CA 1
ATOM 2853 C C . ILE A 1 358 ? -8.524 -3.342 11.345 1.00 96.19 358 ILE A C 1
ATOM 2855 O O . ILE A 1 358 ? -9.270 -2.518 10.818 1.00 96.19 358 ILE A O 1
ATOM 2859 N N . ARG A 1 359 ? -8.989 -4.325 12.125 1.00 95.44 359 ARG A N 1
ATOM 2860 C CA . ARG A 1 359 ? -10.417 -4.525 12.392 1.00 95.44 359 ARG A CA 1
ATOM 2861 C C . ARG A 1 359 ? -11.033 -3.343 13.140 1.00 95.44 359 ARG A C 1
ATOM 2863 O O . ARG A 1 359 ? -12.112 -2.895 12.757 1.00 95.44 359 ARG A O 1
ATOM 2870 N N . ALA A 1 360 ? -10.366 -2.842 14.180 1.00 95.06 360 ALA A N 1
ATOM 2871 C CA . ALA A 1 360 ? -10.838 -1.691 14.949 1.00 95.06 360 ALA A CA 1
ATOM 2872 C C . ALA A 1 360 ? -10.998 -0.441 14.065 1.00 95.06 360 ALA A C 1
ATOM 2874 O O . ALA A 1 360 ? -12.022 0.238 14.123 1.00 95.06 360 ALA A O 1
ATOM 2875 N N . GLU A 1 361 ? -10.036 -0.179 13.182 1.00 97.62 361 GLU A N 1
ATOM 2876 C CA . GLU A 1 361 ? -10.071 0.985 12.296 1.00 97.62 361 GLU A CA 1
ATOM 2877 C C . GLU A 1 361 ? -11.089 0.852 11.153 1.00 97.62 361 GLU A C 1
ATOM 2879 O O . GLU A 1 361 ? -11.703 1.849 10.769 1.00 97.62 361 GLU A O 1
ATOM 2884 N N . PHE A 1 362 ? -11.350 -0.358 10.643 1.00 98.06 362 PHE A N 1
ATOM 2885 C CA . PHE A 1 362 ? -12.476 -0.570 9.726 1.00 98.06 362 PHE A CA 1
ATOM 2886 C C . PHE A 1 362 ? -13.830 -0.348 10.412 1.00 98.06 362 PHE A C 1
ATOM 2888 O O . PHE A 1 362 ? -14.703 0.296 9.831 1.00 98.06 362 PHE A O 1
ATOM 2895 N N . LEU A 1 363 ? -14.006 -0.834 11.648 1.00 97.62 363 LEU A N 1
ATOM 2896 C CA . LEU A 1 363 ? -15.221 -0.597 12.439 1.00 97.62 363 LEU A CA 1
ATOM 2897 C C . LEU A 1 363 ? -15.426 0.897 12.716 1.00 97.62 363 LEU A C 1
ATOM 2899 O O . LEU A 1 363 ? -16.533 1.402 12.534 1.00 97.62 363 LEU A O 1
ATOM 2903 N N . ARG A 1 364 ? -14.354 1.615 13.076 1.00 96.62 364 ARG A N 1
ATOM 2904 C CA . ARG A 1 364 ? -14.359 3.075 13.237 1.00 96.62 364 ARG A CA 1
ATOM 2905 C C . ARG A 1 364 ? -14.776 3.775 11.945 1.00 96.62 364 ARG A C 1
ATOM 2907 O O . ARG A 1 364 ? -15.701 4.580 11.959 1.00 96.62 364 ARG A O 1
ATOM 2914 N N . GLY A 1 365 ? -14.138 3.443 10.822 1.00 96.50 365 GLY A N 1
ATOM 2915 C CA . GLY A 1 365 ? -14.487 4.021 9.524 1.00 96.50 365 GLY A CA 1
ATOM 2916 C C . GLY A 1 365 ? -15.941 3.747 9.130 1.00 96.50 365 GLY A C 1
ATOM 2917 O O . GLY A 1 365 ? -16.611 4.630 8.595 1.00 96.50 365 GLY A O 1
ATOM 2918 N N . HIS A 1 366 ? -16.476 2.566 9.457 1.00 96.81 366 HIS A N 1
ATOM 2919 C CA . HIS A 1 366 ? -17.884 2.250 9.216 1.00 96.81 366 HIS A CA 1
ATOM 2920 C C . HIS A 1 366 ? -18.822 3.084 10.094 1.00 96.81 366 HIS A C 1
ATOM 2922 O O . HIS A 1 366 ? -19.818 3.596 9.589 1.00 96.81 366 HIS A O 1
ATOM 2928 N N . ALA A 1 367 ? -18.503 3.243 11.381 1.00 94.38 367 ALA A N 1
ATOM 2929 C CA . ALA A 1 367 ? -19.297 4.052 12.300 1.00 94.38 367 ALA A CA 1
ATOM 2930 C C . ALA A 1 367 ? -19.389 5.512 11.834 1.00 94.38 367 ALA A C 1
ATOM 2932 O O . ALA A 1 367 ? -20.488 6.054 11.778 1.00 94.38 367 ALA A O 1
ATOM 2933 N N . LEU A 1 368 ? -18.262 6.100 11.418 1.00 93.94 368 LEU A N 1
ATOM 2934 C CA . LEU A 1 368 ? -18.212 7.473 10.907 1.00 93.94 368 LEU A CA 1
ATOM 2935 C C . LEU A 1 368 ? -18.995 7.614 9.596 1.00 93.94 368 LEU A C 1
ATOM 2937 O O . LEU A 1 368 ? -19.847 8.485 9.456 1.00 93.94 368 LEU A O 1
ATOM 2941 N N . THR A 1 369 ? -18.759 6.723 8.631 1.00 94.12 369 THR A N 1
ATOM 2942 C CA . THR A 1 369 ? -19.378 6.835 7.298 1.00 94.12 369 THR A CA 1
ATOM 2943 C C . THR A 1 369 ? -20.841 6.399 7.246 1.00 94.12 369 THR A C 1
ATOM 2945 O O . THR A 1 369 ? -21.545 6.766 6.309 1.00 94.12 369 THR A O 1
ATOM 2948 N N . LYS A 1 370 ? -21.356 5.662 8.239 1.00 89.19 370 LYS A N 1
ATOM 2949 C CA . LYS A 1 370 ? -22.779 5.275 8.306 1.00 89.19 370 LYS A CA 1
ATOM 2950 C C . LYS A 1 370 ? -23.711 6.490 8.275 1.00 89.19 370 LYS A C 1
ATOM 2952 O O . LYS A 1 370 ? -24.804 6.399 7.719 1.00 89.19 370 LYS A O 1
ATOM 2957 N N . GLU A 1 371 ? -23.284 7.601 8.862 1.00 84.06 371 GLU A N 1
ATOM 2958 C CA . GLU A 1 371 ? -24.052 8.842 8.942 1.00 84.06 371 GLU A CA 1
ATOM 2959 C C . GLU A 1 371 ? -23.617 9.863 7.881 1.00 84.06 371 GLU A C 1
ATOM 2961 O O . GLU A 1 371 ? -23.901 11.042 8.017 1.00 84.06 371 GLU A O 1
ATOM 2966 N N . MET A 1 372 ? -22.981 9.428 6.785 1.00 89.19 372 MET A N 1
ATOM 2967 C CA . MET A 1 372 ? -22.480 10.304 5.711 1.00 89.19 372 MET A CA 1
ATOM 2968 C C . MET A 1 372 ? -23.525 11.292 5.161 1.00 89.19 372 MET A C 1
ATOM 2970 O O . MET A 1 372 ? -23.184 12.374 4.688 1.00 89.19 372 MET A O 1
ATOM 2974 N N . LEU A 1 373 ? -24.809 10.933 5.209 1.00 83.56 373 LEU A N 1
ATOM 2975 C CA . LEU A 1 373 ? -25.912 11.773 4.735 1.00 83.56 373 LEU A CA 1
ATOM 2976 C C . LEU A 1 373 ? -26.539 12.635 5.842 1.00 83.56 373 LEU A C 1
ATOM 2978 O O . LEU A 1 373 ? -27.580 13.240 5.617 1.00 83.56 373 LEU A O 1
ATOM 2982 N N . SER A 1 374 ? -25.953 12.705 7.038 1.00 84.25 374 SER A N 1
ATOM 2983 C CA . SER A 1 374 ? -26.437 13.594 8.094 1.00 84.25 374 SER A CA 1
ATOM 2984 C C . SER A 1 374 ? -26.031 15.054 7.815 1.00 84.25 374 SER A C 1
ATOM 2986 O O . SER A 1 374 ? -24.953 15.302 7.256 1.00 84.25 374 SER A O 1
ATOM 2988 N N . PRO A 1 375 ? -26.861 16.049 8.185 1.00 74.56 375 PRO A N 1
ATOM 2989 C CA . PRO A 1 375 ? -26.464 17.455 8.165 1.00 74.56 375 PRO A CA 1
ATOM 2990 C C . PRO A 1 375 ? -25.372 17.672 9.226 1.00 74.56 375 PRO A C 1
ATOM 2992 O O . PRO A 1 375 ? -25.655 17.604 10.417 1.00 74.56 375 PRO A O 1
ATOM 2995 N N . GLY A 1 376 ? -24.121 17.875 8.804 1.00 78.44 376 GLY A N 1
ATOM 2996 C CA . GLY A 1 376 ? -22.972 18.062 9.706 1.00 78.44 376 GLY A CA 1
ATOM 2997 C C . GLY A 1 376 ? -21.868 17.004 9.619 1.00 78.44 376 GLY A C 1
ATOM 2998 O O . GLY A 1 376 ? -20.831 17.192 10.240 1.00 78.44 376 GLY A O 1
ATOM 2999 N N . PHE A 1 377 ? -22.037 15.932 8.835 1.00 86.94 377 PHE A N 1
ATOM 3000 C CA . PHE A 1 377 ? -20.945 14.975 8.609 1.00 86.94 377 PHE A CA 1
ATOM 3001 C C . PHE A 1 377 ? -19.696 15.662 8.023 1.00 86.94 377 PHE A C 1
ATOM 3003 O O . PHE A 1 377 ? -19.815 16.506 7.129 1.00 86.94 377 PHE A O 1
ATOM 3010 N N . ASP A 1 378 ? -18.516 15.265 8.496 1.00 86.94 378 ASP A N 1
ATOM 3011 C CA . ASP A 1 378 ? -17.219 15.774 8.057 1.00 86.94 378 ASP A CA 1
ATOM 3012 C C . ASP A 1 378 ? -16.254 14.614 7.766 1.00 86.94 378 ASP A C 1
ATOM 3014 O O . ASP A 1 378 ? -16.071 13.688 8.558 1.00 86.94 378 ASP A O 1
ATOM 3018 N N . TRP A 1 379 ? -15.612 14.671 6.602 1.00 92.38 379 TRP A N 1
ATOM 3019 C CA . TRP A 1 379 ? -14.597 13.709 6.188 1.00 92.38 379 TRP A CA 1
ATOM 3020 C C . TRP A 1 379 ? -13.295 13.841 6.987 1.00 92.38 379 TRP A C 1
ATOM 3022 O O . TRP A 1 379 ? -12.511 12.889 7.015 1.00 92.38 379 TRP A O 1
ATOM 3032 N N . SER A 1 380 ? -13.038 14.991 7.619 1.00 91.25 380 SER A N 1
ATOM 3033 C CA . SER A 1 380 ? -11.797 15.236 8.363 1.00 91.25 380 SER A CA 1
ATOM 3034 C C . SER A 1 380 ? -11.578 14.201 9.472 1.00 91.25 380 SER A C 1
ATOM 3036 O O . SER A 1 380 ? -10.470 13.678 9.608 1.00 91.25 380 SER A O 1
ATOM 3038 N N . GLU A 1 381 ? -12.648 13.809 10.170 1.00 91.50 381 GLU A N 1
ATOM 3039 C CA . GLU A 1 381 ? -12.616 12.787 11.215 1.00 91.50 381 GLU A CA 1
ATOM 3040 C C . GLU A 1 381 ? -12.143 11.445 10.656 1.00 91.50 381 GLU A C 1
ATOM 3042 O O . GLU A 1 381 ? -11.280 10.784 11.235 1.00 91.50 381 GLU A O 1
ATOM 3047 N N . LEU A 1 382 ? -12.638 11.042 9.483 1.00 95.06 382 LEU A N 1
ATOM 3048 C CA . LEU A 1 382 ? -12.234 9.788 8.848 1.00 95.06 382 LEU A CA 1
ATOM 3049 C C . LEU A 1 382 ? -10.719 9.747 8.600 1.00 95.06 382 LEU A C 1
ATOM 3051 O O . LEU A 1 382 ? -10.085 8.712 8.835 1.00 95.06 382 LEU A O 1
ATOM 3055 N N . PHE A 1 383 ? -10.153 10.874 8.167 1.00 95.75 383 PHE A N 1
ATOM 3056 C CA . PHE A 1 383 ? -8.743 11.033 7.826 1.00 95.75 383 PHE A CA 1
ATOM 3057 C C . PHE A 1 383 ? -7.902 11.642 8.953 1.00 95.75 383 PHE A C 1
ATOM 3059 O O . PHE A 1 383 ? -6.814 12.132 8.676 1.00 95.75 383 PHE A O 1
ATOM 3066 N N . GLU A 1 384 ? -8.337 11.649 10.210 1.00 94.06 384 GLU A N 1
ATOM 3067 C CA . GLU A 1 384 ? -7.497 12.167 11.295 1.00 94.06 384 GLU A CA 1
ATOM 3068 C C . GLU A 1 384 ? -6.288 11.235 11.552 1.00 94.06 384 GLU A C 1
ATOM 3070 O O . GLU A 1 384 ? -6.373 10.014 11.376 1.00 94.06 384 GLU A O 1
ATOM 3075 N N . HIS A 1 385 ? -5.159 11.779 12.013 1.00 94.31 385 HIS A N 1
ATOM 3076 C CA . HIS A 1 385 ? -3.993 10.962 12.370 1.00 94.31 385 HIS A CA 1
ATOM 3077 C C . HIS A 1 385 ? -4.271 10.082 13.594 1.00 94.31 385 HIS A C 1
ATOM 3079 O O . HIS A 1 385 ? -4.942 10.502 14.537 1.00 94.31 385 HIS A O 1
ATOM 3085 N N . PHE A 1 386 ? -3.726 8.864 13.603 1.00 93.69 386 PHE A N 1
ATOM 3086 C CA . PHE A 1 386 ? -3.836 7.976 14.756 1.00 93.69 386 PHE A CA 1
ATOM 3087 C C . PHE A 1 386 ? -3.129 8.598 15.976 1.00 93.69 386 PHE A C 1
ATOM 3089 O O . PHE A 1 386 ? -1.935 8.908 15.898 1.00 93.69 386 PHE A O 1
ATOM 3096 N N . PRO A 1 387 ? -3.814 8.786 17.118 1.00 88.94 387 PRO A N 1
ATOM 3097 C CA . PRO A 1 387 ? -3.261 9.534 18.240 1.00 88.94 387 PRO A CA 1
ATOM 3098 C C . PRO A 1 387 ? -2.408 8.639 19.156 1.00 88.94 387 PRO A C 1
ATOM 3100 O O . PRO A 1 387 ? -2.756 8.414 20.316 1.00 88.94 387 PRO A O 1
ATOM 3103 N N . TYR A 1 388 ? -1.267 8.146 18.653 1.00 84.00 388 TYR A N 1
ATOM 3104 C CA . TYR A 1 388 ? -0.379 7.215 19.376 1.00 84.00 388 TYR A CA 1
ATOM 3105 C C . TYR A 1 388 ? -0.050 7.674 20.803 1.00 84.00 388 TYR A C 1
ATOM 3107 O O . TYR A 1 388 ? -0.173 6.887 21.737 1.00 84.00 388 TYR A O 1
ATOM 3115 N N . GLY A 1 389 ? 0.294 8.955 20.985 1.00 74.38 389 GLY A N 1
ATOM 3116 C CA . GLY A 1 389 ? 0.650 9.512 22.295 1.00 74.38 389 GLY A CA 1
ATOM 3117 C C . GLY A 1 389 ? -0.514 9.631 23.286 1.00 74.38 389 GLY A C 1
ATOM 3118 O O . GLY A 1 389 ? -0.273 9.780 24.477 1.00 74.38 389 GLY A O 1
ATOM 3119 N N . LYS A 1 390 ? -1.769 9.560 22.820 1.00 78.50 390 LYS A N 1
ATOM 3120 C CA . LYS A 1 390 ? -2.959 9.553 23.690 1.00 78.50 390 LYS A CA 1
ATOM 3121 C C . LYS A 1 390 ? -3.405 8.133 24.038 1.00 78.50 390 LYS A C 1
ATOM 3123 O O . LYS A 1 390 ? -3.949 7.915 25.112 1.00 78.50 390 LYS A O 1
ATOM 3128 N N . ILE A 1 391 ? -3.203 7.186 23.119 1.00 80.06 391 ILE A N 1
ATOM 3129 C CA . ILE A 1 391 ? -3.695 5.807 23.249 1.00 80.06 391 ILE A CA 1
ATOM 3130 C C . ILE A 1 391 ? -2.722 4.938 24.049 1.00 80.06 391 ILE A C 1
ATOM 3132 O O . ILE A 1 391 ? -3.153 4.121 24.863 1.00 80.06 391 ILE A O 1
ATOM 3136 N N . TYR A 1 392 ? -1.414 5.103 23.840 1.00 81.88 392 TYR A N 1
ATOM 3137 C CA . TYR A 1 392 ? -0.415 4.210 24.419 1.00 81.88 392 TYR A CA 1
ATOM 3138 C C . TYR A 1 392 ? 0.347 4.872 25.565 1.00 81.88 392 TYR A C 1
ATOM 3140 O O . TYR A 1 392 ? 1.170 5.756 25.355 1.00 81.88 392 TYR A O 1
ATOM 3148 N N . GLY A 1 393 ? 0.125 4.382 26.790 1.00 76.31 393 GLY A N 1
ATOM 3149 C CA . GLY A 1 393 ? 0.920 4.768 27.967 1.00 76.31 393 GLY A CA 1
ATOM 3150 C C . GLY A 1 393 ? 2.293 4.081 28.052 1.00 76.31 393 GLY A C 1
ATOM 3151 O O . GLY A 1 393 ? 3.133 4.458 28.866 1.00 76.31 393 GLY A O 1
ATOM 3152 N N . ARG A 1 394 ? 2.536 3.055 27.227 1.00 81.12 394 ARG A N 1
ATOM 3153 C CA . ARG A 1 394 ? 3.823 2.358 27.104 1.00 81.12 394 ARG A CA 1
ATOM 3154 C C . ARG A 1 394 ? 4.171 2.199 25.634 1.00 81.12 394 ARG A C 1
ATOM 3156 O O . ARG A 1 394 ? 3.310 1.802 24.848 1.00 81.12 394 ARG A O 1
ATOM 3163 N N . VAL A 1 395 ? 5.428 2.455 25.288 1.00 86.12 395 VAL A N 1
ATOM 3164 C CA . VAL A 1 395 ? 5.929 2.289 23.922 1.00 86.12 395 VAL A CA 1
ATOM 3165 C C . VAL A 1 395 ? 7.269 1.557 23.907 1.00 86.12 395 VAL A C 1
ATOM 3167 O O . VAL A 1 395 ? 8.081 1.704 24.821 1.00 86.12 395 VAL A O 1
ATOM 3170 N N . VAL A 1 396 ? 7.518 0.780 22.857 1.00 86.69 396 VAL A N 1
ATOM 3171 C CA . VAL A 1 396 ? 8.860 0.289 22.522 1.00 86.69 396 VAL A CA 1
ATOM 3172 C C . VAL A 1 396 ? 9.517 1.324 21.622 1.00 86.69 396 VAL A C 1
ATOM 3174 O O . VAL A 1 396 ? 9.021 1.590 20.529 1.00 86.69 396 VAL A O 1
ATOM 3177 N N . LYS A 1 397 ? 10.629 1.900 22.075 1.00 88.25 397 LYS A N 1
ATOM 3178 C CA . LYS A 1 397 ? 11.529 2.706 21.254 1.00 88.25 397 LYS A CA 1
ATOM 3179 C C . LYS A 1 397 ? 12.527 1.775 20.571 1.00 88.25 397 LYS A C 1
ATOM 3181 O O . LYS A 1 397 ? 13.233 1.026 21.242 1.00 88.25 397 LYS A O 1
ATOM 3186 N N . ILE A 1 398 ? 12.601 1.842 19.249 1.00 87.19 398 ILE A N 1
ATOM 3187 C CA . ILE A 1 398 ? 13.620 1.155 18.450 1.00 87.19 398 ILE A CA 1
ATOM 3188 C C . ILE A 1 398 ? 14.526 2.236 17.873 1.00 87.19 398 ILE A C 1
ATOM 3190 O O . ILE A 1 398 ? 14.073 3.014 17.039 1.00 87.19 398 ILE A O 1
ATOM 3194 N N . SER A 1 399 ? 15.773 2.287 18.328 1.00 85.94 399 SER A N 1
ATOM 3195 C CA . SER A 1 399 ? 16.787 3.259 17.910 1.00 85.94 399 SER A CA 1
ATOM 3196 C C . SER A 1 399 ? 17.806 2.601 16.989 1.00 85.94 399 SER A C 1
ATOM 3198 O O . SER A 1 399 ? 18.408 1.589 17.355 1.00 85.94 399 SER A O 1
ATOM 3200 N N . LEU A 1 400 ? 18.010 3.183 15.811 1.00 85.38 400 LEU A N 1
ATOM 3201 C CA . LEU A 1 400 ? 18.979 2.752 14.809 1.00 85.38 400 LEU A CA 1
ATOM 3202 C C . LEU A 1 400 ? 19.972 3.877 14.556 1.00 85.38 400 LEU A C 1
ATOM 3204 O O . LEU A 1 400 ? 19.561 5.000 14.283 1.00 85.38 400 LEU A O 1
ATOM 3208 N N . SER A 1 401 ? 21.262 3.569 14.606 1.00 82.00 401 SER A N 1
ATOM 3209 C CA . SER A 1 401 ? 22.318 4.534 14.301 1.00 82.00 401 SER A CA 1
ATOM 3210 C C . SER A 1 401 ? 23.448 3.891 13.506 1.00 82.00 401 SER A C 1
ATOM 3212 O O . SER A 1 401 ? 23.729 2.692 13.638 1.00 82.00 401 SER A O 1
ATOM 3214 N N . ALA A 1 402 ? 24.085 4.709 12.673 1.00 76.88 402 ALA A N 1
ATOM 3215 C CA . ALA A 1 402 ? 25.276 4.369 11.909 1.00 76.88 402 ALA A CA 1
ATOM 3216 C C . ALA A 1 402 ? 26.214 5.584 11.851 1.00 76.88 402 ALA A C 1
ATOM 3218 O O . ALA A 1 402 ? 25.824 6.698 12.206 1.00 76.88 402 ALA A O 1
ATOM 3219 N N . SER A 1 403 ? 27.459 5.351 11.434 1.00 76.94 403 SER A N 1
ATOM 3220 C CA . SER A 1 403 ? 28.467 6.409 11.322 1.00 76.94 403 SER A CA 1
ATOM 3221 C C . SER A 1 403 ? 28.209 7.345 10.139 1.00 76.94 403 SER A C 1
ATOM 3223 O O . SER A 1 403 ? 28.550 8.520 10.215 1.00 76.94 403 SER A O 1
ATOM 3225 N N . GLU A 1 404 ? 27.608 6.824 9.067 1.00 74.94 404 GLU A N 1
ATOM 3226 C CA . GLU A 1 404 ? 27.313 7.547 7.828 1.00 74.94 404 GLU A CA 1
ATOM 3227 C C . GLU A 1 404 ? 25.829 7.418 7.463 1.00 74.94 404 GLU A C 1
ATOM 3229 O O . GLU A 1 404 ? 25.148 6.464 7.858 1.00 74.94 404 GLU A O 1
ATOM 3234 N N . LYS A 1 405 ? 25.315 8.381 6.694 1.00 76.38 405 LYS A N 1
ATOM 3235 C CA . LYS A 1 405 ? 23.900 8.447 6.318 1.00 76.38 405 LYS A CA 1
ATOM 3236 C C . LYS A 1 405 ? 23.501 7.321 5.366 1.00 76.38 405 LYS A C 1
ATOM 3238 O O . LYS A 1 405 ? 22.496 6.650 5.589 1.00 76.38 405 LYS A O 1
ATOM 3243 N N . GLU A 1 406 ? 24.296 7.081 4.330 1.00 72.94 406 GLU A N 1
ATOM 3244 C CA . GLU A 1 406 ? 24.060 6.022 3.344 1.00 72.94 406 GLU A CA 1
ATOM 3245 C C . GLU A 1 406 ? 24.047 4.643 4.020 1.00 72.94 406 GLU A C 1
ATOM 3247 O O . GLU A 1 406 ? 23.199 3.791 3.745 1.00 72.94 406 GLU A O 1
ATOM 3252 N N . GLU A 1 407 ? 24.956 4.446 4.974 1.00 74.88 407 GLU A N 1
ATOM 3253 C CA . GLU A 1 407 ? 25.011 3.262 5.824 1.00 74.88 407 GLU A CA 1
ATOM 3254 C C . GLU A 1 407 ? 23.760 3.120 6.707 1.00 74.88 407 GLU A C 1
ATOM 3256 O O . GLU A 1 407 ? 23.197 2.024 6.817 1.00 74.88 407 GLU A O 1
ATOM 3261 N N . LEU A 1 408 ? 23.292 4.217 7.313 1.00 79.06 408 LEU A N 1
ATOM 3262 C CA . LEU A 1 408 ? 22.074 4.227 8.122 1.00 79.06 408 LEU A CA 1
ATOM 3263 C C . LEU A 1 408 ? 20.847 3.835 7.294 1.00 79.06 408 LEU A C 1
ATOM 3265 O O . LEU A 1 408 ? 20.036 3.035 7.758 1.00 79.06 408 LEU A O 1
ATOM 3269 N N . GLU A 1 409 ? 20.717 4.335 6.066 1.00 76.44 409 GLU A N 1
ATOM 3270 C CA . GLU A 1 409 ? 19.602 3.999 5.174 1.00 76.44 409 GLU A CA 1
ATOM 3271 C C . GLU A 1 409 ? 19.563 2.498 4.840 1.00 76.44 409 GLU A C 1
ATOM 3273 O O . GLU A 1 409 ? 18.507 1.854 4.938 1.00 76.44 409 GLU A O 1
ATOM 3278 N N . VAL A 1 410 ? 20.720 1.904 4.523 1.00 75.88 410 VAL A N 1
ATOM 3279 C CA . VAL A 1 410 ? 20.847 0.453 4.303 1.00 75.88 410 VAL A CA 1
ATOM 3280 C C . VAL A 1 410 ? 20.495 -0.320 5.576 1.00 75.88 410 VAL A C 1
ATOM 3282 O O . VAL A 1 410 ? 19.751 -1.309 5.524 1.00 75.88 410 VAL A O 1
ATOM 3285 N N . TRP A 1 411 ? 20.978 0.139 6.733 1.00 80.88 411 TRP A N 1
ATOM 3286 C CA . TRP A 1 411 ? 20.720 -0.501 8.021 1.00 80.88 411 TRP A CA 1
ATOM 3287 C C . TRP A 1 411 ? 19.241 -0.478 8.405 1.00 80.88 411 TRP A C 1
ATOM 3289 O O . TRP A 1 411 ? 18.669 -1.513 8.760 1.00 80.88 411 TRP A O 1
ATOM 3299 N N . VAL A 1 412 ? 18.588 0.673 8.249 1.00 83.75 412 VAL A N 1
ATOM 3300 C CA . VAL A 1 412 ? 17.145 0.848 8.441 1.00 83.75 412 VAL A CA 1
ATOM 3301 C C . VAL A 1 412 ? 16.369 -0.116 7.542 1.00 83.75 412 VAL A C 1
ATOM 3303 O O . VAL A 1 412 ? 15.439 -0.779 8.009 1.00 83.75 412 VAL A O 1
ATOM 3306 N N . GLY A 1 413 ? 16.764 -0.260 6.273 1.00 81.69 413 GLY A N 1
ATOM 3307 C CA . GLY A 1 413 ? 16.172 -1.231 5.348 1.00 81.69 413 GLY A CA 1
ATOM 3308 C C . GLY A 1 413 ? 16.308 -2.683 5.827 1.00 81.69 413 GLY A C 1
ATOM 3309 O O . GLY A 1 413 ? 15.326 -3.435 5.834 1.00 81.69 413 GLY A O 1
ATOM 3310 N N . CYS A 1 414 ? 17.502 -3.066 6.287 1.00 80.75 414 CYS A N 1
ATOM 3311 C CA . CYS A 1 414 ? 17.779 -4.394 6.839 1.00 80.75 414 CYS A CA 1
ATOM 3312 C C . CYS A 1 414 ? 16.896 -4.691 8.062 1.00 80.75 414 CYS A C 1
ATOM 3314 O O . CYS A 1 414 ? 16.224 -5.725 8.113 1.00 80.75 414 CYS A O 1
ATOM 3316 N N . VAL A 1 415 ? 16.819 -3.753 9.007 1.00 86.44 415 VAL A N 1
ATOM 3317 C CA . VAL A 1 415 ? 16.003 -3.876 10.220 1.00 86.44 415 VAL A CA 1
ATOM 3318 C C . VAL A 1 415 ? 14.512 -3.969 9.886 1.00 86.44 415 VAL A C 1
ATOM 3320 O O . VAL A 1 415 ? 13.833 -4.884 10.364 1.00 86.44 415 VAL A O 1
ATOM 3323 N N . LYS A 1 416 ? 14.007 -3.102 8.996 1.00 87.81 416 LYS A N 1
ATOM 3324 C CA . LYS A 1 416 ? 12.609 -3.128 8.529 1.00 87.81 416 LYS A CA 1
ATOM 3325 C C . LYS A 1 416 ? 12.212 -4.485 7.960 1.00 87.81 416 LYS A C 1
ATOM 3327 O O . LYS A 1 416 ? 11.103 -4.953 8.209 1.00 87.81 416 LYS A O 1
ATOM 3332 N N . SER A 1 417 ? 13.117 -5.157 7.242 1.00 84.62 417 SER A N 1
ATOM 3333 C CA . SER A 1 417 ? 12.857 -6.486 6.668 1.00 84.62 417 SER A CA 1
ATOM 3334 C C . SER A 1 417 ? 12.526 -7.561 7.718 1.00 84.62 417 SER A C 1
ATOM 3336 O O . SER A 1 417 ? 11.915 -8.582 7.391 1.00 84.62 417 SER A O 1
ATOM 3338 N N . ARG A 1 418 ? 12.893 -7.328 8.987 1.00 87.94 418 ARG A N 1
ATOM 3339 C CA . ARG A 1 418 ? 12.665 -8.229 10.125 1.00 87.94 418 ARG A CA 1
ATOM 3340 C C . ARG A 1 418 ? 11.637 -7.707 11.130 1.00 87.94 418 ARG A C 1
ATOM 3342 O O . ARG A 1 418 ? 11.383 -8.387 12.121 1.00 87.94 418 ARG A O 1
ATOM 3349 N N . PHE A 1 419 ? 10.973 -6.581 10.868 1.00 91.25 419 PHE A N 1
ATOM 3350 C CA . PHE A 1 419 ? 9.961 -6.038 11.780 1.00 91.25 419 PHE A CA 1
ATOM 3351 C C . PHE A 1 419 ? 8.817 -7.000 12.075 1.00 91.25 419 PHE A C 1
ATOM 3353 O O . PHE A 1 419 ? 8.456 -7.143 13.238 1.00 91.25 419 PHE A O 1
ATOM 3360 N N . ARG A 1 420 ? 8.309 -7.740 11.082 1.00 91.50 420 ARG A N 1
ATOM 3361 C CA . ARG A 1 420 ? 7.308 -8.787 11.344 1.00 91.50 420 ARG A CA 1
ATOM 3362 C C . ARG A 1 420 ? 7.778 -9.793 12.397 1.00 91.50 420 ARG A C 1
ATOM 3364 O O . ARG A 1 420 ? 6.981 -10.183 13.243 1.00 91.50 420 ARG A O 1
ATOM 3371 N N . TRP A 1 421 ? 9.040 -10.222 12.339 1.00 91.50 421 TRP A N 1
ATOM 3372 C CA . TRP A 1 421 ? 9.579 -11.148 13.335 1.00 91.50 421 TRP A CA 1
ATOM 3373 C C . TRP A 1 421 ? 9.556 -10.509 14.725 1.00 91.50 421 TRP A C 1
ATOM 3375 O O . TRP A 1 421 ? 9.077 -11.130 15.666 1.00 91.50 421 TRP A O 1
ATOM 3385 N N . LEU A 1 422 ? 9.989 -9.248 14.832 1.00 90.69 422 LEU A N 1
ATOM 3386 C CA . LEU A 1 422 ? 10.014 -8.526 16.104 1.00 90.69 422 LEU A CA 1
ATOM 3387 C C . LEU A 1 422 ? 8.606 -8.338 16.685 1.00 90.69 422 LEU A C 1
ATOM 3389 O O . LEU A 1 422 ? 8.410 -8.551 17.877 1.00 90.69 422 LEU A O 1
ATOM 3393 N N . VAL A 1 423 ? 7.619 -8.008 15.845 1.00 92.06 423 VAL A N 1
ATOM 3394 C CA . VAL A 1 423 ? 6.209 -7.916 16.254 1.00 92.06 423 VAL A CA 1
ATOM 3395 C C . VAL A 1 423 ? 5.723 -9.255 16.808 1.00 92.06 423 VAL A C 1
ATOM 3397 O O . VAL A 1 423 ? 5.183 -9.286 17.907 1.00 92.06 423 VAL A O 1
ATOM 3400 N N . VAL A 1 424 ? 5.946 -10.368 16.099 1.00 91.62 424 VAL A N 1
ATOM 3401 C CA . VAL A 1 424 ? 5.518 -11.704 16.560 1.00 91.62 424 VAL A CA 1
ATOM 3402 C C . VAL A 1 424 ? 6.216 -12.096 17.862 1.00 91.62 424 VAL A C 1
ATOM 3404 O O . VAL A 1 424 ? 5.560 -12.570 18.785 1.00 91.62 424 VAL A O 1
ATOM 3407 N N . ARG A 1 425 ? 7.525 -11.851 17.979 1.00 90.56 425 ARG A N 1
ATOM 3408 C CA . ARG A 1 425 ? 8.276 -12.198 19.189 1.00 90.56 425 ARG A CA 1
ATOM 3409 C C . ARG A 1 425 ? 7.782 -11.419 20.403 1.00 90.56 425 ARG A C 1
ATOM 3411 O O . ARG A 1 425 ? 7.546 -11.991 21.461 1.00 90.56 425 ARG A O 1
ATOM 3418 N N . LEU A 1 426 ? 7.575 -10.115 20.244 1.00 88.25 426 LEU A N 1
ATOM 3419 C CA . LEU A 1 426 ? 7.033 -9.288 21.312 1.00 88.25 426 LEU A CA 1
ATOM 3420 C C . LEU A 1 426 ? 5.566 -9.666 21.631 1.00 88.25 426 LEU A C 1
ATOM 3422 O O . LEU A 1 426 ? 5.173 -9.583 22.790 1.00 88.25 426 LEU A O 1
ATOM 3426 N N . GLU A 1 427 ? 4.752 -10.095 20.650 1.00 89.31 427 GLU A N 1
ATOM 3427 C CA . GLU A 1 427 ? 3.374 -10.587 20.869 1.00 89.31 427 GLU A CA 1
ATOM 3428 C C . GLU A 1 427 ? 3.332 -11.817 21.790 1.00 89.31 427 GLU A C 1
ATOM 3430 O O . GLU A 1 427 ? 2.401 -11.957 22.595 1.00 89.31 427 GLU A O 1
ATOM 3435 N N . GLU A 1 428 ? 4.319 -12.705 21.652 1.00 87.06 428 GLU A N 1
ATOM 3436 C CA . GLU A 1 428 ? 4.495 -13.905 22.473 1.00 87.06 428 GLU A CA 1
ATOM 3437 C C . GLU A 1 428 ? 4.893 -13.543 23.908 1.00 87.06 428 GLU A C 1
ATOM 3439 O O . GLU A 1 428 ? 4.230 -13.980 24.849 1.00 87.06 428 GLU A O 1
ATOM 3444 N N . GLU A 1 429 ? 5.906 -12.687 24.072 1.00 82.88 429 GLU A N 1
ATOM 3445 C CA . GLU A 1 429 ? 6.414 -12.262 25.386 1.00 82.88 429 GLU A CA 1
ATOM 3446 C C . GLU A 1 429 ? 5.380 -11.438 26.178 1.00 82.88 429 GLU A C 1
ATOM 3448 O O . GLU A 1 429 ? 5.151 -11.662 27.368 1.00 82.88 429 GLU A O 1
ATOM 3453 N N . LEU A 1 430 ? 4.685 -10.505 25.516 1.00 79.12 430 LEU A N 1
ATOM 3454 C CA . LEU A 1 430 ? 3.652 -9.673 26.147 1.00 79.12 430 LEU A CA 1
ATOM 3455 C C . LEU A 1 430 ? 2.382 -10.442 26.504 1.00 79.12 430 LEU A C 1
ATOM 3457 O O . LEU A 1 430 ? 1.623 -10.012 27.381 1.00 79.12 430 LEU A O 1
ATOM 3461 N N . GLN A 1 431 ? 2.086 -11.513 25.762 1.00 79.25 431 GLN A N 1
ATOM 3462 C CA . GLN A 1 431 ? 0.755 -12.128 25.720 1.00 79.25 431 GLN A CA 1
ATOM 3463 C C . GLN A 1 431 ? -0.360 -11.076 25.536 1.00 79.25 431 GLN A C 1
ATOM 3465 O O . GLN A 1 431 ? -1.423 -11.169 26.153 1.00 79.25 431 GLN A O 1
ATOM 3470 N N . GLY A 1 432 ? -0.084 -10.049 24.725 1.00 82.38 432 GLY A N 1
ATOM 3471 C CA . GLY A 1 432 ? -0.921 -8.865 24.509 1.00 82.38 432 GLY A CA 1
ATOM 3472 C C . GLY A 1 432 ? -0.924 -8.422 23.046 1.00 82.38 432 GLY A C 1
ATOM 3473 O O . GLY A 1 432 ? -0.760 -9.260 22.147 1.00 82.38 432 GLY A O 1
ATOM 3474 N N . PHE A 1 433 ? -1.114 -7.118 22.820 1.00 87.44 433 PHE A N 1
ATOM 3475 C CA . PHE A 1 433 ? -1.107 -6.517 21.486 1.00 87.44 433 PHE A CA 1
ATOM 3476 C C . PHE A 1 433 ? -0.043 -5.432 21.346 1.00 87.44 433 PHE A C 1
ATOM 3478 O O . PHE A 1 433 ? 0.256 -4.684 22.280 1.00 87.44 433 PHE A O 1
ATOM 3485 N N . ILE A 1 434 ? 0.497 -5.345 20.137 1.00 91.00 434 ILE A N 1
ATOM 3486 C CA . ILE A 1 434 ? 1.497 -4.361 19.738 1.00 91.00 434 ILE A CA 1
ATOM 3487 C C . ILE A 1 434 ? 0.978 -3.607 18.538 1.00 91.00 434 ILE A C 1
ATOM 3489 O O . ILE A 1 434 ? 0.527 -4.207 17.562 1.00 91.00 434 ILE A O 1
ATOM 3493 N N . ASP A 1 435 ? 1.100 -2.293 18.597 1.00 93.12 435 ASP A N 1
ATOM 3494 C CA . ASP A 1 435 ? 0.817 -1.430 17.470 1.00 93.12 435 ASP A CA 1
ATOM 3495 C C . ASP A 1 435 ? 2.114 -0.833 16.908 1.00 93.12 435 ASP A C 1
ATOM 3497 O O . ASP A 1 435 ? 2.634 0.154 17.447 1.00 93.12 435 ASP A O 1
ATOM 3501 N N . PRO A 1 436 ? 2.672 -1.429 15.839 1.00 93.31 436 PRO A N 1
ATOM 3502 C CA . PRO A 1 436 ? 3.906 -0.947 15.257 1.00 93.31 436 PRO A CA 1
ATOM 3503 C C . PRO A 1 436 ? 3.664 0.319 14.421 1.00 93.31 436 PRO A C 1
ATOM 3505 O O . PRO A 1 436 ? 3.313 0.247 13.244 1.00 93.31 436 PRO A O 1
ATOM 3508 N N . ASN A 1 437 ? 3.879 1.496 15.018 1.00 91.56 437 ASN A N 1
ATOM 3509 C CA . ASN A 1 437 ? 3.769 2.774 14.313 1.00 91.56 437 ASN A CA 1
ATOM 3510 C C . ASN A 1 437 ? 4.736 2.821 13.110 1.00 91.56 437 ASN A C 1
ATOM 3512 O O . ASN A 1 437 ? 5.945 2.661 13.310 1.00 91.56 437 ASN A O 1
ATOM 3516 N N . PRO A 1 438 ? 4.242 3.059 11.878 1.00 88.00 438 PRO A N 1
ATOM 3517 C CA . PRO A 1 438 ? 5.088 3.121 10.691 1.00 88.00 438 PRO A CA 1
ATOM 3518 C C . PRO A 1 438 ? 5.943 4.387 10.577 1.00 88.00 438 PRO A C 1
ATOM 3520 O O . PRO A 1 438 ? 6.801 4.435 9.700 1.00 88.00 438 PRO A O 1
ATOM 3523 N N . THR A 1 439 ? 5.716 5.407 11.408 1.00 87.69 439 THR A N 1
ATOM 3524 C CA . THR A 1 439 ? 6.438 6.684 11.319 1.00 87.69 439 THR A CA 1
ATOM 3525 C C . THR A 1 439 ? 7.905 6.557 11.733 1.00 87.69 439 THR A C 1
ATOM 3527 O O . THR A 1 439 ? 8.219 6.032 12.802 1.00 87.69 439 THR A O 1
ATOM 3530 N N . GLU A 1 440 ? 8.783 7.106 10.894 1.00 87.00 440 GLU A N 1
ATOM 3531 C CA . GLU A 1 440 ? 10.225 7.234 11.114 1.00 87.00 440 GLU A CA 1
ATOM 3532 C C . GLU A 1 440 ? 10.553 8.613 11.682 1.00 87.00 440 GLU A C 1
ATOM 3534 O O . GLU A 1 440 ? 10.176 9.634 11.105 1.00 87.00 440 GLU A O 1
ATOM 3539 N N . TYR A 1 441 ? 11.261 8.644 12.808 1.00 84.81 441 TYR A N 1
ATOM 3540 C CA . TYR A 1 441 ? 11.714 9.878 13.440 1.00 84.81 441 TYR A CA 1
ATOM 3541 C C . TYR A 1 441 ? 13.226 10.003 13.266 1.00 84.81 441 TYR A C 1
ATOM 3543 O O . TYR A 1 441 ? 13.975 9.179 13.784 1.00 84.81 441 TYR A O 1
ATOM 3551 N N . HIS A 1 442 ? 13.666 11.022 12.529 1.00 80.19 442 HIS A N 1
ATOM 3552 C CA . HIS A 1 442 ? 15.084 11.309 12.320 1.00 80.19 442 HIS A CA 1
ATOM 3553 C C . HIS A 1 442 ? 15.576 12.285 13.394 1.00 80.19 442 HIS A C 1
ATOM 3555 O O . HIS A 1 442 ? 15.016 13.372 13.552 1.00 80.19 442 HIS A O 1
ATOM 3561 N N . HIS A 1 443 ? 16.621 11.904 14.126 1.00 72.56 443 HIS A N 1
ATOM 3562 C CA . HIS A 1 443 ? 17.265 12.733 15.139 1.00 72.56 443 HIS A CA 1
ATOM 3563 C C . HIS A 1 443 ? 18.752 12.907 14.815 1.00 72.56 443 HIS A C 1
ATOM 3565 O O . HIS A 1 443 ? 19.437 11.960 14.437 1.00 72.56 443 HIS A O 1
ATOM 3571 N N . VAL A 1 444 ? 19.262 14.125 15.004 1.00 59.00 444 VAL A N 1
ATOM 3572 C CA . VAL A 1 444 ? 20.705 14.398 15.008 1.00 59.00 444 VAL A CA 1
ATOM 3573 C C . VAL A 1 444 ? 21.163 14.283 16.454 1.00 59.00 444 VAL A C 1
ATOM 3575 O O . VAL A 1 444 ? 20.704 15.055 17.295 1.00 59.00 444 VAL A O 1
ATOM 3578 N N . CYS A 1 445 ? 22.007 13.300 16.772 1.00 51.56 445 CYS A N 1
ATOM 3579 C CA . CYS A 1 445 ? 22.394 13.035 18.155 1.00 51.56 445 CYS A CA 1
ATOM 3580 C C . CYS A 1 445 ? 23.565 13.951 18.573 1.00 51.56 445 CYS A C 1
ATOM 3582 O O . CYS A 1 445 ? 24.679 13.758 18.084 1.00 51.56 445 CYS A O 1
ATOM 3584 N N . PRO A 1 446 ? 23.385 14.912 19.506 1.00 45.22 446 PRO A N 1
ATOM 3585 C CA . PRO A 1 446 ? 24.452 15.850 19.878 1.00 45.22 446 PRO A CA 1
ATOM 3586 C C . PRO A 1 446 ? 25.555 15.210 20.737 1.00 45.22 446 PRO A C 1
ATOM 3588 O O . PRO A 1 446 ? 26.630 15.779 20.892 1.00 45.22 446 PRO A O 1
ATOM 3591 N N . ALA A 1 447 ? 25.277 14.043 21.333 1.00 46.41 447 ALA A N 1
ATOM 3592 C CA . ALA A 1 447 ? 26.123 13.400 22.340 1.00 46.41 447 ALA A CA 1
ATOM 3593 C C . ALA A 1 447 ? 27.152 12.400 21.774 1.00 46.41 447 ALA A C 1
ATOM 3595 O O . ALA A 1 447 ? 27.989 11.899 22.524 1.00 46.41 447 ALA A O 1
ATOM 3596 N N . ALA A 1 448 ? 27.117 12.098 20.474 1.00 45.75 448 ALA A N 1
ATOM 3597 C CA . ALA A 1 448 ? 28.167 11.315 19.832 1.00 45.75 448 ALA A CA 1
ATOM 3598 C C . ALA A 1 448 ? 29.237 12.282 19.315 1.00 45.75 448 ALA A C 1
ATOM 3600 O O . ALA A 1 448 ? 28.961 13.082 18.421 1.00 45.75 448 ALA A O 1
ATOM 3601 N N . ALA A 1 449 ? 30.448 12.219 19.873 1.00 38.28 449 ALA A N 1
ATOM 3602 C CA . ALA A 1 449 ? 31.616 12.908 19.330 1.00 38.28 449 ALA A CA 1
ATOM 3603 C C . ALA A 1 449 ? 31.852 12.418 17.886 1.00 38.28 449 ALA A C 1
ATOM 3605 O O . ALA A 1 449 ? 32.482 11.386 17.676 1.00 38.28 449 ALA A O 1
ATOM 3606 N N . GLY A 1 450 ? 31.247 13.099 16.908 1.00 48.22 450 GLY A N 1
ATOM 3607 C CA . GLY A 1 450 ? 31.206 12.666 15.508 1.00 48.22 450 GLY A CA 1
ATOM 3608 C C . GLY A 1 450 ? 29.904 12.948 14.744 1.00 48.22 450 GLY A C 1
ATOM 3609 O O . GLY A 1 450 ? 29.905 12.767 13.536 1.00 48.22 450 GLY A O 1
ATOM 3610 N N . GLY A 1 451 ? 28.820 13.409 15.386 1.00 51.41 451 GLY A N 1
ATOM 3611 C CA . GLY A 1 451 ? 27.614 13.852 14.662 1.00 51.41 451 GLY A CA 1
ATOM 3612 C C . GLY A 1 451 ? 26.852 12.736 13.932 1.00 51.41 451 GLY A C 1
ATOM 3613 O O . GLY A 1 451 ? 26.503 12.894 12.769 1.00 51.41 451 GLY A O 1
ATOM 3614 N N . GLY A 1 452 ? 26.603 11.605 14.600 1.00 58.84 452 GLY A N 1
ATOM 3615 C CA . GLY A 1 452 ? 25.863 10.483 14.009 1.00 58.84 452 GLY A CA 1
ATOM 3616 C C . GLY A 1 452 ? 24.366 10.768 13.812 1.00 58.84 452 GLY A C 1
ATOM 3617 O O . GLY A 1 452 ? 23.718 11.380 14.670 1.00 58.84 452 GLY A O 1
ATOM 3618 N N . GLU A 1 453 ? 23.815 10.284 12.697 1.00 69.62 453 GLU A N 1
ATOM 3619 C CA . GLU A 1 453 ? 22.373 10.275 12.428 1.00 69.62 453 GLU A CA 1
ATOM 3620 C C . GLU A 1 453 ? 21.687 9.096 13.152 1.00 69.62 453 GLU A C 1
ATOM 3622 O O . GLU A 1 453 ? 22.219 7.982 13.221 1.00 69.62 453 GLU A O 1
ATOM 3627 N N . GLU A 1 454 ? 20.494 9.332 13.709 1.00 81.94 454 GLU A N 1
ATOM 3628 C CA . GLU A 1 454 ? 19.664 8.316 14.368 1.00 81.94 454 GLU A CA 1
ATOM 3629 C C . GLU A 1 454 ? 18.270 8.265 13.724 1.00 81.94 454 GLU A C 1
ATOM 3631 O O . GLU A 1 454 ? 17.623 9.295 13.518 1.00 81.94 454 GLU A O 1
ATOM 3636 N N . VAL A 1 455 ? 17.777 7.055 13.452 1.00 85.00 455 VAL A N 1
ATOM 3637 C CA . VAL A 1 455 ? 16.379 6.792 13.087 1.00 85.00 455 VAL A CA 1
ATOM 3638 C C . VAL A 1 455 ? 15.696 6.047 14.222 1.00 85.00 455 VAL A C 1
ATOM 3640 O O . VAL A 1 455 ? 16.180 5.015 14.689 1.00 85.00 455 VAL A O 1
ATOM 3643 N N . VAL A 1 456 ? 14.542 6.554 14.646 1.00 86.25 456 VAL A N 1
ATOM 3644 C CA . VAL A 1 456 ? 13.778 6.019 15.770 1.00 86.25 456 VAL A CA 1
ATOM 3645 C C . VAL A 1 456 ? 12.366 5.628 15.347 1.00 86.25 456 VAL A C 1
ATOM 3647 O O . VAL A 1 456 ? 11.705 6.345 14.598 1.00 86.25 456 VAL A O 1
ATOM 3650 N N . PHE A 1 457 ? 11.882 4.510 15.891 1.00 89.31 457 PHE A N 1
ATOM 3651 C CA . PHE A 1 457 ? 10.486 4.075 15.822 1.00 89.31 457 PHE A CA 1
ATOM 3652 C C . PHE A 1 457 ? 9.891 3.973 17.227 1.00 89.31 457 PHE A C 1
ATOM 3654 O O . PHE A 1 457 ? 10.583 3.576 18.164 1.00 89.31 457 PHE A O 1
ATOM 3661 N N . TYR A 1 458 ? 8.595 4.267 17.360 1.00 88.94 458 TYR A N 1
ATOM 3662 C CA . TYR A 1 458 ? 7.854 4.142 18.620 1.00 88.94 458 TYR A CA 1
ATOM 3663 C C . TYR A 1 458 ? 6.643 3.238 18.440 1.00 88.94 458 TYR A C 1
ATOM 3665 O O . TYR A 1 458 ? 5.677 3.626 17.791 1.00 88.94 458 TYR A O 1
ATOM 3673 N N . TRP A 1 459 ? 6.668 2.038 19.008 1.00 91.81 459 TRP A N 1
ATOM 3674 C CA . TRP A 1 459 ? 5.576 1.074 18.871 1.00 91.81 459 TRP A CA 1
ATOM 3675 C C . TRP A 1 459 ? 4.719 1.031 20.126 1.00 91.81 459 TRP A C 1
ATOM 3677 O O . TRP A 1 459 ? 5.233 0.843 21.225 1.00 91.81 459 TRP A O 1
ATOM 3687 N N . GLY A 1 460 ? 3.411 1.203 19.960 1.00 89.19 460 GLY A N 1
ATOM 3688 C CA . GLY A 1 460 ? 2.445 1.181 21.048 1.00 89.19 460 GLY A CA 1
ATOM 3689 C C . GLY A 1 460 ? 2.339 -0.199 21.680 1.00 89.19 460 GLY A C 1
ATOM 3690 O O . GLY A 1 460 ? 2.254 -1.206 20.977 1.00 89.19 460 GLY A O 1
ATOM 3691 N N . LEU A 1 461 ? 2.322 -0.249 23.010 1.00 84.69 461 LEU A N 1
ATOM 3692 C CA . LEU A 1 461 ? 2.110 -1.480 23.758 1.00 84.69 461 LEU A CA 1
ATOM 3693 C C . LEU A 1 461 ? 0.759 -1.453 24.456 1.00 84.69 461 LEU A C 1
ATOM 3695 O O . LEU A 1 461 ? 0.486 -0.575 25.277 1.00 84.69 461 LEU A O 1
ATOM 3699 N N . GLN A 1 462 ? -0.045 -2.480 24.200 1.00 78.94 462 GLN A N 1
ATOM 3700 C CA . GLN A 1 462 ? -1.227 -2.782 24.988 1.00 78.94 462 GLN A CA 1
ATOM 3701 C C . GLN A 1 462 ? -0.941 -4.058 25.794 1.00 78.94 462 GLN A C 1
ATOM 3703 O O . GLN A 1 462 ? -0.991 -5.165 25.244 1.00 78.94 462 GLN A O 1
ATOM 3708 N N . PRO A 1 463 ? -0.550 -3.918 27.077 1.00 63.59 463 PRO A N 1
ATOM 3709 C CA . PRO A 1 463 ? -0.139 -5.055 27.886 1.00 63.59 463 PRO A CA 1
ATOM 3710 C C . PRO A 1 463 ? -1.304 -6.030 28.055 1.00 63.59 463 PRO A C 1
ATOM 3712 O O . PRO A 1 463 ? -2.418 -5.612 28.358 1.00 63.59 463 PRO A O 1
ATOM 3715 N N . GLY A 1 464 ? -1.027 -7.316 27.845 1.00 65.75 464 GLY A N 1
ATOM 3716 C CA . GLY A 1 464 ? -1.980 -8.394 28.076 1.00 65.75 464 GLY A CA 1
ATOM 3717 C C . GLY A 1 464 ? -1.800 -8.997 29.466 1.00 65.75 464 GLY A C 1
ATOM 3718 O O . GLY A 1 464 ? -1.780 -8.288 30.471 1.00 65.75 464 GLY A O 1
ATOM 3719 N N . ARG A 1 465 ? -1.649 -10.325 29.539 1.00 59.25 465 ARG A N 1
ATOM 3720 C CA . ARG A 1 465 ? -1.481 -11.034 30.823 1.00 59.25 465 ARG A CA 1
ATOM 3721 C C . ARG A 1 465 ? -0.110 -10.818 31.460 1.00 59.25 465 ARG A C 1
ATOM 3723 O O . ARG A 1 465 ? -0.022 -10.771 32.687 1.00 59.25 465 ARG A O 1
ATOM 3730 N N . SER A 1 466 ? 0.943 -10.680 30.652 1.00 58.81 466 SER A N 1
ATOM 3731 C CA . SER A 1 466 ? 2.279 -10.376 31.161 1.00 58.81 466 SER A CA 1
ATOM 3732 C C . SER A 1 466 ? 2.451 -8.867 31.333 1.00 58.81 466 SER A C 1
ATOM 3734 O O . SER A 1 466 ? 2.213 -8.083 30.415 1.00 58.81 466 SER A O 1
ATOM 3736 N N . LYS A 1 467 ? 2.881 -8.443 32.527 1.00 60.62 467 LYS A N 1
ATOM 3737 C CA . LYS A 1 467 ? 3.232 -7.039 32.811 1.00 60.62 467 LYS A CA 1
ATOM 3738 C C . LYS A 1 467 ? 4.688 -6.704 32.479 1.00 60.62 467 LYS A C 1
ATOM 3740 O O . LYS A 1 467 ? 5.030 -5.518 32.490 1.00 60.62 467 LYS A O 1
ATOM 3745 N N . TRP A 1 468 ? 5.499 -7.725 32.205 1.00 64.12 468 TRP A N 1
ATOM 3746 C CA . TRP A 1 468 ? 6.950 -7.657 32.068 1.00 64.12 468 TRP A CA 1
ATOM 3747 C C . TRP A 1 468 ? 7.373 -8.223 30.711 1.00 64.12 468 TRP A C 1
ATOM 3749 O O . TRP A 1 468 ? 6.866 -9.260 30.290 1.00 64.12 468 TRP A O 1
ATOM 3759 N N . ILE A 1 469 ? 8.288 -7.529 30.040 1.00 73.25 469 ILE A N 1
ATOM 3760 C CA . ILE A 1 469 ? 8.977 -8.008 28.838 1.00 73.25 469 ILE A CA 1
ATOM 3761 C C . ILE A 1 469 ? 10.460 -7.975 29.171 1.00 73.25 469 ILE A C 1
ATOM 3763 O O . ILE A 1 469 ? 10.957 -6.926 29.590 1.00 73.25 469 ILE A O 1
ATOM 3767 N N . ASP A 1 470 ? 11.162 -9.080 28.956 1.00 79.62 470 ASP A N 1
ATOM 3768 C CA . ASP A 1 470 ? 12.622 -9.068 28.931 1.00 79.62 470 ASP A CA 1
ATOM 3769 C C . ASP A 1 470 ? 13.091 -8.483 27.590 1.00 79.62 470 ASP A C 1
ATOM 3771 O O . ASP A 1 470 ? 13.296 -9.186 26.597 1.00 79.62 470 ASP A O 1
ATOM 3775 N N . ILE A 1 471 ? 13.163 -7.151 27.531 1.00 80.44 471 ILE A N 1
ATOM 3776 C CA . ILE A 1 471 ? 13.510 -6.440 26.297 1.00 80.44 471 ILE A CA 1
ATOM 3777 C C . ILE A 1 471 ? 14.951 -6.725 25.861 1.00 80.44 471 ILE A C 1
ATOM 3779 O O . ILE A 1 471 ? 15.222 -6.746 24.662 1.00 80.44 471 ILE A O 1
ATOM 3783 N N . GLU A 1 472 ? 15.855 -6.996 26.807 1.00 79.44 472 GLU A N 1
ATOM 3784 C CA . GLU A 1 472 ? 17.261 -7.293 26.528 1.00 79.44 472 GLU A CA 1
ATOM 3785 C C . GLU A 1 472 ? 17.405 -8.657 25.847 1.00 79.44 472 GLU A C 1
ATOM 3787 O O . GLU A 1 472 ? 18.127 -8.782 24.852 1.00 79.44 472 GLU A O 1
ATOM 3792 N N . ALA A 1 473 ? 16.664 -9.669 26.312 1.00 83.44 473 ALA A N 1
ATOM 3793 C CA . ALA A 1 473 ? 16.606 -10.968 25.648 1.00 83.44 473 ALA A CA 1
ATOM 3794 C C . ALA A 1 473 ? 16.037 -10.854 24.223 1.00 83.44 473 ALA A C 1
ATOM 3796 O O . ALA A 1 473 ? 16.637 -11.373 23.273 1.00 83.44 473 ALA A O 1
ATOM 3797 N N . VAL A 1 474 ? 14.927 -10.121 24.050 1.00 84.62 474 VAL A N 1
ATOM 3798 C CA . VAL A 1 474 ? 14.312 -9.887 22.731 1.00 84.62 474 VAL A CA 1
ATOM 3799 C C . VAL A 1 474 ? 15.270 -9.146 21.796 1.00 84.62 474 VAL A C 1
ATOM 3801 O O . VAL A 1 474 ? 15.420 -9.539 20.638 1.00 84.62 474 VAL A O 1
ATOM 3804 N N . GLU A 1 475 ? 15.961 -8.111 22.279 1.00 82.75 475 GLU A N 1
ATOM 3805 C CA . GLU A 1 475 ? 16.980 -7.393 21.511 1.00 82.75 475 GLU A CA 1
ATOM 3806 C C . GLU A 1 475 ? 18.131 -8.321 21.102 1.00 82.75 475 GLU A C 1
ATOM 3808 O O . GLU A 1 475 ? 18.546 -8.333 19.938 1.00 82.75 475 GLU A O 1
ATOM 3813 N N . GLY A 1 476 ? 18.641 -9.123 22.039 1.00 80.69 476 GLY A N 1
ATOM 3814 C CA . GLY A 1 476 ? 19.732 -10.060 21.796 1.00 80.69 476 GLY A CA 1
ATOM 3815 C C . GLY A 1 476 ? 19.390 -11.094 20.722 1.00 80.69 476 GLY A C 1
ATOM 3816 O O . GLY A 1 476 ? 20.220 -11.394 19.855 1.00 80.69 476 GLY A O 1
ATOM 3817 N N . GLU A 1 477 ? 18.164 -11.618 20.735 1.00 85.06 477 GLU A N 1
ATOM 3818 C CA . GLU A 1 477 ? 17.643 -12.497 19.688 1.00 85.06 477 GLU A CA 1
ATOM 3819 C C . GLU A 1 477 ? 17.437 -11.763 18.363 1.00 85.06 477 GLU A C 1
ATOM 3821 O O . GLU A 1 477 ? 17.884 -12.244 17.319 1.00 85.06 477 GLU A O 1
ATOM 3826 N N . PHE A 1 478 ? 16.846 -10.569 18.391 1.00 85.44 478 PHE A N 1
ATOM 3827 C CA . PHE A 1 478 ? 16.623 -9.773 17.190 1.00 85.44 478 PHE A CA 1
ATOM 3828 C C . PHE A 1 478 ? 17.941 -9.472 16.468 1.00 85.44 478 PHE A C 1
ATOM 3830 O O . PHE A 1 478 ? 18.072 -9.734 15.269 1.00 85.44 478 PHE A O 1
ATOM 3837 N N . ARG A 1 479 ? 18.977 -9.050 17.205 1.00 81.12 479 ARG A N 1
ATOM 3838 C CA . ARG A 1 479 ? 20.330 -8.821 16.673 1.00 81.12 479 ARG A CA 1
ATOM 3839 C C . ARG A 1 479 ? 20.935 -10.080 16.037 1.00 81.12 479 ARG A C 1
ATOM 3841 O O . ARG A 1 479 ? 21.650 -9.961 15.042 1.00 81.12 479 ARG A O 1
ATOM 3848 N N . LYS A 1 480 ? 20.648 -11.289 16.549 1.00 83.06 480 LYS A N 1
ATOM 3849 C CA . LYS A 1 480 ? 21.076 -12.554 15.905 1.00 83.06 480 LYS A CA 1
ATOM 3850 C C . LYS A 1 480 ? 20.452 -12.705 14.516 1.00 83.06 480 LYS A C 1
ATOM 3852 O O . LYS A 1 480 ? 21.153 -13.105 13.590 1.00 83.06 480 LYS A O 1
ATOM 3857 N N . THR A 1 481 ? 19.177 -12.346 14.353 1.00 80.38 481 THR A N 1
ATOM 3858 C CA . THR A 1 481 ? 18.489 -12.439 13.052 1.00 80.38 481 THR A CA 1
ATOM 3859 C C . THR A 1 481 ? 19.055 -11.474 12.004 1.00 80.38 481 THR A C 1
ATOM 3861 O O . THR A 1 481 ? 19.072 -11.804 10.817 1.00 80.38 481 THR A O 1
ATOM 3864 N N . LEU A 1 482 ? 19.566 -10.314 12.435 1.00 76.94 482 LEU A N 1
ATOM 3865 C CA . LEU A 1 482 ? 20.130 -9.284 11.555 1.00 76.94 482 LEU A CA 1
ATOM 3866 C C . LEU A 1 482 ? 21.543 -9.627 11.063 1.00 76.94 482 LEU A C 1
ATOM 3868 O O . LEU A 1 482 ? 21.855 -9.388 9.895 1.00 76.94 482 LEU A O 1
ATOM 3872 N N . ARG A 1 483 ? 22.386 -10.242 11.910 1.00 66.81 483 ARG A N 1
ATOM 3873 C CA . ARG A 1 483 ? 23.769 -10.620 11.545 1.00 66.81 483 ARG A CA 1
ATOM 3874 C C . ARG A 1 483 ? 23.834 -11.509 10.300 1.00 66.81 483 ARG A C 1
ATOM 3876 O O . ARG A 1 483 ? 24.697 -11.310 9.453 1.00 66.81 483 ARG A O 1
ATOM 3883 N N . ASN A 1 484 ? 22.881 -12.426 10.143 1.00 56.47 484 ASN A N 1
ATOM 3884 C CA . ASN A 1 484 ? 22.827 -13.326 8.986 1.00 56.47 484 ASN A CA 1
ATOM 3885 C C . ASN A 1 484 ? 22.513 -12.598 7.665 1.00 56.47 484 ASN A C 1
ATOM 3887 O O . ASN A 1 484 ? 22.906 -13.070 6.604 1.00 56.47 484 ASN A O 1
ATOM 3891 N N . VAL A 1 485 ? 21.823 -11.454 7.723 1.00 57.00 485 VAL A N 1
ATOM 3892 C CA . VAL A 1 485 ? 21.407 -10.669 6.547 1.00 57.00 485 VAL A CA 1
ATOM 3893 C C . VAL A 1 485 ? 22.488 -9.672 6.137 1.00 57.00 485 VAL A C 1
ATOM 3895 O O . VAL A 1 485 ? 22.805 -9.551 4.957 1.00 57.00 485 VAL A O 1
ATOM 3898 N N . TYR A 1 486 ? 23.113 -9.004 7.109 1.00 52.31 486 TYR A N 1
ATOM 3899 C CA . TYR A 1 486 ? 24.158 -8.014 6.842 1.00 52.31 486 TYR A CA 1
ATOM 3900 C C . TYR A 1 486 ? 25.384 -8.621 6.140 1.00 52.31 486 TYR A C 1
ATOM 3902 O O . TYR A 1 486 ? 25.900 -8.048 5.182 1.00 52.31 486 TYR A O 1
ATOM 3910 N N . HIS A 1 487 ? 25.805 -9.826 6.544 1.00 47.84 487 HIS A N 1
ATOM 3911 C CA . HIS A 1 487 ? 26.921 -10.522 5.894 1.00 47.84 487 HIS A CA 1
ATOM 3912 C C . HIS A 1 487 ? 26.651 -10.899 4.428 1.00 47.84 487 HIS A C 1
ATOM 3914 O O . HIS A 1 487 ? 27.606 -11.066 3.679 1.00 47.84 487 HIS A O 1
ATOM 3920 N N . HIS A 1 488 ? 25.387 -11.008 4.003 1.00 44.88 488 HIS A N 1
ATOM 3921 C CA . HIS A 1 488 ? 25.041 -11.267 2.599 1.00 44.88 488 HIS A CA 1
ATOM 3922 C C . HIS A 1 488 ? 25.049 -9.991 1.743 1.00 44.88 488 HIS A C 1
ATOM 3924 O O . HIS A 1 488 ? 25.396 -10.064 0.571 1.00 44.88 488 HIS A O 1
ATOM 3930 N N . HIS A 1 489 ? 24.723 -8.826 2.316 1.00 39.72 489 HIS A N 1
ATOM 3931 C CA . HIS A 1 489 ? 24.709 -7.552 1.583 1.00 39.72 489 HIS A CA 1
ATOM 3932 C C . HIS A 1 489 ? 26.101 -6.920 1.397 1.00 39.72 489 HIS A C 1
ATOM 3934 O O . HIS A 1 489 ? 26.285 -6.125 0.479 1.00 39.72 489 HIS A O 1
ATOM 3940 N N . HIS A 1 490 ? 27.095 -7.298 2.210 1.00 39.28 490 HIS A N 1
ATOM 3941 C CA . HIS A 1 490 ? 28.483 -6.829 2.098 1.00 39.28 490 HIS A CA 1
ATOM 3942 C C . HIS A 1 490 ? 29.445 -7.936 1.632 1.00 39.28 490 HIS A C 1
ATOM 3944 O O . HIS A 1 490 ? 30.372 -8.317 2.347 1.00 39.28 490 HIS A O 1
ATOM 3950 N N . HIS A 1 491 ? 29.271 -8.430 0.403 1.00 31.22 491 HIS A N 1
ATOM 3951 C CA . HIS A 1 491 ? 30.377 -9.051 -0.333 1.00 31.22 491 HIS A CA 1
ATOM 3952 C C . HIS A 1 491 ? 31.112 -7.970 -1.147 1.00 31.22 491 HIS A C 1
ATOM 3954 O O . HIS A 1 491 ? 30.545 -7.457 -2.114 1.00 31.22 491 HIS A O 1
ATOM 3960 N N . PRO A 1 492 ? 32.365 -7.604 -0.809 1.00 33.28 492 PRO A N 1
ATOM 3961 C CA . PRO A 1 492 ? 33.142 -6.682 -1.625 1.00 33.28 492 PRO A CA 1
ATOM 3962 C C . PRO A 1 492 ? 33.618 -7.406 -2.888 1.00 33.28 492 PRO A C 1
ATOM 3964 O O . PRO A 1 492 ? 34.546 -8.213 -2.867 1.00 33.28 492 PRO A O 1
ATOM 3967 N N . GLY A 1 493 ? 32.957 -7.128 -4.007 1.00 33.47 493 GLY A N 1
ATOM 3968 C CA . GLY A 1 493 ? 33.440 -7.484 -5.332 1.00 33.47 493 GLY A CA 1
ATOM 3969 C C . GLY A 1 493 ? 34.422 -6.437 -5.849 1.00 33.47 493 GLY A C 1
ATOM 3970 O O . GLY A 1 493 ? 34.013 -5.570 -6.607 1.00 33.47 493 GLY A O 1
ATOM 3971 N N . SER A 1 494 ? 35.696 -6.531 -5.461 1.00 30.64 494 SER A N 1
ATOM 3972 C CA . SER A 1 494 ? 36.843 -6.061 -6.256 1.00 30.64 494 SER A CA 1
ATOM 3973 C C . SER A 1 494 ? 38.157 -6.488 -5.601 1.00 30.64 494 SER A C 1
ATOM 3975 O O . SER A 1 494 ? 38.405 -6.226 -4.427 1.00 30.64 494 SER A O 1
ATOM 3977 N N . SER A 1 495 ? 39.000 -7.143 -6.387 1.00 37.53 495 SER A N 1
ATOM 3978 C CA . SER A 1 495 ? 40.379 -7.511 -6.087 1.00 37.53 495 SER A CA 1
ATOM 3979 C C . SER A 1 495 ? 41.276 -6.293 -5.830 1.00 37.53 495 SER A C 1
ATOM 3981 O O . SER A 1 495 ? 41.510 -5.511 -6.750 1.00 37.53 495 SER A O 1
ATOM 3983 N N . SER A 1 496 ? 41.863 -6.198 -4.636 1.00 28.88 496 SER A N 1
ATOM 3984 C CA . SER A 1 496 ? 43.163 -5.548 -4.410 1.00 28.88 496 SER A CA 1
ATOM 3985 C C . SER A 1 496 ? 43.789 -6.042 -3.099 1.00 28.88 496 SER A C 1
ATOM 3987 O O . SER A 1 496 ? 43.102 -6.209 -2.095 1.00 28.88 496 SER A O 1
ATOM 3989 N N . SER A 1 497 ? 45.089 -6.315 -3.155 1.00 25.06 497 SER A N 1
ATOM 3990 C CA . SER A 1 497 ? 45.955 -6.952 -2.153 1.00 25.06 497 SER A CA 1
ATOM 3991 C C . SER A 1 497 ? 45.997 -6.251 -0.777 1.00 25.06 497 SER A C 1
ATOM 3993 O O . SER A 1 497 ? 45.667 -5.069 -0.686 1.00 25.06 497 SER A O 1
ATOM 3995 N N . PRO A 1 498 ? 46.440 -6.936 0.302 1.00 30.25 498 PRO A N 1
ATOM 3996 C CA . PRO A 1 498 ? 46.391 -6.408 1.661 1.00 30.25 498 PRO A CA 1
ATOM 3997 C C . PRO A 1 498 ? 47.680 -5.661 2.038 1.00 30.25 498 PRO A C 1
ATOM 3999 O O . PRO A 1 498 ? 48.759 -6.248 2.041 1.00 30.25 498 PRO A O 1
ATOM 4002 N N . SER A 1 499 ? 47.574 -4.398 2.458 1.00 23.14 499 SER A N 1
ATOM 4003 C CA . SER A 1 499 ? 48.616 -3.762 3.274 1.00 23.14 499 SER A CA 1
ATOM 4004 C C . SER A 1 499 ? 48.067 -2.646 4.170 1.00 23.14 499 SER A C 1
ATOM 4006 O O . SER A 1 499 ? 47.303 -1.795 3.724 1.00 23.14 499 SER A O 1
ATOM 4008 N N . SER A 1 500 ? 48.521 -2.686 5.430 1.00 24.02 500 SER A N 1
ATOM 4009 C CA . SER A 1 500 ? 48.512 -1.657 6.489 1.00 24.02 500 SER A CA 1
ATOM 4010 C C . SER A 1 500 ? 47.170 -1.175 7.073 1.00 24.02 500 SER A C 1
ATOM 4012 O O . SER A 1 500 ? 46.629 -0.136 6.722 1.00 24.02 500 SER A O 1
ATOM 4014 N N . THR A 1 501 ? 46.692 -1.943 8.058 1.00 31.25 501 THR A N 1
ATOM 4015 C CA . THR A 1 501 ? 46.285 -1.500 9.412 1.00 31.25 501 THR A CA 1
ATOM 4016 C C . THR A 1 501 ? 45.944 -0.017 9.650 1.00 31.25 501 THR A C 1
ATOM 4018 O O . THR A 1 501 ? 46.785 0.750 10.107 1.00 31.25 501 THR A O 1
ATOM 4021 N N . ALA A 1 502 ? 44.656 0.310 9.529 1.00 26.22 502 ALA A N 1
ATOM 4022 C CA . ALA A 1 502 ? 43.891 1.121 10.488 1.00 26.22 502 ALA A CA 1
ATOM 4023 C C . ALA A 1 502 ? 42.397 0.806 10.290 1.00 26.22 502 ALA A C 1
ATOM 4025 O O . ALA A 1 502 ? 41.648 1.524 9.638 1.00 26.22 502 ALA A O 1
ATOM 4026 N N . ARG A 1 503 ? 41.968 -0.356 10.793 1.00 31.08 503 ARG A N 1
ATOM 4027 C CA . ARG A 1 503 ? 40.575 -0.810 10.731 1.00 31.08 503 ARG A CA 1
ATOM 4028 C C . ARG A 1 503 ? 39.767 -0.009 11.760 1.00 31.08 503 ARG A C 1
ATOM 4030 O O . ARG A 1 503 ? 39.635 -0.458 12.897 1.00 31.08 503 ARG A O 1
ATOM 4037 N N . MET A 1 504 ? 39.252 1.169 11.392 1.00 26.34 504 MET A N 1
ATOM 4038 C CA . MET A 1 504 ? 38.138 1.773 12.135 1.00 26.34 504 MET A CA 1
ATOM 4039 C C . MET A 1 504 ? 37.003 0.745 12.124 1.00 26.34 504 MET A C 1
ATOM 4041 O O . MET A 1 504 ? 36.507 0.350 11.073 1.00 26.34 504 MET A O 1
ATOM 4045 N N . LYS A 1 505 ? 36.670 0.210 13.300 1.00 34.03 505 LYS A N 1
ATOM 4046 C CA . LYS A 1 505 ? 35.513 -0.667 13.475 1.00 34.03 505 LYS A CA 1
ATOM 4047 C C . LYS A 1 505 ? 34.268 0.200 13.284 1.00 34.03 505 LYS A C 1
ATOM 4049 O O . LYS A 1 505 ? 33.881 0.921 14.199 1.00 34.03 505 LYS A O 1
ATOM 4054 N N . THR A 1 506 ? 33.668 0.158 12.101 1.00 42.19 506 THR A N 1
ATOM 4055 C CA . THR A 1 506 ? 32.373 0.790 11.827 1.00 42.19 506 THR A CA 1
ATOM 4056 C C . THR A 1 506 ? 31.340 0.245 12.820 1.00 42.19 506 THR A C 1
ATOM 4058 O O . THR A 1 506 ? 31.180 -0.972 12.941 1.00 42.19 506 THR A O 1
ATOM 4061 N N . THR A 1 507 ? 30.706 1.120 13.607 1.00 51.81 507 THR A N 1
ATOM 4062 C CA . THR A 1 507 ? 29.865 0.722 14.750 1.00 51.81 507 THR A CA 1
ATOM 4063 C C . THR A 1 507 ? 28.395 0.975 14.418 1.00 51.81 507 THR A C 1
ATOM 4065 O O . THR A 1 507 ? 27.849 2.016 14.759 1.00 51.81 507 THR A O 1
ATOM 4068 N N . MET A 1 508 ? 27.742 0.029 13.740 1.00 51.16 508 MET A N 1
ATOM 4069 C CA . MET A 1 508 ? 26.281 0.047 13.583 1.00 51.16 508 MET A CA 1
ATOM 4070 C C . MET A 1 508 ? 25.608 -0.480 14.845 1.00 51.16 508 MET A C 1
ATOM 4072 O O . MET A 1 508 ? 26.000 -1.532 15.365 1.00 51.16 508 MET A O 1
ATOM 4076 N N . THR A 1 509 ? 24.576 0.211 15.331 1.00 57.47 509 THR A N 1
ATOM 4077 C CA . THR A 1 509 ? 23.850 -0.223 16.532 1.00 57.47 509 THR A CA 1
ATOM 4078 C C . THR A 1 509 ? 22.335 -0.240 16.323 1.00 57.47 509 THR A C 1
ATOM 4080 O O . THR A 1 509 ? 21.772 0.545 15.560 1.00 57.47 509 THR A O 1
ATOM 4083 N N . THR A 1 510 ? 21.671 -1.194 16.979 1.00 56.16 510 THR A N 1
ATOM 4084 C CA . THR A 1 510 ? 20.209 -1.276 17.093 1.00 56.16 510 THR A CA 1
ATOM 4085 C C . THR A 1 510 ? 19.885 -1.486 18.550 1.00 56.16 510 THR A C 1
ATOM 4087 O O . THR A 1 510 ? 20.142 -2.570 19.060 1.00 56.16 510 THR A O 1
ATOM 4090 N N . THR A 1 511 ? 19.315 -0.482 19.194 1.00 60.09 511 THR A N 1
ATOM 4091 C CA . THR A 1 511 ? 18.979 -0.536 20.617 1.00 60.09 511 THR A CA 1
ATOM 4092 C C . THR A 1 511 ? 17.466 -0.531 20.769 1.00 60.09 511 THR A C 1
ATOM 4094 O O . THR A 1 511 ? 16.784 0.301 20.162 1.00 60.09 511 THR A O 1
ATOM 4097 N N . LEU A 1 512 ? 16.929 -1.460 21.558 1.00 54.38 512 LEU A N 1
ATOM 4098 C CA . LEU A 1 512 ? 15.515 -1.516 21.905 1.00 54.38 512 LEU A CA 1
ATOM 4099 C C . LEU A 1 512 ? 15.353 -1.075 23.358 1.00 54.38 512 LEU A C 1
ATOM 4101 O O . LEU A 1 512 ? 15.939 -1.646 24.270 1.00 54.38 512 LEU A O 1
ATOM 4105 N N . VAL A 1 513 ? 14.521 -0.064 23.585 1.00 57.16 513 VAL A N 1
ATOM 4106 C CA . VAL A 1 513 ? 14.255 0.464 24.927 1.00 57.16 513 VAL A CA 1
ATOM 4107 C C . VAL A 1 513 ? 12.753 0.546 25.138 1.00 57.16 513 VAL A C 1
ATOM 4109 O O . VAL A 1 513 ? 12.036 1.108 24.314 1.00 57.16 513 VAL A O 1
ATOM 4112 N N . ILE A 1 514 ? 12.250 0.025 26.255 1.00 54.44 514 ILE A N 1
ATOM 4113 C CA . ILE A 1 514 ? 10.866 0.287 26.661 1.00 54.44 514 ILE A CA 1
ATOM 4114 C C . ILE A 1 514 ? 10.826 1.650 27.339 1.00 54.44 514 ILE A C 1
ATOM 4116 O O . ILE A 1 514 ? 11.474 1.862 28.362 1.00 54.44 514 ILE A O 1
ATOM 4120 N N . ILE A 1 515 ? 10.029 2.561 26.787 1.00 55.97 515 ILE A N 1
ATOM 4121 C CA . ILE A 1 515 ? 9.756 3.853 27.406 1.00 55.97 515 ILE A CA 1
ATOM 4122 C C . ILE A 1 515 ? 8.375 3.789 28.049 1.00 55.97 515 ILE A C 1
ATOM 4124 O O . ILE A 1 515 ? 7.356 3.545 27.397 1.00 55.97 515 ILE A O 1
ATOM 4128 N N . ILE A 1 516 ? 8.353 4.011 29.361 1.00 44.16 516 ILE A N 1
ATOM 4129 C CA . ILE A 1 516 ? 7.131 4.236 30.125 1.00 44.16 516 ILE A CA 1
ATOM 4130 C C . ILE A 1 516 ? 6.921 5.749 30.155 1.00 44.16 516 ILE A C 1
ATOM 4132 O O . ILE A 1 516 ? 7.659 6.460 30.835 1.00 44.16 516 ILE A O 1
ATOM 4136 N N . SER A 1 517 ? 5.933 6.255 29.419 1.00 38.41 517 SER A N 1
ATOM 4137 C CA . SER A 1 517 ? 5.539 7.656 29.555 1.00 38.41 517 SER A CA 1
ATOM 4138 C C . SER A 1 517 ? 4.775 7.818 30.868 1.00 38.41 517 SER A C 1
ATOM 4140 O O . SER A 1 517 ? 3.644 7.351 30.996 1.00 38.41 517 SER A O 1
ATOM 4142 N N . LEU A 1 518 ? 5.384 8.485 31.855 1.00 30.48 518 LEU A N 1
ATOM 4143 C CA . LEU A 1 518 ? 4.641 9.035 32.987 1.00 30.48 518 LEU A CA 1
ATOM 4144 C C . LEU A 1 518 ? 3.754 10.166 32.448 1.00 30.48 518 LEU A C 1
ATOM 4146 O O . LEU A 1 518 ? 4.230 11.271 32.198 1.00 30.48 518 LEU A O 1
ATOM 4150 N N . MET A 1 519 ? 2.464 9.899 32.258 1.00 30.78 519 MET A N 1
ATOM 4151 C CA . MET A 1 519 ? 1.480 10.974 32.147 1.00 30.78 519 MET A CA 1
ATOM 4152 C C . MET A 1 519 ? 1.381 11.633 33.526 1.00 30.78 519 MET A C 1
ATOM 4154 O O . MET A 1 519 ? 0.753 11.092 34.434 1.00 30.78 519 MET A O 1
ATOM 4158 N N . ILE A 1 520 ? 2.050 12.773 33.713 1.00 26.45 520 ILE A N 1
ATOM 4159 C CA . ILE A 1 520 ? 1.880 13.605 34.906 1.00 26.45 520 ILE A CA 1
ATOM 4160 C C . ILE A 1 520 ? 0.499 14.258 34.798 1.00 26.45 520 ILE A C 1
ATOM 4162 O O . ILE A 1 520 ? 0.345 15.320 34.202 1.00 26.45 520 ILE A O 1
ATOM 4166 N N . THR A 1 521 ? -0.525 13.624 35.362 1.00 28.56 521 THR A N 1
ATOM 4167 C CA . THR A 1 521 ? -1.760 14.322 35.723 1.00 28.56 521 THR A CA 1
ATOM 4168 C C . THR A 1 521 ? -1.549 14.948 37.094 1.00 28.56 521 THR A C 1
ATOM 4170 O O . THR A 1 521 ? -1.605 14.265 38.115 1.00 28.56 521 THR A O 1
ATOM 4173 N N . THR A 1 522 ? -1.285 16.252 37.135 1.00 24.77 522 THR A N 1
ATOM 4174 C CA . THR A 1 522 ? -1.406 17.031 38.369 1.00 24.77 522 THR A CA 1
ATOM 4175 C C . THR A 1 522 ? -2.883 17.096 38.755 1.00 24.77 522 THR A C 1
ATOM 4177 O O . THR A 1 522 ? -3.670 17.752 38.078 1.00 24.77 522 THR A O 1
ATOM 4180 N N . SER A 1 523 ? -3.264 16.422 39.837 1.00 28.27 523 SER A N 1
ATOM 4181 C CA . SER A 1 523 ? -4.554 16.607 40.503 1.00 28.27 523 SER A CA 1
ATOM 4182 C C . SER A 1 523 ? -4.296 16.770 41.997 1.00 28.27 523 SER A C 1
ATOM 4184 O O . SER A 1 523 ? -3.714 15.900 42.644 1.00 28.27 523 SER A O 1
ATOM 4186 N N . SER A 1 524 ? -4.660 17.944 42.512 1.00 26.56 524 SER A N 1
ATOM 4187 C CA . SER A 1 524 ? -4.624 18.309 43.924 1.00 26.56 524 SER A CA 1
ATOM 4188 C C . SER A 1 524 ? -5.974 18.042 44.594 1.00 26.56 524 SER A C 1
ATOM 4190 O O . SER A 1 524 ? -7.007 18.369 44.013 1.00 26.56 524 SER A O 1
ATOM 4192 N N . GLY A 1 525 ? -5.932 17.615 45.860 1.00 26.30 525 GLY A N 1
ATOM 4193 C CA . GLY A 1 525 ? -7.056 17.595 46.812 1.00 26.30 525 GLY A CA 1
ATOM 4194 C C . GLY A 1 525 ? -7.728 16.220 46.909 1.00 26.30 525 GLY A C 1
ATOM 4195 O O . GLY A 1 525 ? -8.050 15.625 45.896 1.00 26.30 525 GLY A O 1
ATOM 4196 N N . GLY A 1 526 ? -7.959 15.597 48.065 1.00 25.39 526 GLY A N 1
ATOM 4197 C CA . GLY A 1 526 ? -7.973 16.053 49.453 1.00 25.39 526 GLY A CA 1
ATOM 4198 C C . GLY A 1 526 ? -9.273 15.566 50.115 1.00 25.39 526 GLY A C 1
ATOM 4199 O O . GLY A 1 526 ? -10.343 15.927 49.648 1.00 25.39 526 GLY A O 1
ATOM 4200 N N . GLY A 1 527 ? -9.175 14.792 51.206 1.00 26.28 527 GLY A N 1
ATOM 4201 C CA . GLY A 1 527 ? -10.236 14.663 52.223 1.00 26.28 527 GLY A CA 1
ATOM 4202 C C . GLY A 1 527 ? -11.192 13.460 52.152 1.00 26.28 527 GLY A C 1
ATOM 4203 O O . GLY A 1 527 ? -11.997 13.323 51.242 1.00 26.28 527 GLY A O 1
ATOM 4204 N N . THR A 1 528 ? -11.131 12.628 53.193 1.00 31.84 528 THR A N 1
ATOM 4205 C CA . THR A 1 528 ? -12.031 11.519 53.565 1.00 31.84 528 THR A CA 1
ATOM 4206 C C . THR A 1 528 ? -13.264 11.981 54.353 1.00 31.84 528 THR A C 1
ATOM 4208 O O . THR A 1 528 ? -13.083 12.795 55.252 1.00 31.84 528 THR A O 1
ATOM 4211 N N . THR A 1 529 ? -14.423 11.327 54.190 1.00 29.58 529 THR A N 1
ATOM 4212 C CA . THR A 1 529 ? -15.349 10.961 55.293 1.00 29.58 529 THR A CA 1
ATOM 4213 C C . THR A 1 529 ? -16.274 9.805 54.886 1.00 29.58 529 THR A C 1
ATOM 4215 O O . THR A 1 529 ? -16.650 9.661 53.727 1.00 29.58 529 THR A O 1
ATOM 4218 N N . THR A 1 530 ? -16.614 8.958 55.858 1.00 31.73 530 THR A N 1
ATOM 4219 C CA . THR A 1 530 ? -17.459 7.764 55.736 1.00 31.73 530 THR A CA 1
ATOM 4220 C C . THR A 1 530 ? -18.688 7.930 56.626 1.00 31.73 530 THR A C 1
ATOM 4222 O O . THR A 1 530 ? -18.501 8.291 57.784 1.00 31.73 530 THR A O 1
ATOM 4225 N N . ASP A 1 531 ? -19.890 7.596 56.148 1.00 29.31 531 ASP A N 1
ATOM 4226 C CA . ASP A 1 531 ? -21.102 7.490 56.982 1.00 29.31 531 ASP A CA 1
ATOM 4227 C C . ASP A 1 531 ? -21.903 6.217 56.596 1.00 29.31 531 ASP A C 1
ATOM 4229 O O . ASP A 1 531 ? -22.052 5.962 55.394 1.00 29.31 531 ASP A O 1
ATOM 4233 N N . PRO A 1 532 ? -22.376 5.372 57.541 1.00 34.31 532 PRO A N 1
ATOM 4234 C CA . PRO A 1 532 ? -23.037 4.098 57.249 1.00 34.31 532 PRO A CA 1
ATOM 4235 C C . PRO A 1 532 ? -24.575 4.135 57.388 1.00 34.31 532 PRO A C 1
ATOM 4237 O O . PRO A 1 532 ? -25.140 4.869 58.187 1.00 34.31 532 PRO A O 1
ATOM 4240 N N . ALA A 1 533 ? -25.236 3.232 56.650 1.00 39.56 533 ALA A N 1
ATOM 4241 C CA . ALA A 1 533 ? -26.649 2.832 56.765 1.00 39.56 533 ALA A CA 1
ATOM 4242 C C . ALA A 1 533 ? -27.732 3.854 56.348 1.00 39.56 533 ALA A C 1
ATOM 4244 O O . ALA A 1 533 ? -28.599 4.265 57.112 1.00 39.56 533 ALA A O 1
ATOM 4245 N N . GLY A 1 534 ? -27.773 4.125 55.047 1.00 42.31 534 GLY A N 1
ATOM 4246 C CA . GLY A 1 534 ? -28.939 4.618 54.316 1.00 42.31 534 GLY A CA 1
ATOM 4247 C C . GLY A 1 534 ? -28.564 4.628 52.843 1.00 42.31 534 GLY A C 1
ATOM 4248 O O . GLY A 1 534 ? -27.485 5.114 52.526 1.00 42.31 534 GLY A O 1
ATOM 4249 N N . LEU A 1 535 ? -29.374 4.018 51.967 1.00 51.03 535 LEU A N 1
ATOM 4250 C CA . LEU A 1 535 ? -29.102 3.855 50.528 1.00 51.03 535 LEU A CA 1
ATOM 4251 C C . LEU A 1 535 ? -28.289 5.041 49.977 1.00 51.03 535 LEU A C 1
ATOM 4253 O O . LEU A 1 535 ? -28.820 6.158 49.959 1.00 51.03 535 LEU A O 1
ATOM 4257 N N . SER A 1 536 ? -27.011 4.815 49.633 1.00 60.50 536 SER A N 1
ATOM 4258 C CA . SER A 1 536 ? -26.054 5.921 49.508 1.00 60.50 536 SER A CA 1
ATOM 4259 C C . SER A 1 536 ? -26.584 6.962 48.522 1.00 60.50 536 SER A C 1
ATOM 4261 O O . SER A 1 536 ? -27.144 6.619 47.472 1.00 60.50 536 SER A O 1
ATOM 4263 N N . GLY A 1 537 ? -26.451 8.249 48.863 1.00 73.38 537 GLY A N 1
ATOM 4264 C CA . GLY A 1 537 ? -26.882 9.340 47.981 1.00 73.38 537 GLY A CA 1
ATOM 4265 C C . GLY A 1 537 ? -26.317 9.183 46.564 1.00 73.38 537 GLY A C 1
ATOM 4266 O O . GLY A 1 537 ? -27.005 9.494 45.592 1.00 73.38 537 GLY A O 1
ATOM 4267 N N . LEU A 1 538 ? -25.126 8.581 46.465 1.00 83.94 538 LEU A N 1
ATOM 4268 C CA . LEU A 1 538 ? -24.439 8.221 45.233 1.00 83.94 538 LEU A CA 1
ATOM 4269 C C . LEU A 1 538 ? -25.211 7.213 44.364 1.00 83.94 538 LEU A C 1
ATOM 4271 O O . LEU A 1 538 ? -25.297 7.413 43.156 1.00 83.94 538 LEU A O 1
ATOM 4275 N N . VAL A 1 539 ? -25.813 6.160 44.930 1.00 85.81 539 VAL A N 1
ATOM 4276 C CA . VAL A 1 539 ? -26.626 5.201 44.152 1.00 85.81 539 VAL A CA 1
ATOM 4277 C C . VAL A 1 539 ? -27.869 5.889 43.590 1.00 85.81 539 VAL A C 1
ATOM 4279 O O . VAL A 1 539 ? -28.179 5.749 42.407 1.00 85.81 539 VAL A O 1
ATOM 4282 N N . LYS A 1 540 ? -28.567 6.689 44.410 1.00 83.19 540 LYS A N 1
ATOM 4283 C CA . LYS A 1 540 ? -29.772 7.409 43.965 1.00 83.19 540 LYS A CA 1
ATOM 4284 C C . LYS A 1 540 ? -29.458 8.441 42.883 1.00 83.19 540 LYS A C 1
ATOM 4286 O O . LYS A 1 540 ? -30.224 8.535 41.926 1.00 83.19 540 LYS A O 1
ATOM 4291 N N . SER A 1 541 ? -28.380 9.214 43.030 1.00 85.44 541 SER A N 1
ATOM 4292 C CA . SER A 1 541 ? -27.975 10.211 42.032 1.00 85.44 541 SER A CA 1
ATOM 4293 C C . SER A 1 541 ? -27.506 9.549 40.737 1.00 85.44 541 SER A C 1
ATOM 4295 O O . SER A 1 541 ? -27.950 9.941 39.663 1.00 85.44 541 SER A O 1
ATOM 4297 N N . THR A 1 542 ? -26.707 8.486 40.834 1.00 90.12 542 THR A N 1
ATOM 4298 C CA . THR A 1 542 ? -26.193 7.746 39.675 1.00 90.12 542 THR A CA 1
ATOM 4299 C C . THR A 1 542 ? -27.325 7.097 38.881 1.00 90.12 542 THR A C 1
ATOM 4301 O O . THR A 1 542 ? -27.402 7.273 37.666 1.00 90.12 542 THR A O 1
ATOM 4304 N N . CYS A 1 543 ? -28.257 6.408 39.551 1.00 91.19 543 CYS A N 1
ATOM 4305 C CA . CYS A 1 543 ? -29.351 5.720 38.867 1.00 91.19 543 CYS A CA 1
ATOM 4306 C C . CYS A 1 543 ? -30.352 6.667 38.194 1.00 91.19 543 CYS A C 1
ATOM 4308 O O . CYS A 1 543 ? -30.969 6.264 37.207 1.00 91.19 543 CYS A O 1
ATOM 4310 N N . LYS A 1 544 ? -30.507 7.915 38.668 1.00 89.75 544 LYS A N 1
ATOM 4311 C CA . LYS A 1 544 ? -31.364 8.925 38.009 1.00 89.75 544 LYS A CA 1
ATOM 4312 C C . LYS A 1 544 ? -30.918 9.238 36.580 1.00 89.75 544 LYS A C 1
ATOM 4314 O O . LYS A 1 544 ? -31.764 9.543 35.749 1.00 89.75 544 LYS A O 1
ATOM 4319 N N . ASN A 1 545 ? -29.625 9.101 36.288 1.00 86.62 545 ASN A N 1
ATOM 4320 C CA . ASN A 1 545 ? -29.063 9.330 34.956 1.00 86.62 545 ASN A CA 1
ATOM 4321 C C . ASN A 1 545 ? -29.109 8.077 34.064 1.00 86.62 545 ASN A C 1
ATOM 4323 O O . ASN A 1 545 ? -28.507 8.057 32.992 1.00 86.62 545 ASN A O 1
ATOM 4327 N N . THR A 1 546 ? -29.801 7.015 34.490 1.00 90.00 546 THR A N 1
ATOM 4328 C CA . THR A 1 546 ? -29.910 5.766 33.728 1.00 90.00 546 THR A CA 1
ATOM 4329 C C . THR A 1 546 ? -31.304 5.609 33.119 1.00 90.00 546 THR A C 1
ATOM 4331 O O . THR A 1 546 ? -32.299 5.978 33.744 1.00 90.00 546 THR A O 1
ATOM 4334 N N . PRO A 1 547 ? -31.421 5.007 31.924 1.00 84.62 547 PRO A N 1
ATOM 4335 C CA . PRO A 1 547 ? -32.711 4.812 31.259 1.00 84.62 547 PRO A CA 1
ATOM 4336 C C . PRO A 1 547 ? -33.611 3.771 31.949 1.00 84.62 547 PRO A C 1
ATOM 4338 O O . PRO A 1 547 ? -34.782 3.657 31.601 1.00 84.62 547 PRO A O 1
ATOM 4341 N N . ASN A 1 548 ? -33.094 3.010 32.923 1.00 89.94 548 ASN A N 1
ATOM 4342 C CA . ASN A 1 548 ? -33.876 2.077 33.732 1.00 89.94 548 ASN A CA 1
ATOM 4343 C C . ASN A 1 548 ? -33.500 2.205 35.218 1.00 89.94 548 ASN A C 1
ATOM 4345 O O . ASN A 1 548 ? -32.724 1.414 35.760 1.00 89.94 548 ASN A O 1
ATOM 4349 N N . TYR A 1 549 ? -34.080 3.221 35.865 1.00 89.50 549 TYR A N 1
ATOM 4350 C CA . TYR A 1 549 ? -33.835 3.560 37.269 1.00 89.50 549 TYR A CA 1
ATOM 4351 C C . TYR A 1 549 ? -34.047 2.370 38.214 1.00 89.50 549 TYR A C 1
ATOM 4353 O O . TYR A 1 549 ? -33.188 2.072 39.042 1.00 89.50 549 TYR A O 1
ATOM 4361 N N . ASN A 1 550 ? -35.168 1.657 38.067 1.00 88.81 550 ASN A N 1
ATOM 4362 C CA . ASN A 1 550 ? -35.529 0.557 38.962 1.00 88.81 550 ASN A CA 1
ATOM 4363 C C . ASN A 1 550 ? -34.546 -0.613 38.849 1.00 88.81 550 ASN A C 1
ATOM 4365 O O . ASN A 1 550 ? -34.132 -1.158 39.870 1.00 88.81 550 ASN A O 1
ATOM 4369 N N . LEU A 1 551 ? -34.131 -0.971 37.628 1.00 91.75 551 LEU A N 1
ATOM 4370 C CA . LEU A 1 551 ? -33.130 -2.017 37.409 1.00 91.75 551 LEU A CA 1
ATOM 4371 C C . LEU A 1 551 ? -31.761 -1.612 37.973 1.00 91.75 551 LEU A C 1
ATOM 4373 O O . LEU A 1 551 ? -31.102 -2.431 38.609 1.00 91.75 551 LEU A O 1
ATOM 4377 N N . CYS A 1 552 ? -31.358 -0.351 37.790 1.00 93.19 552 CYS A N 1
ATOM 4378 C CA . CYS A 1 552 ? -30.121 0.188 38.356 1.00 93.19 552 CYS A CA 1
ATOM 4379 C C . CYS A 1 552 ? -30.106 0.093 39.888 1.00 93.19 552 CYS A C 1
ATOM 4381 O O . CYS A 1 552 ? -29.178 -0.475 40.465 1.00 93.19 552 CYS A O 1
ATOM 4383 N N . VAL A 1 553 ? -31.164 0.580 40.548 1.00 91.00 553 VAL A N 1
ATOM 4384 C CA . VAL A 1 553 ? -31.280 0.524 42.011 1.00 91.00 553 VAL A CA 1
ATOM 4385 C C . VAL A 1 553 ? -31.322 -0.923 42.490 1.00 91.00 553 VAL A C 1
ATOM 4387 O O . VAL A 1 553 ? -30.629 -1.248 43.449 1.00 91.00 553 VAL A O 1
ATOM 4390 N N . GLN A 1 554 ? -32.073 -1.801 41.817 1.00 90.69 554 GLN A N 1
ATOM 4391 C CA . GLN A 1 554 ? -32.152 -3.220 42.169 1.00 90.69 554 GLN A CA 1
ATOM 4392 C C . GLN A 1 554 ? -30.767 -3.881 42.180 1.00 90.69 554 GLN A C 1
ATOM 4394 O O . GLN A 1 554 ? -30.441 -4.593 43.126 1.00 90.69 554 GLN A O 1
ATOM 4399 N N . VAL A 1 555 ? -29.961 -3.653 41.140 1.00 93.06 555 VAL A N 1
ATOM 4400 C CA . VAL A 1 555 ? -28.636 -4.274 40.996 1.00 93.06 555 VAL A CA 1
ATOM 4401 C C . VAL A 1 555 ? -27.646 -3.707 42.006 1.00 93.06 555 VAL A C 1
ATOM 4403 O O . VAL A 1 555 ? -26.975 -4.472 42.691 1.00 93.06 555 VAL A O 1
ATOM 4406 N N . LEU A 1 556 ? -27.577 -2.380 42.137 1.00 92.19 556 LEU A N 1
ATOM 4407 C CA . LEU A 1 556 ? -26.610 -1.739 43.028 1.00 92.19 556 LEU A CA 1
ATOM 4408 C C . LEU A 1 556 ? -26.936 -1.970 44.506 1.00 92.19 556 LEU A C 1
ATOM 4410 O O . LEU A 1 556 ? -26.029 -2.179 45.300 1.00 92.19 556 LEU A O 1
ATOM 4414 N N . SER A 1 557 ? -28.217 -1.988 44.882 1.00 85.56 557 SER A N 1
ATOM 4415 C CA . SER A 1 557 ? -28.622 -2.219 46.280 1.00 85.56 557 SER A CA 1
ATOM 4416 C C . SER A 1 557 ? -28.400 -3.664 46.732 1.00 85.56 557 SER A C 1
ATOM 4418 O O . SER A 1 557 ? -28.362 -3.925 47.931 1.00 85.56 557 SER A O 1
ATOM 4420 N N . ALA A 1 558 ? -28.271 -4.600 45.787 1.00 87.00 558 ALA A N 1
ATOM 4421 C CA . ALA A 1 558 ? -27.991 -6.004 46.068 1.00 87.00 558 ALA A CA 1
ATOM 4422 C C . ALA A 1 558 ? -26.492 -6.292 46.284 1.00 87.00 558 ALA A C 1
ATOM 4424 O O . ALA A 1 558 ? -26.151 -7.378 46.751 1.00 87.00 558 ALA A O 1
ATOM 4425 N N . ASP A 1 559 ? -25.597 -5.349 45.965 1.00 89.56 559 ASP A N 1
ATOM 4426 C CA . ASP A 1 559 ? -24.148 -5.517 46.094 1.00 89.56 559 ASP A CA 1
ATOM 4427 C C . ASP A 1 559 ? -23.590 -4.662 47.242 1.00 89.56 559 ASP A C 1
ATOM 4429 O O . ASP A 1 559 ? -23.660 -3.432 47.235 1.00 89.56 559 ASP A O 1
ATOM 4433 N N . HIS A 1 560 ? -22.985 -5.321 48.232 1.00 87.00 560 HIS A N 1
ATOM 4434 C CA . HIS A 1 560 ? -22.396 -4.675 49.408 1.00 87.00 560 HIS A CA 1
ATOM 4435 C C . HIS A 1 560 ? -21.334 -3.611 49.064 1.00 87.00 560 HIS A C 1
ATOM 4437 O O . HIS A 1 560 ? -21.145 -2.670 49.837 1.00 87.00 560 HIS A O 1
ATOM 4443 N N . ARG A 1 561 ? -20.666 -3.708 47.901 1.00 88.94 561 ARG A N 1
ATOM 4444 C CA . ARG A 1 561 ? -19.657 -2.732 47.454 1.00 88.94 561 ARG A CA 1
ATOM 4445 C C . ARG A 1 561 ? -20.258 -1.348 47.204 1.00 88.94 561 ARG A C 1
ATOM 4447 O O . ARG A 1 561 ? -19.560 -0.361 47.409 1.00 88.94 561 ARG A O 1
ATOM 4454 N N . ALA A 1 562 ? -21.538 -1.250 46.834 1.00 85.56 562 ALA A N 1
ATOM 4455 C CA . ALA A 1 562 ? -22.212 0.029 46.574 1.00 85.56 562 ALA A CA 1
ATOM 4456 C C . ALA A 1 562 ? -22.441 0.872 47.843 1.00 85.56 562 ALA A C 1
ATOM 4458 O O . ALA A 1 562 ? -22.600 2.091 47.762 1.00 85.56 562 ALA A O 1
ATOM 4459 N N . GLY A 1 563 ? -22.470 0.223 49.012 1.00 75.56 563 GLY A N 1
ATOM 4460 C CA . GLY A 1 563 ? -22.576 0.867 50.323 1.00 75.56 563 GLY A CA 1
ATOM 4461 C C . GLY A 1 563 ? -21.226 1.122 50.997 1.00 75.56 563 GLY A C 1
ATOM 4462 O O . GLY A 1 563 ? -21.200 1.594 52.131 1.00 75.56 563 GLY A O 1
ATOM 4463 N N . SER A 1 564 ? -20.110 0.790 50.336 1.00 79.19 564 SER A N 1
ATOM 4464 C CA . SER A 1 564 ? -18.776 1.014 50.889 1.00 79.19 564 SER A CA 1
ATOM 4465 C C . SER A 1 564 ? -18.487 2.513 50.979 1.00 79.19 564 SER A C 1
ATOM 4467 O O . SER A 1 564 ? -18.766 3.241 50.027 1.00 79.19 564 SER A O 1
ATOM 4469 N N . PRO A 1 565 ? -17.848 3.001 52.051 1.00 73.12 565 PRO A N 1
ATOM 4470 C CA . PRO A 1 565 ? -17.517 4.417 52.152 1.00 73.12 565 PRO A CA 1
ATOM 4471 C C . PRO A 1 565 ? -16.508 4.931 51.116 1.00 73.12 565 PRO A C 1
ATOM 4473 O O . PRO A 1 565 ? -16.332 6.135 50.971 1.00 73.12 565 PRO A O 1
ATOM 4476 N N . LYS A 1 566 ? -15.817 4.021 50.419 1.00 76.38 566 LYS A N 1
ATOM 4477 C CA . LYS A 1 566 ? -14.914 4.330 49.300 1.00 76.38 566 LYS A CA 1
ATOM 4478 C C . LYS A 1 566 ? -15.584 4.151 47.933 1.00 76.38 566 LYS A C 1
ATOM 4480 O O . LYS A 1 566 ? -14.896 4.239 46.922 1.00 76.38 566 LYS A O 1
ATOM 4485 N N . ALA A 1 567 ? -16.878 3.826 47.897 1.00 83.25 567 ALA A N 1
ATOM 4486 C CA . ALA A 1 567 ? -17.593 3.616 46.650 1.00 83.25 567 ALA A CA 1
ATOM 4487 C C . ALA A 1 567 ? -17.733 4.939 45.895 1.00 83.25 567 ALA A C 1
ATOM 4489 O O . ALA A 1 567 ? -18.258 5.921 46.414 1.00 83.25 567 ALA A O 1
ATOM 4490 N N . ASP A 1 568 ? -17.284 4.929 44.650 1.00 88.38 568 ASP A N 1
ATOM 4491 C CA . ASP A 1 568 ? -17.426 5.998 43.672 1.00 88.38 568 ASP A CA 1
ATOM 4492 C C . ASP A 1 568 ? -18.235 5.500 42.459 1.00 88.38 568 ASP A C 1
ATOM 4494 O O . ASP A 1 568 ? -18.665 4.344 42.395 1.00 88.38 568 ASP A O 1
ATOM 4498 N N . VAL A 1 569 ? -18.459 6.367 41.470 1.00 90.56 569 VAL A N 1
ATOM 4499 C CA . VAL A 1 569 ? -19.201 5.999 40.251 1.00 90.56 569 VAL A CA 1
ATOM 4500 C C . VAL A 1 569 ? -18.516 4.841 39.504 1.00 90.56 569 VAL A C 1
ATOM 4502 O O . VAL A 1 569 ? -19.205 3.990 38.942 1.00 90.56 569 VAL A O 1
ATOM 4505 N N . SER A 1 570 ? -17.183 4.738 39.567 1.00 91.12 570 SER A N 1
ATOM 4506 C CA . SER A 1 570 ? -16.406 3.629 38.992 1.00 91.12 570 SER A CA 1
ATOM 4507 C C . SER A 1 570 ? -16.743 2.301 39.668 1.00 91.12 570 SER A C 1
ATOM 4509 O O . SER A 1 570 ? -16.981 1.296 38.997 1.00 91.12 570 SER A O 1
ATOM 4511 N N . THR A 1 571 ? -16.839 2.306 40.999 1.00 92.00 571 THR A N 1
ATOM 4512 C CA . THR A 1 571 ? -17.267 1.155 41.800 1.00 92.00 571 THR A CA 1
ATOM 4513 C C . THR A 1 571 ? -18.675 0.716 41.396 1.00 92.00 571 THR A C 1
ATOM 4515 O O . THR A 1 571 ? -18.905 -0.470 41.160 1.00 92.00 571 THR A O 1
ATOM 4518 N N . LEU A 1 572 ? -19.609 1.661 41.239 1.00 93.75 572 LEU A N 1
ATOM 4519 C CA . LEU A 1 572 ? -20.974 1.359 40.796 1.00 93.75 572 LEU A CA 1
ATOM 4520 C C . LEU A 1 572 ? -21.010 0.795 39.366 1.00 93.75 572 LEU A C 1
ATOM 4522 O O . LEU A 1 572 ? -21.735 -0.164 39.104 1.00 93.75 572 LEU A O 1
ATOM 4526 N N . ALA A 1 573 ? -20.202 1.333 38.450 1.00 94.75 573 ALA A N 1
ATOM 4527 C CA . ALA A 1 573 ? -20.090 0.827 37.084 1.00 94.75 573 ALA A CA 1
ATOM 4528 C C . ALA A 1 573 ? -19.596 -0.629 37.045 1.00 94.75 573 ALA A C 1
ATOM 4530 O O . ALA A 1 573 ? -20.172 -1.458 36.337 1.00 94.75 573 ALA A O 1
ATOM 4531 N N . ILE A 1 574 ? -18.573 -0.955 37.844 1.00 95.00 574 ILE A N 1
ATOM 4532 C CA . ILE A 1 574 ? -18.022 -2.313 37.949 1.00 95.00 574 ILE A CA 1
ATOM 4533 C C . ILE A 1 574 ? -19.079 -3.297 38.467 1.00 95.00 574 ILE A C 1
ATOM 4535 O O . ILE A 1 574 ? -19.223 -4.379 37.902 1.00 95.00 574 ILE A O 1
ATOM 4539 N N . ILE A 1 575 ? -19.867 -2.915 39.478 1.00 95.25 575 ILE A N 1
ATOM 4540 C CA . ILE A 1 575 ? -20.949 -3.760 40.012 1.00 95.25 575 ILE A CA 1
ATOM 4541 C C . ILE A 1 575 ? -21.954 -4.129 38.914 1.00 95.25 575 ILE A C 1
ATOM 4543 O O . ILE A 1 575 ? -22.348 -5.290 38.790 1.00 95.25 575 ILE A O 1
ATOM 4547 N N . VAL A 1 576 ? -22.364 -3.164 38.084 1.00 96.00 576 VAL A N 1
ATOM 4548 C CA . VAL A 1 576 ? -23.318 -3.455 37.004 1.00 96.00 576 VAL A CA 1
ATOM 4549 C C . VAL A 1 576 ? -22.671 -4.295 35.896 1.00 96.00 576 VAL A C 1
ATOM 4551 O O . VAL A 1 576 ? -23.327 -5.192 35.372 1.00 96.00 576 VAL A O 1
ATOM 4554 N N . VAL A 1 577 ? -21.387 -4.096 35.578 1.00 96.31 577 VAL A N 1
ATOM 4555 C CA . VAL A 1 577 ? -20.646 -4.962 34.634 1.00 96.31 577 VAL A CA 1
ATOM 4556 C C . VAL A 1 577 ? -20.557 -6.405 35.146 1.00 96.31 577 VAL A C 1
ATOM 4558 O O . VAL A 1 577 ? -20.771 -7.345 34.376 1.00 96.31 577 VAL A O 1
ATOM 4561 N N . ASP A 1 578 ? -20.331 -6.606 36.445 1.00 95.19 578 ASP A N 1
ATOM 4562 C CA . ASP A 1 578 ? -20.362 -7.934 37.067 1.00 95.19 578 ASP A CA 1
ATOM 4563 C C . ASP A 1 578 ? -21.760 -8.573 36.966 1.00 95.19 578 ASP A C 1
ATOM 4565 O O . ASP A 1 578 ? -21.883 -9.765 36.669 1.00 95.19 578 ASP A O 1
ATOM 4569 N N . ALA A 1 579 ? -22.827 -7.784 37.125 1.00 95.75 579 ALA A N 1
ATOM 4570 C CA . ALA A 1 579 ? -24.196 -8.260 36.929 1.00 95.75 579 ALA A CA 1
ATOM 4571 C C . ALA A 1 579 ? -24.471 -8.670 35.468 1.00 95.75 579 ALA A C 1
ATOM 4573 O O . ALA A 1 579 ? -25.087 -9.711 35.225 1.00 95.75 579 ALA A O 1
ATOM 4574 N N . VAL A 1 580 ? -23.969 -7.907 34.487 1.00 97.31 580 VAL A N 1
ATOM 4575 C CA . VAL A 1 580 ? -24.031 -8.273 33.057 1.00 97.31 580 VAL A CA 1
ATOM 4576 C C . VAL A 1 580 ? -23.306 -9.598 32.811 1.00 97.31 580 VAL A C 1
ATOM 4578 O O . VAL A 1 580 ? -23.821 -10.463 32.097 1.00 97.31 580 VAL A O 1
ATOM 4581 N N . LYS A 1 581 ? -22.132 -9.793 33.424 1.00 96.62 581 LYS A N 1
ATOM 4582 C CA . LYS A 1 581 ? -21.366 -11.041 33.330 1.00 96.62 581 LYS A CA 1
ATOM 4583 C C . LYS A 1 581 ? -22.132 -12.230 33.897 1.00 96.62 581 LYS A C 1
ATOM 4585 O O . LYS A 1 581 ? -22.194 -13.271 33.244 1.00 96.62 581 LYS A O 1
ATOM 4590 N N . ALA A 1 582 ? -22.741 -12.073 35.069 1.00 95.88 582 ALA A N 1
ATOM 4591 C CA . ALA A 1 582 ? -23.531 -13.125 35.698 1.00 95.88 582 ALA A CA 1
ATOM 4592 C C . ALA A 1 582 ? -24.724 -13.551 34.823 1.00 95.88 582 ALA A C 1
ATOM 4594 O O . ALA A 1 582 ? -24.947 -14.744 34.625 1.00 95.88 582 ALA A O 1
ATOM 4595 N N . GLU A 1 583 ? -25.457 -12.600 34.239 1.00 96.62 583 GLU A N 1
ATOM 4596 C CA . GLU A 1 583 ? -26.559 -12.915 33.317 1.00 96.62 583 GLU A CA 1
ATOM 4597 C C . GLU A 1 583 ? -26.071 -13.521 31.992 1.00 96.62 583 GLU A C 1
ATOM 4599 O O . GLU A 1 583 ? -26.704 -14.422 31.443 1.00 96.62 583 GLU A O 1
ATOM 4604 N N . SER A 1 584 ? -24.905 -13.099 31.502 1.00 96.31 584 SER A N 1
ATOM 4605 C CA . SER A 1 584 ? -24.300 -13.661 30.287 1.00 96.31 584 SER A CA 1
ATOM 4606 C C . SER A 1 584 ? -23.859 -15.117 30.473 1.00 96.31 584 SER A C 1
ATOM 4608 O O . SER A 1 584 ? -23.987 -15.919 29.549 1.00 96.31 584 SER A O 1
ATOM 4610 N N . LEU A 1 585 ? -23.402 -15.492 31.673 1.00 96.69 585 LEU A N 1
ATOM 4611 C CA . LEU A 1 585 ? -23.120 -16.890 32.021 1.00 96.69 585 LEU A CA 1
ATOM 4612 C C . LEU A 1 585 ? -24.398 -17.739 32.035 1.00 96.69 585 LEU A C 1
ATOM 4614 O O . LEU A 1 585 ? -24.407 -18.826 31.464 1.00 96.69 585 LEU A O 1
ATOM 4618 N N . LYS A 1 586 ? -25.509 -17.216 32.574 1.00 96.44 586 LYS A N 1
ATOM 4619 C CA . LYS A 1 586 ? -26.814 -17.904 32.512 1.00 96.44 586 LYS A CA 1
ATOM 4620 C C . LYS A 1 586 ? -27.265 -18.148 31.069 1.00 96.44 586 LYS A C 1
ATOM 4622 O O . LYS A 1 586 ? -27.834 -19.199 30.775 1.00 96.44 586 LYS A O 1
ATOM 4627 N N . ALA A 1 587 ? -27.014 -17.198 30.163 1.00 95.56 587 ALA A N 1
ATOM 4628 C CA . ALA A 1 587 ? -27.301 -17.377 28.740 1.00 95.56 587 ALA A CA 1
ATOM 4629 C C . ALA A 1 587 ? -26.452 -18.506 28.138 1.00 95.56 587 ALA A C 1
ATOM 4631 O O . ALA A 1 587 ? -26.999 -19.394 27.482 1.00 95.56 587 ALA A O 1
ATOM 4632 N N . ALA A 1 588 ? -25.143 -18.510 28.407 1.00 95.50 588 ALA A N 1
ATOM 4633 C CA . ALA A 1 588 ? -24.219 -19.544 27.945 1.00 95.50 588 ALA A CA 1
ATOM 4634 C C . ALA A 1 588 ? -24.611 -20.951 28.433 1.00 95.50 588 ALA A C 1
ATOM 4636 O O . ALA A 1 588 ? -24.655 -21.891 27.633 1.00 95.50 588 ALA A O 1
ATOM 4637 N N . ASP A 1 589 ? -24.973 -21.092 29.709 1.00 96.06 589 ASP A N 1
ATOM 4638 C CA . ASP A 1 589 ? -25.423 -22.367 30.278 1.00 96.06 589 ASP A CA 1
ATOM 4639 C C . ASP A 1 589 ? -26.717 -22.853 29.618 1.00 96.06 589 ASP A C 1
ATOM 4641 O O . ASP A 1 589 ? -26.839 -24.023 29.242 1.00 96.06 589 ASP A O 1
ATOM 4645 N N . LYS A 1 590 ? -27.666 -21.941 29.383 1.00 95.31 590 LYS A N 1
ATOM 4646 C CA . LYS A 1 590 ? -28.926 -22.275 28.717 1.00 95.31 590 LYS A CA 1
ATOM 4647 C C . LYS A 1 590 ? -28.726 -22.670 27.253 1.00 95.31 590 LYS A C 1
ATOM 4649 O O . LYS A 1 590 ? -29.381 -23.593 26.773 1.00 95.31 590 LYS A O 1
ATOM 4654 N N . ILE A 1 591 ? -27.792 -22.034 26.542 1.00 95.38 591 ILE A N 1
ATOM 4655 C CA . ILE A 1 591 ? -27.400 -22.434 25.181 1.00 95.38 591 ILE A CA 1
ATOM 4656 C C . ILE A 1 591 ? -26.830 -23.856 25.189 1.00 95.38 591 ILE A C 1
ATOM 4658 O O . ILE A 1 591 ? -27.239 -24.687 24.373 1.00 95.38 591 ILE A O 1
ATOM 4662 N N . LYS A 1 592 ? -25.935 -24.159 26.138 1.00 93.94 592 LYS A N 1
ATOM 4663 C CA . LYS A 1 592 ? -25.320 -25.484 26.292 1.00 93.94 592 LYS A CA 1
ATOM 4664 C C . LYS A 1 592 ? -26.360 -26.578 26.553 1.00 93.94 592 LYS A C 1
ATOM 4666 O O . LYS A 1 592 ? -26.239 -27.664 25.987 1.00 93.94 592 LYS A O 1
ATOM 4671 N N . GLU A 1 593 ? -27.388 -26.292 27.350 1.00 94.38 593 GLU A N 1
ATOM 4672 C CA . GLU A 1 593 ? -28.494 -27.221 27.619 1.00 94.38 593 GLU A CA 1
ATOM 4673 C C . GLU A 1 593 ? -29.388 -27.457 26.387 1.00 94.38 593 GLU A C 1
ATOM 4675 O O . GLU A 1 593 ? -29.809 -28.584 26.115 1.00 94.38 593 GLU A O 1
ATOM 4680 N N . LEU A 1 594 ? -29.680 -26.401 25.623 1.00 92.75 594 LEU A N 1
ATOM 4681 C CA . LEU A 1 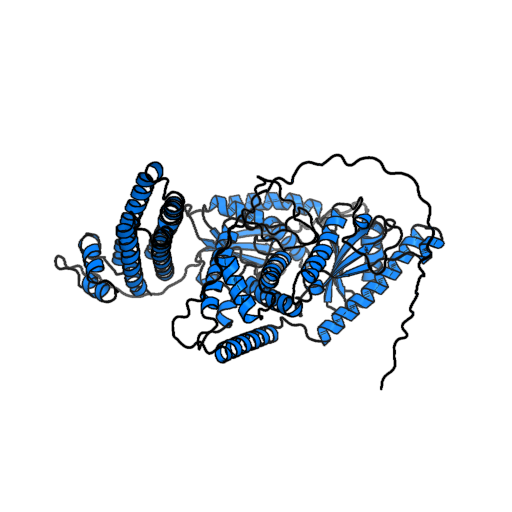594 ? -30.597 -26.465 24.483 1.00 92.75 594 LEU A CA 1
ATOM 4682 C C . LEU A 1 594 ? -29.973 -27.121 23.246 1.00 92.75 594 LEU A C 1
ATOM 4684 O O . LEU A 1 594 ? -30.682 -27.788 22.490 1.00 92.75 594 LEU A O 1
ATOM 4688 N N . ARG A 1 595 ? -28.656 -26.975 23.047 1.00 89.69 595 ARG A N 1
ATOM 4689 C CA . ARG A 1 595 ? -27.941 -27.451 21.850 1.00 89.69 595 ARG A CA 1
ATOM 4690 C C . ARG A 1 595 ? -28.162 -28.936 21.512 1.00 89.69 595 ARG A C 1
ATOM 4692 O O . ARG A 1 595 ? -28.411 -29.218 20.342 1.00 89.69 595 ARG A O 1
ATOM 4699 N N . PRO A 1 596 ? -28.105 -29.891 22.464 1.00 90.44 596 PRO A N 1
ATOM 4700 C CA . PRO A 1 596 ? -28.376 -31.300 22.164 1.00 90.44 596 PRO A CA 1
ATOM 4701 C C . PRO A 1 596 ? -29.869 -31.630 21.998 1.00 90.44 596 PRO A C 1
ATOM 4703 O O . PRO A 1 596 ? -30.190 -32.666 21.426 1.00 90.44 596 PRO A O 1
ATOM 4706 N N . ARG A 1 597 ? -30.788 -30.787 22.495 1.00 89.25 597 ARG A N 1
ATOM 4707 C CA . ARG A 1 597 ? -32.235 -31.082 22.559 1.00 89.25 597 ARG A CA 1
ATOM 4708 C C . ARG A 1 597 ? -33.060 -30.422 21.452 1.00 89.25 597 ARG A C 1
ATOM 4710 O O . ARG A 1 597 ? -34.173 -30.861 21.184 1.00 89.25 597 ARG A O 1
ATOM 4717 N N . ARG A 1 598 ? -32.550 -29.354 20.835 1.00 84.94 598 ARG A N 1
ATOM 4718 C CA . ARG A 1 598 ? -33.276 -28.510 19.870 1.00 84.94 598 ARG A CA 1
ATOM 4719 C C . ARG A 1 598 ? -32.537 -28.419 18.542 1.00 84.94 598 ARG A C 1
ATOM 4721 O O . ARG A 1 598 ? -31.996 -27.375 18.179 1.00 84.94 598 ARG A O 1
ATOM 4728 N N . GLY A 1 599 ? -32.512 -29.537 17.814 1.00 81.81 599 GLY A N 1
ATOM 4729 C CA . GLY A 1 599 ? -31.917 -29.604 16.473 1.00 81.81 599 GLY A CA 1
ATOM 4730 C C . GLY A 1 599 ? -32.574 -28.643 15.474 1.00 81.81 599 GLY A C 1
ATOM 4731 O O . GLY A 1 599 ? -31.899 -28.128 14.587 1.00 81.81 599 GLY A O 1
ATOM 4732 N N . ASP A 1 600 ? -33.854 -28.329 15.681 1.00 86.38 600 ASP A N 1
ATOM 4733 C CA . ASP A 1 600 ? -34.624 -27.325 14.940 1.00 86.38 600 ASP A CA 1
ATOM 4734 C C . ASP A 1 600 ? -34.069 -25.897 15.090 1.00 86.38 600 ASP A C 1
ATOM 4736 O O . ASP A 1 600 ? -34.221 -25.080 14.187 1.00 86.38 600 ASP A O 1
ATOM 4740 N N . LEU A 1 601 ? -33.376 -25.600 16.195 1.00 90.25 601 LEU A N 1
ATOM 4741 C CA . LEU A 1 601 ? -32.794 -24.284 16.488 1.00 90.25 601 LEU A CA 1
ATOM 4742 C C . LEU A 1 601 ? -31.265 -24.256 16.360 1.00 90.25 601 LEU A C 1
ATOM 4744 O O . LEU A 1 601 ? -30.633 -23.298 16.808 1.00 90.25 601 LEU A O 1
ATOM 4748 N N . LYS A 1 602 ? -30.651 -25.285 15.761 1.00 89.62 602 LYS A N 1
ATOM 4749 C CA . LYS A 1 602 ? -29.192 -25.477 15.760 1.00 89.62 602 LYS A CA 1
ATOM 4750 C C . LYS A 1 602 ? -28.415 -24.238 15.296 1.00 89.62 602 LYS A C 1
ATOM 4752 O O . LYS A 1 602 ? -27.528 -23.789 16.012 1.00 89.62 602 LYS A O 1
ATOM 4757 N N . ALA A 1 603 ? -28.778 -23.654 14.154 1.00 88.88 603 ALA A N 1
ATOM 4758 C CA . ALA A 1 603 ? -28.074 -22.492 13.601 1.00 88.88 603 ALA A CA 1
ATOM 4759 C C . ALA A 1 603 ? -28.191 -21.240 14.494 1.00 88.88 603 ALA A C 1
ATOM 4761 O O . ALA A 1 603 ? -27.214 -20.518 14.692 1.00 88.88 603 ALA A O 1
ATOM 4762 N N . ALA A 1 604 ? -29.372 -21.000 15.076 1.00 91.75 604 ALA A N 1
ATOM 4763 C CA . ALA A 1 604 ? -29.589 -19.879 15.990 1.00 91.75 604 ALA A CA 1
ATOM 4764 C C . ALA A 1 604 ? -28.800 -20.062 17.297 1.00 91.75 604 ALA A C 1
ATOM 4766 O O . ALA A 1 604 ? -28.157 -19.126 17.771 1.00 91.75 604 ALA A O 1
ATOM 4767 N N . LEU A 1 605 ? -28.787 -21.283 17.845 1.00 94.38 605 LEU A N 1
ATOM 4768 C CA . LEU A 1 605 ? -28.028 -21.623 19.049 1.00 94.38 605 LEU A CA 1
ATOM 4769 C C . LEU A 1 605 ? -26.511 -21.567 18.822 1.00 94.38 605 LEU A C 1
ATOM 4771 O O . LEU A 1 605 ? -25.803 -21.122 19.716 1.00 94.38 605 LEU A O 1
ATOM 4775 N N . GLU A 1 606 ? -26.006 -21.954 17.647 1.00 93.19 606 GLU A N 1
ATOM 4776 C CA . GLU A 1 606 ? -24.587 -21.802 17.285 1.00 93.19 606 GLU A CA 1
ATOM 4777 C C . GLU A 1 606 ? -24.177 -20.328 17.185 1.00 93.19 606 GLU A C 1
ATOM 4779 O O . GLU A 1 606 ? -23.118 -19.946 17.687 1.00 93.19 606 GLU A O 1
ATOM 4784 N N . LYS A 1 607 ? -25.034 -19.474 16.609 1.00 92.06 607 LYS A N 1
ATOM 4785 C CA . LYS A 1 607 ? -24.795 -18.026 16.594 1.00 92.06 607 LYS A CA 1
ATOM 4786 C C . LYS A 1 607 ? -24.788 -17.453 18.014 1.00 92.06 607 LYS A C 1
ATOM 4788 O O . LYS A 1 607 ? -23.856 -16.746 18.377 1.00 92.06 607 LYS A O 1
ATOM 4793 N N . CYS A 1 608 ? -25.778 -17.794 18.836 1.00 94.81 608 CYS A N 1
ATOM 4794 C CA . CYS A 1 608 ? -25.828 -17.366 20.234 1.00 94.81 608 CYS A CA 1
ATOM 4795 C C . CYS A 1 608 ? -24.632 -17.858 21.059 1.00 94.81 608 CYS A C 1
ATOM 4797 O O . CYS A 1 608 ? -24.123 -17.106 21.887 1.00 94.81 608 CYS A O 1
ATOM 4799 N N . ASP A 1 609 ? -24.165 -19.090 20.831 1.00 94.31 609 ASP A N 1
ATOM 4800 C CA . ASP A 1 609 ? -22.968 -19.637 21.478 1.00 94.31 609 ASP A CA 1
ATOM 4801 C C . ASP A 1 609 ? -21.738 -18.784 21.161 1.00 94.31 609 ASP A C 1
ATOM 4803 O O . ASP A 1 609 ? -20.983 -18.421 22.061 1.00 94.31 609 ASP A O 1
ATOM 4807 N N . PHE A 1 610 ? -21.572 -18.392 19.897 1.00 92.19 610 PHE A N 1
ATOM 4808 C CA . PHE A 1 610 ? -20.504 -17.486 19.495 1.00 92.19 610 PHE A CA 1
ATOM 4809 C C . PHE A 1 610 ? -20.620 -16.117 20.185 1.00 92.19 610 PHE A C 1
ATOM 4811 O O . PHE A 1 610 ? -19.656 -15.667 20.808 1.00 92.19 610 PHE A O 1
ATOM 4818 N N . GLU A 1 611 ? -21.791 -15.477 20.138 1.00 94.75 611 GLU A N 1
ATOM 4819 C CA . GLU A 1 611 ? -22.001 -14.152 20.742 1.00 94.75 611 GLU A CA 1
ATOM 4820 C C . GLU A 1 611 ? -21.742 -14.169 22.259 1.00 94.75 611 GLU A C 1
ATOM 4822 O O . GLU A 1 611 ? -21.015 -13.327 22.781 1.00 94.75 611 GLU A O 1
ATOM 4827 N N . TYR A 1 612 ? -22.257 -15.158 22.992 1.00 95.62 612 TYR A N 1
ATOM 4828 C CA . TYR A 1 612 ? -22.080 -15.205 24.445 1.00 95.62 612 TYR A CA 1
ATOM 4829 C C . TYR A 1 612 ? -20.701 -15.716 24.870 1.00 95.62 612 TYR A C 1
ATOM 4831 O O . TYR A 1 612 ? -20.024 -15.055 25.658 1.00 95.62 612 TYR A O 1
ATOM 4839 N N . ASN A 1 613 ? -20.250 -16.862 24.350 1.00 90.81 613 ASN A N 1
ATOM 4840 C CA . ASN A 1 613 ? -19.021 -17.504 24.825 1.00 90.81 613 ASN A CA 1
ATOM 4841 C C . ASN A 1 613 ? -17.749 -16.931 24.193 1.00 90.81 613 ASN A C 1
ATOM 4843 O O . ASN A 1 613 ? -16.701 -16.932 24.841 1.00 90.81 613 ASN A O 1
ATOM 4847 N N . LYS A 1 614 ? -17.798 -16.463 22.938 1.00 86.81 614 LYS A N 1
ATOM 4848 C CA . LYS A 1 614 ? -16.613 -15.922 22.247 1.00 86.81 614 LYS A CA 1
ATOM 4849 C C . LYS A 1 614 ? -16.537 -14.406 22.318 1.00 86.81 614 LYS A C 1
ATOM 4851 O O . LYS A 1 614 ? -15.447 -13.892 22.550 1.00 86.81 614 LYS A O 1
ATOM 4856 N N . VAL A 1 615 ? -17.658 -13.707 22.145 1.00 86.69 615 VAL A N 1
ATOM 4857 C CA . VAL A 1 615 ? -17.668 -12.238 22.115 1.00 86.69 615 VAL A CA 1
ATOM 4858 C C . VAL A 1 615 ? -17.815 -11.669 23.525 1.00 86.69 615 VAL A C 1
ATOM 4860 O O . VAL A 1 615 ? -16.864 -11.094 24.052 1.00 86.69 615 VAL A O 1
ATOM 4863 N N . ILE A 1 616 ? -18.967 -11.870 24.169 1.00 92.38 616 ILE A N 1
ATOM 4864 C CA . ILE A 1 616 ? -19.295 -11.224 25.448 1.00 92.38 616 ILE A CA 1
ATOM 4865 C C . ILE A 1 616 ? -18.358 -11.691 26.573 1.00 92.38 616 ILE A C 1
ATOM 4867 O O . ILE A 1 616 ? -17.634 -10.885 27.158 1.00 92.38 616 ILE A O 1
ATOM 4871 N N . LEU A 1 617 ? -18.347 -12.994 26.872 1.00 92.00 617 LEU A N 1
ATOM 4872 C CA . LEU A 1 617 ? -17.570 -13.558 27.984 1.00 92.00 617 LEU A CA 1
ATOM 4873 C C . LEU A 1 617 ? -16.078 -13.686 27.657 1.00 92.00 617 LEU A C 1
ATOM 4875 O O . LEU A 1 617 ? -15.242 -13.573 28.552 1.00 92.00 617 LEU A O 1
ATOM 4879 N N . GLY A 1 618 ? -15.754 -13.946 26.388 1.00 79.56 618 GLY A N 1
ATOM 4880 C CA . GLY A 1 618 ? -14.390 -14.221 25.933 1.00 79.56 618 GLY A CA 1
ATOM 4881 C C . GLY A 1 618 ? -13.533 -12.980 25.682 1.00 79.56 618 GLY A C 1
ATOM 4882 O O . GLY A 1 618 ? -12.309 -13.096 25.704 1.00 79.56 618 GLY A O 1
ATOM 4883 N N . ALA A 1 619 ? -14.153 -11.817 25.457 1.00 82.81 619 ALA A N 1
ATOM 4884 C CA . ALA A 1 619 ? -13.444 -10.575 25.149 1.00 82.81 619 ALA A CA 1
ATOM 4885 C C . ALA A 1 619 ? -14.057 -9.361 25.866 1.00 82.81 619 ALA A C 1
ATOM 4887 O O . ALA A 1 619 ? -13.428 -8.771 26.746 1.00 82.81 619 ALA A O 1
ATOM 4888 N N . VAL A 1 620 ? -15.311 -9.031 25.549 1.00 82.00 620 VAL A N 1
ATOM 4889 C CA . VAL A 1 620 ? -15.904 -7.712 25.828 1.00 82.00 620 VAL A CA 1
ATOM 4890 C C . VAL A 1 620 ? -16.012 -7.393 27.324 1.00 82.00 620 VAL A C 1
ATOM 4892 O O . VAL A 1 620 ? -15.725 -6.275 27.747 1.00 82.00 620 VAL A O 1
ATOM 4895 N N . LEU A 1 621 ? -16.407 -8.356 28.161 1.00 88.25 621 LEU A N 1
ATOM 4896 C CA . LEU A 1 621 ? -16.563 -8.100 29.600 1.00 88.25 621 LEU A CA 1
ATOM 4897 C C . LEU A 1 621 ? -15.230 -8.001 30.349 1.00 88.25 621 LEU A C 1
ATOM 4899 O O . LEU A 1 621 ? -15.143 -7.269 31.334 1.00 88.25 621 LEU A O 1
ATOM 4903 N N . GLY A 1 622 ? -14.196 -8.711 29.889 1.00 82.12 622 GLY A N 1
ATOM 4904 C CA . GLY A 1 622 ? -12.845 -8.564 30.438 1.00 82.12 622 GLY A CA 1
ATOM 4905 C C . GLY A 1 622 ? -12.288 -7.170 30.153 1.00 82.12 622 GLY A C 1
ATOM 4906 O O . GLY A 1 622 ? -11.797 -6.496 31.055 1.00 82.12 622 GLY A O 1
ATOM 4907 N N . GLU A 1 623 ? -12.476 -6.719 28.916 1.00 83.69 623 GLU A N 1
ATOM 4908 C CA . GLU A 1 623 ? -12.134 -5.381 28.440 1.00 83.69 623 GLU A CA 1
ATOM 4909 C C . GLU A 1 623 ? -12.850 -4.266 29.219 1.00 83.69 623 GLU A C 1
ATOM 4911 O O . GLU A 1 623 ? -12.205 -3.314 29.656 1.00 83.69 623 GLU A O 1
ATOM 4916 N N . ALA A 1 624 ? -14.161 -4.395 29.459 1.00 86.69 624 ALA A N 1
ATOM 4917 C CA . ALA A 1 624 ? -14.929 -3.413 30.227 1.00 86.69 624 ALA A CA 1
ATOM 4918 C C . ALA A 1 624 ? -14.425 -3.270 31.674 1.00 86.69 624 ALA A C 1
ATOM 4920 O O . ALA A 1 624 ? -14.274 -2.156 32.178 1.00 86.69 624 ALA A O 1
ATOM 4921 N N . TYR A 1 625 ? -14.140 -4.394 32.340 1.00 87.12 625 TYR A N 1
ATOM 4922 C CA . TYR A 1 625 ? -13.635 -4.402 33.715 1.00 87.12 625 TYR A CA 1
ATOM 4923 C C . TYR A 1 625 ? -12.246 -3.753 33.808 1.00 87.12 625 TYR A C 1
ATOM 4925 O O . TYR A 1 625 ? -11.967 -2.930 34.684 1.00 87.12 625 TYR A O 1
ATOM 4933 N N . GLU A 1 626 ? -11.363 -4.096 32.872 1.00 82.44 626 GLU A N 1
ATOM 4934 C CA . GLU A 1 626 ? -10.022 -3.525 32.787 1.00 82.44 626 GLU A CA 1
ATOM 4935 C C . GLU A 1 626 ? -10.053 -2.019 32.493 1.00 82.44 626 GLU A C 1
ATOM 4937 O O . GLU A 1 626 ? -9.334 -1.243 33.121 1.00 82.44 626 GLU A O 1
ATOM 4942 N N . ALA A 1 627 ? -10.927 -1.590 31.587 1.00 86.38 627 ALA A N 1
ATOM 4943 C CA . ALA A 1 627 ? -11.116 -0.187 31.251 1.00 86.38 627 ALA A CA 1
ATOM 4944 C C . ALA A 1 627 ? -11.595 0.643 32.454 1.00 86.38 627 ALA A C 1
ATOM 4946 O O . ALA A 1 627 ? -11.046 1.716 32.708 1.00 86.38 627 ALA A O 1
ATOM 4947 N N . LEU A 1 628 ? -12.542 0.132 33.250 1.00 86.19 628 LEU A N 1
ATOM 4948 C CA . LEU A 1 628 ? -13.019 0.830 34.451 1.00 86.19 628 LEU A CA 1
ATOM 4949 C C . LEU A 1 628 ? -11.958 0.909 35.547 1.00 86.19 628 LEU A C 1
ATOM 4951 O O . LEU A 1 628 ? -11.790 1.955 36.167 1.00 86.19 628 LEU A O 1
ATOM 4955 N N . THR A 1 629 ? -11.194 -0.163 35.754 1.00 84.12 629 THR A N 1
ATOM 4956 C CA . THR A 1 629 ? -10.129 -0.188 36.771 1.00 84.12 629 THR A CA 1
ATOM 4957 C C . THR A 1 629 ? -8.911 0.660 36.404 1.00 84.12 629 THR A C 1
ATOM 4959 O O . THR A 1 629 ? -8.181 1.093 37.293 1.00 84.12 629 THR A O 1
ATOM 4962 N N . LYS A 1 630 ? -8.691 0.931 35.112 1.00 83.25 630 LYS A N 1
ATOM 4963 C CA . LYS A 1 630 ? -7.587 1.767 34.610 1.00 83.25 630 LYS A CA 1
ATOM 4964 C C . LYS A 1 630 ? -7.982 3.220 34.326 1.00 83.25 630 LYS A C 1
ATOM 4966 O O . LYS A 1 630 ? -7.155 3.964 33.807 1.00 83.25 630 LYS A O 1
ATOM 4971 N N . GLY A 1 631 ? -9.216 3.623 34.637 1.00 83.62 631 GLY A N 1
ATOM 4972 C CA . GLY A 1 631 ? -9.688 4.993 34.412 1.00 83.62 631 GLY A CA 1
ATOM 4973 C C . GLY A 1 631 ? -9.903 5.349 32.936 1.00 83.62 631 GLY A C 1
ATOM 4974 O O . GLY A 1 631 ? -9.729 6.501 32.558 1.00 83.62 631 GLY A O 1
ATOM 4975 N N . ASN A 1 632 ? -10.279 4.380 32.093 1.00 82.38 632 ASN A N 1
ATOM 4976 C CA . ASN A 1 632 ? -10.670 4.600 30.696 1.00 82.38 632 ASN A CA 1
ATOM 4977 C C . ASN A 1 632 ? -12.169 4.293 30.487 1.00 82.38 632 ASN A C 1
ATOM 4979 O O . ASN A 1 632 ? -12.530 3.269 29.901 1.00 82.38 632 ASN A O 1
ATOM 4983 N N . PRO A 1 633 ? -13.073 5.164 30.958 1.00 83.94 633 PRO A N 1
ATOM 4984 C CA . PRO A 1 633 ? -14.507 4.904 30.902 1.00 83.94 633 PRO A CA 1
ATOM 4985 C C . PRO A 1 633 ? -15.061 4.861 29.475 1.00 83.94 633 PRO A C 1
ATOM 4987 O O . PRO A 1 633 ? -16.069 4.201 29.244 1.00 83.94 633 PRO A O 1
ATOM 4990 N N . LYS A 1 634 ? -14.392 5.471 28.484 1.00 85.06 634 LYS A N 1
ATOM 4991 C CA . LYS A 1 634 ? -14.887 5.464 27.098 1.00 85.06 634 LYS A CA 1
ATOM 4992 C C . LYS A 1 634 ? -14.863 4.059 26.507 1.00 85.06 634 LYS A C 1
ATOM 4994 O O . LYS A 1 634 ? -15.839 3.616 25.911 1.00 85.06 634 LYS A O 1
ATOM 4999 N N . PHE A 1 635 ? -13.775 3.335 26.749 1.00 83.12 635 PHE A N 1
ATOM 5000 C CA . PHE A 1 635 ? -13.633 1.958 26.289 1.00 83.12 635 PHE A CA 1
ATOM 5001 C C . PHE A 1 635 ? -14.626 1.016 26.987 1.00 83.12 635 PHE A C 1
ATOM 5003 O O . PHE A 1 635 ? -15.191 0.119 26.364 1.00 83.12 635 PHE A O 1
ATOM 5010 N N . ALA A 1 636 ? -14.904 1.258 28.272 1.00 87.88 636 ALA A N 1
ATOM 5011 C CA . ALA A 1 636 ? -15.934 0.527 29.002 1.00 87.88 636 ALA A CA 1
ATOM 5012 C C . ALA A 1 636 ? -17.355 0.840 28.486 1.00 87.88 636 ALA A C 1
ATOM 5014 O O . ALA A 1 636 ? -18.188 -0.066 28.415 1.00 87.88 636 ALA A O 1
ATOM 5015 N N . GLU A 1 637 ? -17.631 2.089 28.083 1.00 92.19 637 GLU A N 1
ATOM 5016 C CA . GLU A 1 637 ? -18.900 2.488 27.454 1.00 92.19 637 GLU A CA 1
ATOM 5017 C C . GLU A 1 637 ? -19.118 1.690 26.160 1.00 92.19 637 GLU A C 1
ATOM 5019 O O . GLU A 1 637 ? -20.165 1.058 25.990 1.00 92.19 637 GLU A O 1
ATOM 5024 N N . ASP A 1 638 ? -18.108 1.658 25.288 1.00 86.69 638 ASP A N 1
ATOM 5025 C CA . ASP A 1 638 ? -18.159 0.962 23.999 1.00 86.69 638 ASP A CA 1
ATOM 5026 C C . ASP A 1 638 ? -18.303 -0.560 24.175 1.00 86.69 638 ASP A C 1
ATOM 5028 O O . ASP A 1 638 ? -19.093 -1.203 23.476 1.00 86.69 638 ASP A O 1
ATOM 5032 N N . ALA A 1 639 ? -17.633 -1.144 25.173 1.00 88.25 639 ALA A N 1
ATOM 5033 C CA . ALA A 1 639 ? -17.791 -2.554 25.521 1.00 88.25 639 ALA A CA 1
ATOM 5034 C C . ALA A 1 639 ? -19.233 -2.891 25.957 1.00 88.25 639 ALA A C 1
ATOM 5036 O O . ALA A 1 639 ? -19.792 -3.927 25.576 1.00 88.25 639 ALA A O 1
ATOM 5037 N N . MET A 1 640 ? -19.897 -2.006 26.704 1.00 96.12 640 MET A N 1
ATOM 5038 C CA . MET A 1 640 ? -21.302 -2.210 27.072 1.00 96.12 640 MET A CA 1
ATOM 5039 C C . MET A 1 640 ? -22.243 -2.079 25.867 1.00 96.12 640 MET A C 1
ATOM 5041 O O . MET A 1 640 ? -23.197 -2.853 25.754 1.00 96.12 640 MET A O 1
ATOM 5045 N N . VAL A 1 641 ? -21.950 -1.187 24.911 1.00 91.44 641 VAL A N 1
ATOM 5046 C CA . VAL A 1 641 ? -22.672 -1.138 23.623 1.00 91.44 641 VAL A CA 1
ATOM 5047 C C . VAL A 1 641 ? -22.508 -2.449 22.853 1.00 91.44 641 VAL A C 1
ATOM 5049 O O . VAL A 1 641 ? -23.495 -3.009 22.362 1.00 91.44 641 VAL A O 1
ATOM 5052 N N . GLY A 1 642 ? -21.281 -2.970 22.781 1.00 84.25 642 GLY A N 1
ATOM 5053 C CA . GLY A 1 642 ? -20.976 -4.245 22.133 1.00 84.25 642 GLY A CA 1
ATOM 5054 C C . GLY A 1 642 ? -21.716 -5.418 22.776 1.00 84.25 642 GLY A C 1
ATOM 5055 O O . GLY A 1 642 ? -22.281 -6.252 22.069 1.00 84.25 642 GLY A O 1
ATOM 5056 N N . THR A 1 643 ? -21.799 -5.443 24.108 1.00 92.12 643 THR A N 1
ATOM 5057 C CA . THR A 1 643 ? -22.514 -6.494 24.849 1.00 92.12 643 THR A CA 1
ATOM 5058 C C . THR A 1 643 ? -24.017 -6.467 24.569 1.00 92.12 643 THR A C 1
ATOM 5060 O O . THR A 1 643 ? -24.594 -7.500 24.224 1.00 92.12 643 THR A O 1
ATOM 5063 N N . ALA A 1 644 ? -24.646 -5.287 24.620 1.00 92.69 644 ALA A N 1
ATOM 5064 C CA . ALA A 1 644 ? -26.065 -5.128 24.293 1.00 92.69 644 ALA A CA 1
ATOM 5065 C C . ALA A 1 644 ? -26.371 -5.547 22.844 1.00 92.69 644 ALA A C 1
ATOM 5067 O O . ALA A 1 644 ? -27.365 -6.225 22.580 1.00 92.69 644 ALA A O 1
ATOM 5068 N N . THR A 1 645 ? -25.486 -5.181 21.912 1.00 91.00 645 THR A N 1
ATOM 5069 C CA . THR A 1 645 ? -25.612 -5.522 20.488 1.00 91.00 645 THR A CA 1
ATOM 5070 C C . THR A 1 645 ? -25.459 -7.023 20.254 1.00 91.00 645 THR A C 1
ATOM 5072 O O . THR A 1 645 ? -26.230 -7.603 19.495 1.00 91.00 645 THR A O 1
ATOM 5075 N N . SER A 1 646 ? -24.517 -7.674 20.935 1.00 90.31 646 SER A N 1
ATOM 5076 C CA . SER A 1 646 ? -24.282 -9.120 20.818 1.00 90.31 646 SER A CA 1
ATOM 5077 C C . SER A 1 646 ? -25.461 -9.926 21.386 1.00 90.31 646 SER A C 1
ATOM 5079 O O . SER A 1 646 ? -25.926 -10.880 20.761 1.00 90.31 646 SER A O 1
ATOM 5081 N N . ALA A 1 647 ? -26.033 -9.487 22.515 1.00 93.50 647 ALA A N 1
ATOM 5082 C CA . ALA A 1 647 ? -27.255 -10.073 23.072 1.00 93.50 647 ALA A CA 1
ATOM 5083 C C . ALA A 1 647 ? -28.454 -9.927 22.114 1.00 93.50 647 ALA A C 1
ATOM 5085 O O . ALA A 1 647 ? -29.217 -10.877 21.916 1.00 93.50 647 ALA A O 1
ATOM 5086 N N . GLN A 1 648 ? -28.593 -8.768 21.458 1.00 92.94 648 GLN A N 1
ATOM 5087 C CA . GLN A 1 648 ? -29.622 -8.554 20.437 1.00 92.94 648 GLN A CA 1
ATOM 5088 C C . GLN A 1 648 ? -29.361 -9.395 19.175 1.00 92.94 648 GLN A C 1
ATOM 5090 O O . GLN A 1 648 ? -30.284 -10.009 18.655 1.00 92.94 648 GLN A O 1
ATOM 5095 N N . SER A 1 649 ? -28.108 -9.530 18.734 1.00 91.12 649 SER A N 1
ATOM 5096 C CA . SER A 1 649 ? -27.715 -10.387 17.604 1.00 91.12 649 SER A CA 1
ATOM 5097 C C . SER A 1 649 ? -28.072 -11.859 17.840 1.00 91.12 649 SER A C 1
ATOM 5099 O O . SER A 1 649 ? -28.526 -12.541 16.912 1.00 91.12 649 SER A O 1
ATOM 5101 N N . CYS A 1 650 ? -27.909 -12.345 19.077 1.00 93.19 650 CYS A N 1
ATOM 5102 C CA . CYS A 1 650 ? -28.396 -13.660 19.488 1.00 93.19 650 CYS A CA 1
ATOM 5103 C C . CYS A 1 650 ? -29.931 -13.729 19.444 1.00 93.19 650 CYS A C 1
ATOM 5105 O O . CYS A 1 650 ? -30.480 -14.693 18.917 1.00 93.19 650 CYS A O 1
ATOM 5107 N N . GLN A 1 651 ? -30.644 -12.709 19.930 1.00 93.62 651 GLN A N 1
ATOM 5108 C CA . GLN A 1 651 ? -32.108 -12.670 19.853 1.00 93.62 651 GLN A CA 1
ATOM 5109 C C . GLN A 1 651 ? -32.622 -12.717 18.406 1.00 93.62 651 GLN A C 1
ATOM 5111 O O . GLN A 1 651 ? -33.528 -13.489 18.089 1.00 93.62 651 GLN A O 1
ATOM 5116 N N . ASP A 1 652 ? -32.012 -11.936 17.522 1.00 91.62 652 ASP A N 1
ATOM 5117 C CA . ASP A 1 652 ? -32.408 -11.821 16.119 1.00 91.62 652 ASP A CA 1
ATOM 5118 C C . ASP A 1 652 ? -32.095 -13.099 15.326 1.00 91.62 652 ASP A C 1
ATOM 5120 O O . ASP A 1 652 ? -32.726 -13.373 14.304 1.00 91.62 652 ASP A O 1
ATOM 5124 N N . ALA A 1 653 ? -31.167 -13.931 15.819 1.00 91.25 653 ALA A N 1
ATOM 5125 C CA . ALA A 1 653 ? -30.821 -15.220 15.221 1.00 91.25 653 ALA A CA 1
ATOM 5126 C C . ALA A 1 653 ? -32.019 -16.179 15.116 1.00 91.25 653 ALA A C 1
ATOM 5128 O O . ALA A 1 653 ? -32.013 -17.078 14.278 1.00 91.25 653 ALA A O 1
ATOM 5129 N N . PHE A 1 654 ? -33.049 -15.983 15.945 1.00 90.50 654 PHE A N 1
ATOM 5130 C CA . PHE A 1 654 ? -34.261 -16.801 15.946 1.00 90.50 654 PHE A CA 1
ATOM 5131 C C . PHE A 1 654 ? -35.317 -16.335 14.928 1.00 90.50 654 PHE A C 1
ATOM 5133 O O . PHE A 1 654 ? -36.382 -16.942 14.846 1.00 90.50 654 PHE A O 1
ATOM 5140 N N . GLY A 1 655 ? -35.053 -15.282 14.141 1.00 78.06 655 GLY A N 1
ATOM 5141 C CA . GLY A 1 655 ? -35.855 -14.929 12.960 1.00 78.06 655 GLY A CA 1
ATOM 5142 C C . GLY A 1 655 ? -37.334 -14.623 13.232 1.00 78.06 655 GLY A C 1
ATOM 5143 O O . GLY A 1 655 ? -38.168 -14.837 12.357 1.00 78.06 655 GLY A O 1
ATOM 5144 N N . GLY A 1 656 ? -37.673 -14.165 14.443 1.00 67.44 656 GLY A N 1
ATOM 5145 C CA . GLY A 1 656 ? -39.052 -13.892 14.871 1.00 67.44 656 GLY A CA 1
ATOM 5146 C C . GLY A 1 656 ? -39.777 -15.070 15.538 1.00 67.44 656 GLY A C 1
ATOM 5147 O O . GLY A 1 656 ? -40.875 -14.879 16.057 1.00 67.44 656 GLY A O 1
ATOM 5148 N N . ALA A 1 657 ? -39.175 -16.264 15.591 1.00 67.19 657 ALA A N 1
ATOM 5149 C CA . ALA A 1 657 ? -39.673 -17.360 16.421 1.00 67.19 657 ALA A CA 1
ATOM 5150 C C . ALA A 1 657 ? -39.491 -17.044 17.919 1.00 67.19 657 ALA A C 1
ATOM 5152 O O . ALA A 1 657 ? -38.594 -16.289 18.304 1.00 67.19 657 ALA A O 1
ATOM 5153 N N . ALA A 1 658 ? -40.319 -17.647 18.781 1.00 77.62 658 ALA A N 1
ATOM 5154 C CA . ALA A 1 658 ? -40.205 -17.490 20.229 1.00 77.62 658 ALA A CA 1
ATOM 5155 C C . ALA A 1 658 ? -38.860 -18.051 20.724 1.00 77.62 658 ALA A C 1
ATOM 5157 O O . ALA A 1 658 ? -38.694 -19.258 20.912 1.00 77.62 658 ALA A O 1
ATOM 5158 N N . SER A 1 659 ? -37.881 -17.163 20.916 1.00 87.81 659 SER A N 1
ATOM 5159 C CA . SER A 1 659 ? -36.553 -17.545 21.385 1.00 87.81 659 SER A CA 1
ATOM 5160 C C . SER A 1 659 ? -36.622 -18.016 22.844 1.00 87.81 659 SER A C 1
ATOM 5162 O O . SER A 1 659 ? -37.068 -17.249 23.710 1.00 87.81 659 SER A O 1
ATOM 5164 N N . PRO A 1 660 ? -36.113 -19.223 23.163 1.00 89.75 660 PRO A N 1
ATOM 5165 C CA . PRO A 1 660 ? -36.025 -19.720 24.539 1.00 89.75 660 PRO A CA 1
ATOM 5166 C C . PRO A 1 660 ? -35.022 -18.929 25.403 1.00 89.75 660 PRO A C 1
ATOM 5168 O O . PRO A 1 660 ? -34.968 -19.128 26.620 1.00 89.75 660 PRO A O 1
ATOM 5171 N N . LEU A 1 661 ? -34.239 -18.036 24.785 1.00 94.25 661 LEU A N 1
ATOM 5172 C CA . LEU A 1 661 ? -33.285 -17.139 25.436 1.00 94.25 661 LEU A CA 1
ATOM 5173 C C . LEU A 1 661 ? -33.835 -15.717 25.621 1.00 94.25 661 LEU A C 1
ATOM 5175 O O . LEU A 1 661 ? -33.182 -14.926 26.294 1.00 94.25 661 LEU A O 1
ATOM 5179 N N . SER A 1 662 ? -35.032 -15.391 25.103 1.00 92.69 662 SER A N 1
ATOM 5180 C CA . SER A 1 662 ? -35.579 -14.018 25.129 1.00 92.69 662 SER A CA 1
ATOM 5181 C C . SER A 1 662 ? -35.492 -13.325 26.495 1.00 92.69 662 SER A C 1
ATOM 5183 O O . SER A 1 662 ? -35.023 -12.188 26.531 1.00 92.69 662 SER A O 1
ATOM 5185 N N . PRO A 1 663 ? -35.866 -13.968 27.624 1.00 92.81 663 PRO A N 1
ATOM 5186 C CA . PRO A 1 663 ? -35.789 -13.314 28.930 1.00 92.81 663 PRO A CA 1
ATOM 5187 C C . PRO A 1 663 ? -34.357 -12.947 29.336 1.00 92.81 663 PRO A C 1
ATOM 5189 O O . PRO A 1 663 ? -34.126 -11.868 29.875 1.00 92.81 663 PRO A O 1
ATOM 5192 N N . VAL A 1 664 ? -33.390 -13.826 29.051 1.00 94.38 664 VAL A N 1
ATOM 5193 C CA . VAL A 1 664 ? -31.983 -13.620 29.423 1.00 94.38 664 VAL A CA 1
ATOM 5194 C C . VAL A 1 664 ? -31.319 -12.622 28.473 1.00 94.38 664 VAL A C 1
ATOM 5196 O O . VAL A 1 664 ? -30.618 -11.724 28.929 1.00 94.38 664 VAL A O 1
ATOM 5199 N N . ASN A 1 665 ? -31.617 -12.693 27.172 1.00 94.88 665 ASN A N 1
ATOM 5200 C CA . ASN A 1 665 ? -31.138 -11.727 26.180 1.00 94.88 665 ASN A CA 1
ATOM 5201 C C . ASN A 1 665 ? -31.615 -10.306 26.509 1.00 94.88 665 ASN A C 1
ATOM 5203 O O . ASN A 1 665 ? -30.819 -9.368 26.495 1.00 94.88 665 ASN A O 1
ATOM 5207 N N . ALA A 1 666 ? -32.897 -10.152 26.861 1.00 93.69 666 ALA A N 1
ATOM 5208 C CA . ALA A 1 666 ? -33.450 -8.871 27.289 1.00 93.69 666 ALA A CA 1
ATOM 5209 C C . ALA A 1 666 ? -32.764 -8.364 28.564 1.00 93.69 666 ALA A C 1
ATOM 5211 O O . ALA A 1 666 ? -32.346 -7.211 28.612 1.00 93.69 666 ALA A O 1
ATOM 5212 N N . ARG A 1 667 ? -32.566 -9.236 29.565 1.00 95.31 667 ARG A N 1
ATOM 5213 C CA . ARG A 1 667 ? -31.898 -8.870 30.821 1.00 95.31 667 ARG A CA 1
ATOM 5214 C C . ARG A 1 667 ? -30.459 -8.401 30.595 1.00 95.31 667 ARG A C 1
ATOM 5216 O O . ARG A 1 667 ? -30.085 -7.362 31.130 1.00 95.31 667 ARG A O 1
ATOM 5223 N N . VAL A 1 668 ? -29.673 -9.125 29.793 1.00 96.94 668 VAL A N 1
ATOM 5224 C CA . VAL A 1 668 ? -28.286 -8.753 29.456 1.00 96.94 668 VAL A CA 1
ATOM 5225 C C . VAL A 1 668 ? -28.257 -7.411 28.735 1.00 96.94 668 VAL A C 1
ATOM 5227 O O . VAL A 1 668 ? -27.522 -6.520 29.148 1.00 96.94 668 VAL A O 1
ATOM 5230 N N . ARG A 1 669 ? -29.103 -7.228 27.714 1.00 96.81 669 ARG A N 1
ATOM 5231 C CA . ARG A 1 669 ? -29.206 -5.965 26.974 1.00 96.81 669 ARG A CA 1
ATOM 5232 C C . ARG A 1 669 ? -29.547 -4.795 27.897 1.00 96.81 669 ARG A C 1
ATOM 5234 O O . ARG A 1 669 ? -28.867 -3.773 27.855 1.00 96.81 669 ARG A O 1
ATOM 5241 N N . ASP A 1 670 ? -30.571 -4.939 28.732 1.00 93.44 670 ASP A N 1
ATOM 5242 C CA . ASP A 1 670 ? -31.048 -3.858 29.595 1.00 93.44 670 ASP A CA 1
ATOM 5243 C C . ASP A 1 670 ? -30.008 -3.507 30.675 1.00 93.44 670 ASP A C 1
ATOM 5245 O O . ASP A 1 670 ? -29.759 -2.327 30.930 1.00 93.44 670 ASP A O 1
ATOM 5249 N N . LEU A 1 671 ? -29.326 -4.507 31.249 1.00 96.56 671 LEU A N 1
ATOM 5250 C CA . LEU A 1 671 ? -28.208 -4.287 32.172 1.00 96.56 671 LEU A CA 1
ATOM 5251 C C . LEU A 1 671 ? -27.023 -3.596 31.494 1.00 96.56 671 LEU A C 1
ATOM 5253 O O . LEU A 1 671 ? -26.445 -2.684 32.078 1.00 96.56 671 LEU A O 1
ATOM 5257 N N . SER A 1 672 ? -26.676 -3.975 30.262 1.00 96.56 672 SER A N 1
ATOM 5258 C CA . SER A 1 672 ? -25.607 -3.318 29.503 1.00 96.56 672 SER A CA 1
ATOM 5259 C C . SER A 1 672 ? -25.939 -1.858 29.192 1.00 96.56 672 SER A C 1
ATOM 5261 O O . SER A 1 672 ? -25.065 -0.998 29.258 1.00 96.56 672 SER A O 1
ATOM 5263 N N . VAL A 1 673 ? -27.204 -1.541 28.909 1.00 93.44 673 VAL A N 1
ATOM 5264 C CA . VAL A 1 673 ? -27.652 -0.155 28.709 1.00 93.44 673 VAL A CA 1
ATOM 5265 C C . VAL A 1 673 ? -27.562 0.654 30.010 1.00 93.44 673 VAL A C 1
ATOM 5267 O O . VAL A 1 673 ? -27.113 1.802 29.981 1.00 93.44 673 VAL A O 1
ATOM 5270 N N . VAL A 1 674 ? -27.932 0.066 31.154 1.00 95.69 674 VAL A N 1
ATOM 5271 C CA . VAL A 1 674 ? -27.740 0.695 32.473 1.00 95.69 674 VAL A CA 1
ATOM 5272 C C . VAL A 1 674 ? -26.254 0.911 32.758 1.00 95.69 674 VAL A C 1
ATOM 5274 O O . VAL A 1 674 ? -25.867 2.026 33.099 1.00 95.69 674 VAL A O 1
ATOM 5277 N N . ALA A 1 675 ? -25.414 -0.108 32.555 1.00 95.94 675 ALA A N 1
ATOM 5278 C CA . ALA A 1 675 ? -23.968 -0.014 32.739 1.00 95.94 675 ALA A CA 1
ATOM 5279 C C . ALA A 1 675 ? -23.379 1.114 31.886 1.00 95.94 675 ALA A C 1
ATOM 5281 O O . ALA A 1 675 ? -22.675 1.968 32.412 1.00 95.94 675 ALA A O 1
ATOM 5282 N N . ARG A 1 676 ? -23.747 1.189 30.599 1.00 95.75 676 ARG A N 1
ATOM 5283 C CA . ARG A 1 676 ? -23.325 2.268 29.696 1.00 95.75 676 ARG A CA 1
ATOM 5284 C C . ARG A 1 676 ? -23.639 3.651 30.264 1.00 95.75 676 ARG A C 1
ATOM 5286 O O . ARG A 1 676 ? -22.782 4.527 30.246 1.00 95.75 676 ARG A O 1
ATOM 5293 N N . ALA A 1 677 ? -24.860 3.853 30.755 1.00 92.75 677 ALA A N 1
ATOM 5294 C CA . ALA A 1 677 ? -25.289 5.140 31.293 1.00 92.75 677 ALA A CA 1
ATOM 5295 C C . ALA A 1 677 ? -24.523 5.528 32.568 1.00 92.75 677 ALA A C 1
ATOM 5297 O O . ALA A 1 677 ? -24.140 6.683 32.715 1.00 92.75 677 ALA A O 1
ATOM 5298 N N . ILE A 1 678 ? -24.240 4.566 33.453 1.00 92.94 678 ILE A N 1
ATOM 5299 C CA . ILE A 1 678 ? -23.418 4.808 34.650 1.00 92.94 678 ILE A CA 1
ATOM 5300 C C . ILE A 1 678 ? -21.978 5.146 34.257 1.00 92.94 678 ILE A C 1
ATOM 5302 O O . ILE A 1 678 ? -21.419 6.112 34.762 1.00 92.94 678 ILE A O 1
ATOM 5306 N N . ILE A 1 679 ? -21.393 4.383 33.331 1.00 94.56 679 ILE A N 1
ATOM 5307 C CA . ILE A 1 679 ? -20.025 4.593 32.844 1.00 94.56 679 ILE A CA 1
ATOM 5308 C C . ILE A 1 679 ? -19.880 5.970 32.193 1.00 94.56 679 ILE A C 1
ATOM 5310 O O . ILE A 1 679 ? -18.856 6.622 32.352 1.00 94.56 679 ILE A O 1
ATOM 5314 N N . ARG A 1 680 ? -20.918 6.450 31.506 1.00 91.12 680 ARG A N 1
ATOM 5315 C CA . ARG A 1 680 ? -20.922 7.777 30.886 1.00 91.12 680 ARG A CA 1
ATOM 5316 C C . ARG A 1 680 ? -20.828 8.923 31.895 1.00 91.12 680 ARG A C 1
ATOM 5318 O O . ARG A 1 680 ? -20.374 9.987 31.516 1.00 91.12 680 ARG A O 1
ATOM 5325 N N . ASN A 1 681 ? -21.193 8.714 33.162 1.00 87.25 681 ASN A N 1
ATOM 5326 C CA . ASN A 1 681 ? -20.976 9.715 34.216 1.00 87.25 681 ASN A CA 1
ATOM 5327 C C . ASN A 1 681 ? -19.485 9.871 34.596 1.00 87.25 681 ASN A C 1
ATOM 5329 O O . ASN A 1 681 ? -19.157 10.757 35.379 1.00 87.25 681 ASN A O 1
ATOM 5333 N N . LEU A 1 682 ? -18.605 8.987 34.109 1.00 84.94 682 LEU A N 1
ATOM 5334 C CA . LEU A 1 682 ? -17.150 9.054 34.292 1.00 84.94 682 LEU A CA 1
ATOM 5335 C C . LEU A 1 682 ? -16.435 9.745 33.113 1.00 84.94 682 LEU A C 1
ATOM 5337 O O . LEU A 1 682 ? -15.220 9.928 33.177 1.00 84.94 682 LEU A O 1
ATOM 5341 N N . LEU A 1 683 ? -17.167 10.054 32.035 1.00 80.00 683 LEU A N 1
ATOM 5342 C CA . LEU A 1 683 ? -16.706 10.810 30.865 1.00 80.00 683 LEU A CA 1
ATOM 5343 C C . LEU A 1 683 ? -17.023 12.290 31.046 1.00 80.00 683 LEU A C 1
ATOM 5345 O O . LEU A 1 683 ? -16.171 13.102 30.626 1.00 80.00 683 LEU A O 1
#

Organism: NCBI:txid132261

Radius of gyration: 32.08 Å; chains: 1; bounding box: 92×66×111 Å

Foldseek 3Di:
DDDDDDDDDDDDDDDDDDDDDDDDDDDDDDDDDPDDPPPVDPDPPPPPPPPDDPPVVLVVVLQVVLLVQLVVVCVVVQQQEDPVLVVLVVVLQVVVLVLLQVLQLVLCVVLVHPPVLSVQRHKDWFWFFCVLLNRHGSQDATEIEIEGEPSADCPPSPQPVSQVSQVPDPQWAPWDWDDPDLFTWIWIGGNNGIYTYTYAYWHHSHDDPDDPLLPVNRVPPTDSNNCVSVLRSLLSVLLCVQALDSVLLSSLLSLQVLLCQQLQQEAQLLQHDHSSLSSLLSSLLRNVPVPDHNLVSLLSSLVDLLPDDQQDERDRDDPVAAADDDPPDRDDTHWYCRGSDNHDTDDGLHDPQSVVSVNVLSNVSNVLSVCSSPDPRDCCVSSHGNPLVVPALKKKKKKWWWLDDVVSVVVVVLLSNCNSVLQVVVCVQQVFHKAWRPDWDWDFDPPPPRGIIMIMTIMGDDGDPDPDGPVVVSQVVSVVVSVVVVVVVDDDPDDDDDDDDDPPPTDIDIDIDMDRDPPPDDDDDDDADADADDQDPQQQVLLVLAPDSVLSCVQLVVDPQNRDSPDDLLSSLLSLLVVLLVLLVVQLVVLVVCCVPCPVLNQLSVLLNCLSVVNLNVPLSVQLNVCSVVLNLVSNLVSLVSQLVSLVSSVCSCVPPDDPCVVSSVVSNSSSRRSNSSSVVSD

InterPro domains:
  IPR006501 Pectinesterase inhibitor domain [PF04043] (538-678)
  IPR006501 Pectinesterase inhibitor domain [SM00856] (534-678)
  IPR006501 Pectinesterase inhibitor domain [TIGR01614] (506-682)
  IPR007012 Poly(A) polymerase, central domain [PF04928] (249-384)
  IPR011068 Nucleotidyltransferase, class I-like, C-terminal [SSF55003] (388-488)
  IPR034087 Cell wall/vacuolar inhibitor of fructosidase [cd15796] (536-682)
  IPR035513 Invertase/pectin methylesterase inhibitor domain superfamily [G3DSA:1.20.140.40] (536-683)
  IPR035513 Invertase/pectin methylesterase inhibitor domain superfamily [SSF101148] (538-682)
  IPR043519 Nucleotidyltransferase superfamily [G3DSA:3.30.460.10] (81-237)
  IPR043519 Nucleotidyltransferase superfamily [SSF81301] (54-239)
  IPR048840 Poly(A) polymerase, nucleotidyltransferase domain [PF20750] (63-243)

Sequence (683 aa):
MEFEEPVIQHSIDVGVGAGNHAAPRVIPGPQPIRVARIVVPFPPHRVVTSRVGFNLDVFLRMEMERSSSLSQIMMNEGLVPSEEDELRRRNAIHKLKKIVMEWIKRVAYRHQLPKRYLAMASARILTFGSYGLGAHNASSDIDALCVVPCFANMREDFFVLLYNILASRPEISDIYCVKDAKVPLMRFKFDGISVDLPYAQLKVISIPENVDLFNPFFMRNIDESSWKSLSGVRANRSILSLVPSIEEFQSLLRCVKLWAKRRGLYGNLLGFFGGIHLAVLSAFVCQKHPAAKLSSLVLIFFKTFAFWPCHAPVVLHDRSMRPSFIPGEKHGLWPIHLPGSESDFCHSNITRSTYHKIRAEFLRGHALTKEMLSPGFDWSELFEHFPYGKIYGRVVKISLSASEKEELEVWVGCVKSRFRWLVVRLEEELQGFIDPNPTEYHHVCPAAAGGGEEVVFYWGLQPGRSKWIDIEAVEGEFRKTLRNVYHHHHHPGSSSSPSSTARMKTTMTTTLVIIISLMITTSSGGGTTTDPAGLSGLVKSTCKNTPNYNLCVQVLSADHRAGSPKADVSTLAIIVVDAVKAESLKAADKIKELRPRRGDLKAALEKCDFEYNKVILGAVLGEAYEALTKGNPKFAEDAMVGTATSAQSCQDAFGGAASPLSPVNARVRDLSVVARAIIRNLL